Protein AF-A0A1X0QDH9-F1 (afdb_monomer)

Nearest PDB structures (foldseek):
  2uy1-assembly1_A  TM=8.536E-01  e=4.435E-17  Encephalitozoon cuniculi
  2uy1-assembly1_B  TM=8.625E-01  e=1.281E-13  Encephalitozoon cuniculi
  5a31-assembly1_C  TM=3.046E-01  e=1.435E-01  Homo sapiens
  6vbv-assembly1_4  TM=2.461E-01  e=9.499E-02  Bos taurus
  6n7x-assembly1_E  TM=2.579E-01  e=2.455E-01  Saccharomyces cerevisiae S288C

Sequence (446 aa):
MKKISDIYEEGKRLQDLNDKSGLEKFFNKYLKTSADSRVWNLYVNYVKNDKKIHLAQVYQFIVNYLEHSYESFEFVKECIKELNKTSLEEGKIDKIRRIYTKFVKVPHNKLSELFREYEQWEISVNKINAKSMIEEVQPYYINAMTVYQKISQSLKSKNFYKLIDIEVSNPLKLNKKSFDNRLNFILNYLLLNNYNYEEIEILRSIYLNNISNVEVINSCLHQYWFSFHLKKNLFDFSRKNDLTAINYLNWVVQNEGIESYRNKFKEMKNDYTFRVYIYAAELEMRNNSINAYNILNEAFEKYPNESLLNEMFFKMFYKANDDEKIRLLFKKLNKTDKIWKMMINYELRFGDFNEYKNLLSNYNQNNRDLLKSCFYDDENNKIEIEENSLRIISNIKKSFEYLDLKLPVSDILSDFISKLPNLPENENILKDVEVNKIIELIKRIE

Solvent-accessible surface area (backbone atoms only — not comparable to full-atom values): 25742 Å² total; per-residue (Å²): 137,76,44,48,67,56,52,41,51,52,53,47,52,31,56,78,68,65,37,63,70,58,43,53,55,45,45,76,70,42,50,91,77,51,72,51,65,65,52,55,50,53,51,51,60,60,50,69,74,41,86,89,59,62,61,39,60,52,31,52,53,50,45,64,74,38,59,73,38,54,72,35,48,68,52,50,53,52,25,50,52,41,49,63,71,53,86,81,59,84,63,49,68,58,54,48,49,51,50,47,67,52,51,44,48,40,42,33,50,68,47,71,59,54,45,54,52,44,54,57,48,35,44,73,75,39,65,83,55,25,62,62,61,48,62,72,46,45,65,45,30,54,50,17,49,58,50,30,55,60,41,53,54,26,64,74,70,66,39,58,43,57,39,49,46,51,58,73,66,41,82,82,70,58,56,71,70,61,39,52,53,40,52,51,51,51,51,51,40,45,46,38,65,56,61,60,42,62,60,52,54,49,50,45,58,74,78,38,94,81,76,90,78,77,83,82,58,101,43,70,68,48,20,51,55,44,25,77,73,74,44,77,88,45,67,74,64,91,77,59,47,46,60,54,52,44,53,49,48,53,48,33,38,76,75,61,30,66,68,54,27,54,55,50,46,68,73,47,57,82,74,44,57,64,66,47,35,52,54,52,18,59,62,29,48,80,78,38,56,65,59,16,49,53,41,41,50,57,37,38,76,76,45,65,83,42,51,63,58,40,45,49,57,50,49,56,37,54,75,65,69,40,66,70,59,38,59,50,43,64,72,71,46,69,57,28,62,63,50,50,52,50,51,42,54,42,22,66,74,77,55,48,68,68,58,25,53,51,47,57,57,50,47,71,71,48,68,85,77,45,46,73,64,70,92,75,72,89,72,75,76,80,68,84,68,84,39,65,52,51,45,51,52,51,51,53,51,58,69,65,32,53,88,99,45,69,74,84,65,90,46,68,66,58,51,51,57,71,68,52,78,89,60,57,81,92,69,39,85,62,76,86,53,61,64,70,59,52,54,55,52,56,65,68,74,112

InterPro domains:
  IPR003107 HAT (Half-A-TPR) repeat [SM00386] (18-49)
  IPR003107 HAT (Half-A-TPR) repeat [SM00386] (91-124)
  IPR003107 HAT (Half-A-TPR) repeat [SM00386] (321-349)
  IPR008847 Suppressor of forked [PF05843] (18-157)
  IPR008847 Suppressor of forked [PF05843] (239-365)
  IPR011990 Tetratricopeptide-like helical domain superfamily [G3DSA:1.25.40.10] (8-409)
  IPR011990 Tetratricopeptide-like helical domain superfamily [SSF48452] (16-366)
  IPR045243 mRNA 3'-end-processing protein Rna14-like [PTHR19980] (18-171)

Foldseek 3Di:
DDAPVRLLVQLVVCVVVVPPVSNVVSCVPPVLLDLDPSNLVSVLVSCVVDPVDQVLVSLVVVCVSNLQPQACVVSLVVNLVSLVVPPDDDCSLVVNLCSLLSNLLHQHPPSVVSLVVLLVVLCVVPVVCSVVSSVVRVVSNVQSPVLNVQLVVCVVVVVVLSVLLSLLVVSSVDDPVVSLVSSVSVLSNVCSNPDPVQLSVLVCVVSHVDDPDDPQDPFQLSLLSCCLVPHVPSQDCPPVDLLSVLSSLVSCCVPVNDVSSVVSCVVCVVSHALQNLLSVLVVCLVPPNVVSLVSLVVNCVVPQLDQVSLLSSLVSVLVVVVVVSNVVSLVVHQDAPNNLVSVLVCCVVPNPPVVNVVSVVVCVVCVVPHDYHDPDDPPPPPPVPVRPSVVVSVVSQVVSADDVRHGPDPDPVVVVVVPDDPDDPVRPPCPPPDPVVVVVVVVVVD

pLDDT: mean 84.54, std 13.18, range [40.59, 97.31]

Radius of gyration: 31.31 Å; Cα contacts (8 Å, |Δi|>4): 379; chains: 1; bounding box: 75×52×90 Å

Secondary structure (DSSP, 8-state):
---HHHHHHHHHHHHHTT-HHHHHHHHHHHTTT---HHHHHHHHHHHHT-TTS-HHHHHHHHHHHTTT-TT-HHHHHHHHHHHHH-TT-TTHHHHHHHHHHHHTTS--TTHHHHHHHHHHHHHHH-TTTHHHHHHHHHHHHHHHHHHHHHHHHHHHHT-HHHHHHHHHT-TT---HHHHHHHHHHHHHHHHHTTSSHHHHHHHHHHH-S--------S-HHHHHHHHHHT-GGG---TT--HHHHHHHHHHHHHHHHHHHHHHHHHHHTTSS-HHHHHHHHHHHHTT-HHHHHHHHHHHHHH-TT-HHHHHHHHHHHHHTT-HHHHHHHHHHSPPBHHHHHHHHHHHHHHS-HHHHHHHHHHHHHHTTSPBPPP-------------HHHHHHHHHHHHH-BTTBPPPP--HHHHHHHTS----TTT-TTTT--HHHHHHHHTTT-

Mean predicted aligned error: 10.84 Å

Structure (mmCIF, N/CA/C/O backbone):
data_AF-A0A1X0QDH9-F1
#
_entry.id   AF-A0A1X0QDH9-F1
#
loop_
_atom_site.group_PDB
_atom_site.id
_atom_site.type_symbol
_atom_site.label_atom_id
_atom_site.label_alt_id
_atom_site.label_comp_id
_atom_site.label_asym_id
_atom_site.label_entity_id
_atom_site.label_seq_id
_atom_site.pdbx_PDB_ins_code
_atom_site.Cartn_x
_atom_site.Cartn_y
_atom_site.Cartn_z
_atom_site.occupancy
_atom_site.B_iso_or_equiv
_atom_site.auth_seq_id
_atom_site.auth_comp_id
_atom_site.auth_asym_id
_atom_site.auth_atom_id
_atom_site.pdbx_PDB_model_num
ATOM 1 N N . MET A 1 1 ? -14.993 -7.346 -3.832 1.00 49.78 1 MET A N 1
ATOM 2 C CA . MET A 1 1 ? -15.517 -6.824 -2.538 1.00 49.78 1 MET A CA 1
ATOM 3 C C . MET A 1 1 ? -16.655 -5.801 -2.688 1.00 49.78 1 MET A C 1
ATOM 5 O O . MET A 1 1 ? -16.551 -4.906 -3.514 1.00 49.78 1 MET A O 1
ATOM 9 N N . LYS A 1 2 ? -17.731 -5.922 -1.886 1.00 56.34 2 LYS A N 1
ATOM 10 C CA . LYS A 1 2 ? -18.773 -4.878 -1.705 1.00 56.34 2 LYS A CA 1
ATOM 11 C C . LYS A 1 2 ? -18.264 -3.803 -0.725 1.00 56.34 2 LYS A C 1
ATOM 13 O O . LYS A 1 2 ? -17.521 -4.168 0.186 1.00 56.34 2 LYS A O 1
ATOM 18 N N . LYS A 1 3 ? -18.641 -2.522 -0.881 1.00 61.66 3 LYS A N 1
ATOM 19 C CA . LYS A 1 3 ? -18.226 -1.456 0.063 1.00 61.66 3 LYS A CA 1
ATOM 20 C C . LYS A 1 3 ? -18.801 -1.729 1.462 1.00 61.66 3 LYS A C 1
ATOM 22 O O . LYS A 1 3 ? -19.866 -2.335 1.564 1.00 61.66 3 LYS A O 1
ATOM 27 N N . ILE A 1 4 ? -18.179 -1.210 2.527 1.00 60.31 4 ILE A N 1
ATOM 28 C CA . ILE A 1 4 ? -18.771 -1.210 3.882 1.00 60.31 4 ILE A CA 1
ATOM 29 C C . ILE A 1 4 ? -20.200 -0.660 3.886 1.00 60.31 4 ILE A C 1
ATOM 31 O O . ILE A 1 4 ? -21.076 -1.259 4.507 1.00 60.31 4 ILE A O 1
ATOM 35 N N . SER A 1 5 ? -20.445 0.443 3.166 1.00 62.44 5 SER A N 1
ATOM 36 C CA . SER A 1 5 ? -21.791 1.001 2.998 1.00 62.44 5 SER A CA 1
ATOM 37 C C . SER A 1 5 ? -22.747 -0.038 2.428 1.00 62.44 5 SER A C 1
ATOM 39 O O . SER A 1 5 ? -23.804 -0.267 2.993 1.00 62.44 5 SER A O 1
ATOM 41 N N . ASP A 1 6 ? -22.341 -0.740 1.376 1.00 77.25 6 ASP A N 1
ATOM 42 C CA . ASP A 1 6 ? -23.193 -1.702 0.679 1.00 77.25 6 ASP A CA 1
ATOM 43 C C . ASP A 1 6 ? -23.440 -2.964 1.517 1.00 77.25 6 ASP A C 1
ATOM 45 O O . ASP A 1 6 ? -24.498 -3.581 1.414 1.00 77.25 6 ASP A O 1
ATOM 49 N N . ILE A 1 7 ? -22.463 -3.372 2.337 1.00 81.88 7 ILE A N 1
ATOM 50 C CA . ILE A 1 7 ? -22.610 -4.495 3.272 1.00 81.88 7 ILE A CA 1
ATOM 51 C C . ILE A 1 7 ? -23.610 -4.120 4.367 1.00 81.88 7 ILE A C 1
ATOM 53 O O . ILE A 1 7 ? -24.520 -4.898 4.648 1.00 81.88 7 ILE A O 1
ATOM 57 N N . TYR A 1 8 ? -23.462 -2.938 4.969 1.00 85.38 8 TYR A N 1
ATOM 58 C CA . TYR A 1 8 ? -24.390 -2.457 5.988 1.00 85.38 8 TYR A CA 1
ATOM 59 C C . TYR A 1 8 ? -25.808 -2.281 5.433 1.00 85.38 8 TYR A C 1
ATOM 61 O O . TYR A 1 8 ? -26.749 -2.782 6.044 1.00 85.38 8 TYR A O 1
ATOM 69 N N . GLU A 1 9 ? -25.963 -1.639 4.273 1.00 86.56 9 GLU A N 1
ATOM 70 C CA . GLU A 1 9 ? -27.274 -1.421 3.650 1.00 86.56 9 GLU A CA 1
ATOM 71 C C . GLU A 1 9 ? -27.954 -2.741 3.268 1.00 86.56 9 GLU A C 1
ATOM 73 O O . GLU A 1 9 ? -29.154 -2.891 3.480 1.00 86.56 9 GLU A O 1
ATOM 78 N N . GLU A 1 10 ? -27.207 -3.744 2.789 1.00 87.31 10 GLU A N 1
ATOM 79 C CA . GLU A 1 10 ? -27.779 -5.072 2.540 1.00 87.31 10 GLU A CA 1
ATOM 80 C C . GLU A 1 10 ? -28.265 -5.734 3.836 1.00 87.31 10 GLU A C 1
ATOM 82 O O . GLU A 1 10 ? -29.370 -6.275 3.877 1.00 87.31 10 GLU A O 1
ATOM 87 N N . GLY A 1 11 ? -27.475 -5.662 4.911 1.00 87.88 11 GLY A N 1
ATOM 88 C CA . GLY A 1 11 ? -27.881 -6.181 6.218 1.00 87.88 11 GLY A CA 1
ATOM 89 C C . GLY A 1 11 ? -29.107 -5.456 6.780 1.00 87.88 11 GLY A C 1
ATOM 90 O O . GLY A 1 11 ? -30.018 -6.094 7.306 1.00 87.88 11 GLY A O 1
ATOM 91 N N . LYS A 1 12 ? -29.158 -4.130 6.629 1.00 90.19 12 LYS A N 1
ATOM 92 C CA . LYS A 1 12 ? -30.282 -3.293 7.055 1.00 90.19 12 LYS A CA 1
ATOM 93 C C . LYS A 1 12 ? -31.550 -3.619 6.266 1.00 90.19 12 LYS A C 1
ATOM 95 O O . LYS A 1 12 ? -32.585 -3.863 6.872 1.00 90.19 12 LYS A O 1
ATOM 100 N N . ARG A 1 13 ? -31.451 -3.751 4.941 1.00 90.75 13 ARG A N 1
ATOM 101 C CA . ARG A 1 13 ? -32.561 -4.165 4.070 1.00 90.75 13 ARG A CA 1
ATOM 102 C C . ARG A 1 13 ? -33.146 -5.514 4.492 1.00 90.75 13 ARG A C 1
ATOM 104 O O . ARG A 1 13 ? -34.362 -5.660 4.552 1.00 90.75 13 ARG A O 1
ATOM 111 N N . LEU A 1 14 ? -32.297 -6.496 4.803 1.00 89.81 14 LEU A N 1
ATOM 112 C CA . LEU A 1 14 ? -32.742 -7.808 5.293 1.00 89.81 14 LEU A CA 1
ATOM 113 C C . LEU A 1 14 ? -33.438 -7.712 6.660 1.00 89.81 14 LEU A C 1
ATOM 115 O O . LEU A 1 14 ? -34.409 -8.429 6.903 1.00 89.81 14 LEU A O 1
ATOM 119 N N . GLN A 1 15 ? -32.971 -6.814 7.533 1.00 88.56 15 GLN A N 1
ATOM 120 C CA . GLN A 1 15 ? -33.609 -6.542 8.820 1.00 88.56 15 GLN A CA 1
ATOM 121 C C . GLN A 1 15 ? -34.973 -5.863 8.661 1.00 88.56 15 GLN A C 1
ATOM 123 O O . GLN A 1 15 ? -35.929 -6.300 9.300 1.00 88.56 15 GLN A O 1
ATOM 128 N N . ASP A 1 16 ? -35.083 -4.867 7.783 1.00 89.69 16 ASP A N 1
ATOM 129 C CA . ASP A 1 16 ? -36.333 -4.152 7.499 1.00 89.69 16 ASP A CA 1
ATOM 130 C C . ASP A 1 16 ? -37.390 -5.084 6.877 1.00 89.69 16 ASP A C 1
ATOM 132 O O . ASP A 1 16 ? -38.579 -4.977 7.174 1.00 89.69 16 ASP A O 1
ATOM 136 N N . LEU A 1 17 ? -36.955 -6.058 6.067 1.00 89.75 17 LEU A N 1
ATOM 137 C CA . LEU A 1 17 ? -37.804 -7.118 5.504 1.00 89.75 17 LEU A CA 1
ATOM 138 C C . LEU A 1 17 ? -38.125 -8.250 6.497 1.00 89.75 17 LEU A C 1
ATOM 140 O O . LEU A 1 17 ? -38.913 -9.138 6.173 1.00 89.75 17 LEU A O 1
ATOM 144 N N . ASN A 1 18 ? -37.525 -8.236 7.691 1.00 86.25 18 ASN A N 1
ATOM 145 C CA . ASN A 1 18 ? -37.653 -9.271 8.719 1.00 86.25 18 ASN A CA 1
ATOM 146 C C . ASN A 1 18 ? -37.293 -10.695 8.223 1.00 86.25 18 ASN A C 1
ATOM 148 O O . ASN A 1 18 ? -37.814 -11.696 8.727 1.00 86.25 18 ASN A O 1
ATOM 152 N N . ASP A 1 19 ? -36.387 -10.800 7.241 1.00 89.19 19 ASP A N 1
ATOM 153 C CA . ASP A 1 19 ? -35.910 -12.076 6.694 1.00 89.19 19 ASP A CA 1
ATOM 154 C C . ASP A 1 19 ? -34.815 -12.672 7.589 1.00 89.19 19 ASP A C 1
ATOM 156 O O . ASP A 1 19 ? -33.616 -12.422 7.428 1.00 89.19 19 ASP A O 1
ATOM 160 N N . LYS A 1 20 ? -35.234 -13.504 8.546 1.00 86.75 20 LYS A N 1
ATOM 161 C CA . LYS A 1 20 ? -34.321 -14.165 9.491 1.00 86.75 20 LYS A CA 1
ATOM 162 C C . LYS A 1 20 ? -33.316 -15.092 8.801 1.00 86.75 20 LYS A C 1
ATOM 164 O O . LYS A 1 20 ? -32.148 -15.106 9.179 1.00 86.75 20 LYS A O 1
ATOM 169 N N . SER A 1 21 ? -33.742 -15.840 7.780 1.00 89.75 21 SER A N 1
ATOM 170 C CA . SER A 1 21 ? -32.851 -16.780 7.083 1.00 89.75 21 SER A CA 1
ATOM 171 C C . SER A 1 21 ? -31.788 -16.034 6.277 1.00 89.75 21 SER A C 1
ATOM 173 O O . SER A 1 21 ? -30.612 -16.414 6.286 1.00 89.75 21 SER A O 1
ATOM 175 N N . GLY A 1 22 ? -32.183 -14.944 5.614 1.00 89.25 22 GLY A N 1
ATOM 176 C CA . GLY A 1 22 ? -31.268 -14.036 4.932 1.00 89.25 22 GLY A CA 1
ATOM 177 C C . GLY A 1 22 ? -30.252 -13.411 5.888 1.00 89.25 22 GLY A C 1
ATOM 178 O O . GLY A 1 22 ? -29.054 -13.431 5.598 1.00 89.25 22 GLY A O 1
ATOM 179 N N . LEU A 1 23 ? -30.700 -12.934 7.055 1.00 89.94 23 LEU A N 1
ATOM 180 C CA . LEU A 1 23 ? -29.828 -12.356 8.083 1.00 89.94 23 LEU A CA 1
ATOM 181 C C . LEU A 1 23 ? -28.798 -13.355 8.628 1.00 89.94 23 LEU A C 1
ATOM 183 O O . LEU A 1 23 ? -27.625 -13.009 8.752 1.00 89.94 23 LEU A O 1
ATOM 187 N N . GLU A 1 24 ? -29.182 -14.602 8.906 1.00 90.50 24 GLU A N 1
ATOM 188 C CA . GLU A 1 24 ? -28.233 -15.623 9.375 1.00 90.50 24 GLU A CA 1
ATOM 189 C C . GLU A 1 24 ? -27.157 -15.932 8.329 1.00 90.50 24 GLU A C 1
ATOM 191 O O . GLU A 1 24 ? -25.966 -15.997 8.650 1.00 90.50 24 GLU A O 1
ATOM 196 N N . LYS A 1 25 ? -27.549 -16.060 7.054 1.00 91.81 25 LYS A N 1
ATOM 197 C CA . LYS A 1 25 ? -26.599 -16.224 5.941 1.00 91.81 25 LYS A CA 1
ATOM 198 C C . LYS A 1 25 ? -25.685 -15.007 5.802 1.00 91.81 25 LYS A C 1
ATOM 200 O O . LYS A 1 25 ? -24.486 -15.167 5.572 1.00 91.81 25 LYS A O 1
ATOM 205 N N . PHE A 1 26 ? -26.232 -13.805 5.969 1.00 91.81 26 PHE A N 1
ATOM 206 C CA . PHE A 1 26 ? -25.481 -12.555 5.939 1.00 91.81 26 PHE A CA 1
ATOM 207 C C . PHE A 1 26 ? -24.436 -12.495 7.063 1.00 91.81 26 PHE A C 1
ATOM 209 O O . PHE A 1 26 ? -23.255 -12.280 6.781 1.00 91.81 26 PHE A O 1
ATOM 216 N N . PHE A 1 27 ? -24.822 -12.752 8.318 1.00 91.69 27 PHE A N 1
ATOM 217 C CA . PHE A 1 27 ? -23.893 -12.721 9.452 1.00 91.69 27 PHE A CA 1
ATOM 218 C C . PHE A 1 27 ? -22.815 -13.801 9.344 1.00 91.69 27 PHE A C 1
ATOM 220 O O . PHE A 1 27 ? -21.641 -13.504 9.568 1.00 91.69 27 PHE A O 1
ATOM 227 N N . ASN A 1 28 ? -23.171 -15.017 8.919 1.00 89.38 28 ASN A N 1
ATOM 228 C CA . ASN A 1 28 ? -22.195 -16.086 8.689 1.00 89.38 28 ASN A CA 1
ATOM 229 C C . ASN A 1 28 ? -21.130 -15.700 7.657 1.00 89.38 28 ASN A C 1
ATOM 231 O O . ASN A 1 28 ? -19.975 -16.104 7.786 1.00 89.38 28 ASN A O 1
ATOM 235 N N . LYS A 1 29 ? -21.507 -14.904 6.652 1.00 87.00 29 LYS A N 1
ATOM 236 C CA . LYS A 1 29 ? -20.601 -14.471 5.589 1.00 87.00 29 LYS A CA 1
ATOM 237 C C . LYS A 1 29 ? -19.764 -13.248 5.965 1.00 87.00 29 LYS A C 1
ATOM 239 O O . LYS A 1 29 ? -18.582 -13.223 5.642 1.00 87.00 29 LYS A O 1
ATOM 244 N N . TYR A 1 30 ? -20.364 -12.240 6.601 1.00 85.81 30 TYR A N 1
ATOM 245 C CA . TYR A 1 30 ? -19.756 -10.907 6.709 1.00 85.81 30 TYR A CA 1
ATOM 246 C C . TYR A 1 30 ? -19.345 -10.492 8.123 1.00 85.81 30 TYR A C 1
ATOM 248 O O . TYR A 1 30 ? -18.497 -9.614 8.254 1.00 85.81 30 TYR A O 1
ATOM 256 N N . LEU A 1 31 ? -19.897 -11.091 9.183 1.00 86.81 31 LEU A N 1
ATOM 257 C CA . LEU A 1 31 ? -19.721 -10.573 10.546 1.00 86.81 31 LEU A CA 1
ATOM 258 C C . LEU A 1 31 ? -18.256 -10.625 11.003 1.00 86.81 31 LEU A C 1
ATOM 260 O O . LEU A 1 31 ? -17.695 -9.609 11.394 1.00 86.81 31 LEU A O 1
ATOM 264 N N . LYS A 1 32 ? -17.608 -11.790 10.881 1.00 83.75 32 LYS A N 1
ATOM 265 C CA . LYS A 1 32 ? -16.211 -11.995 11.320 1.00 83.75 32 LYS A CA 1
ATOM 266 C C . LYS A 1 32 ? -15.186 -11.240 10.474 1.00 83.75 32 LYS A C 1
ATOM 268 O O . LYS A 1 32 ? -14.075 -11.005 10.934 1.00 83.75 32 LYS A O 1
ATOM 273 N N . THR A 1 33 ? -15.548 -10.895 9.242 1.00 79.50 33 THR A N 1
ATOM 274 C CA . THR A 1 33 ? -14.711 -10.107 8.330 1.00 79.50 33 THR A CA 1
ATOM 275 C C . THR A 1 33 ? -14.975 -8.609 8.449 1.00 79.50 33 THR A C 1
ATOM 277 O O . THR A 1 33 ? -14.192 -7.822 7.932 1.00 79.50 33 THR A O 1
ATOM 280 N N . SER A 1 34 ? -16.075 -8.201 9.090 1.00 81.00 34 SER A N 1
ATOM 281 C CA . SER A 1 34 ? -16.477 -6.802 9.184 1.00 81.00 34 SER A CA 1
ATOM 282 C C . SER A 1 34 ? -15.763 -6.094 10.329 1.00 81.00 34 SER A C 1
ATOM 284 O O . SER A 1 34 ? -15.899 -6.464 11.497 1.00 81.00 34 SER A O 1
ATOM 286 N N . ALA A 1 35 ? -15.079 -5.004 9.994 1.00 80.06 35 ALA A N 1
ATOM 287 C CA . ALA A 1 35 ? -14.588 -4.034 10.967 1.00 80.06 35 ALA A CA 1
ATOM 288 C C . ALA A 1 35 ? -15.591 -2.886 11.233 1.00 80.06 35 ALA A C 1
ATOM 290 O O . ALA A 1 35 ? -15.286 -1.986 12.011 1.00 80.06 35 ALA A O 1
ATOM 291 N N . ASP A 1 36 ? -16.777 -2.897 10.604 1.00 82.94 36 ASP A N 1
ATOM 292 C CA . ASP A 1 36 ? -17.799 -1.848 10.753 1.00 82.94 36 ASP A CA 1
ATOM 293 C C . ASP A 1 36 ? -18.682 -2.080 11.989 1.00 82.94 36 ASP A C 1
ATOM 295 O O . ASP A 1 36 ? -19.439 -3.056 12.059 1.00 82.94 36 ASP A O 1
ATOM 299 N N . SER A 1 37 ? -18.635 -1.132 12.930 1.00 85.50 37 SER A N 1
ATOM 300 C CA . SER A 1 37 ? -19.435 -1.088 14.161 1.00 85.50 37 SER A CA 1
ATOM 301 C C . SER A 1 37 ? -20.945 -1.208 13.899 1.00 85.50 37 SER A C 1
ATOM 303 O O . SER A 1 37 ? -21.674 -1.828 14.679 1.00 85.50 37 SER A O 1
ATOM 305 N N . ARG A 1 38 ? -21.439 -0.699 12.767 1.00 87.81 38 ARG A N 1
ATOM 306 C CA . ARG A 1 38 ? -22.865 -0.730 12.410 1.00 87.81 38 ARG A CA 1
ATOM 307 C C . ARG A 1 38 ? -23.359 -2.140 12.098 1.00 87.81 38 ARG A C 1
ATOM 309 O O . ARG A 1 38 ? -24.459 -2.496 12.512 1.00 87.81 38 ARG A O 1
ATOM 316 N N . VAL A 1 39 ? -22.540 -2.968 11.445 1.00 89.06 39 VAL A N 1
ATOM 317 C CA . VAL A 1 39 ? -22.867 -4.381 11.164 1.00 89.06 39 VAL A CA 1
ATOM 318 C C . VAL A 1 39 ? -22.985 -5.175 12.468 1.00 89.06 39 VAL A C 1
ATOM 320 O O . VAL A 1 39 ? -23.898 -5.984 12.631 1.00 89.06 39 VAL A O 1
ATOM 323 N N . TRP A 1 40 ? -22.111 -4.893 13.434 1.00 91.12 40 TRP A N 1
ATOM 324 C CA . TRP A 1 40 ? -22.175 -5.496 14.764 1.00 91.12 40 TRP A CA 1
ATOM 325 C C . TRP A 1 40 ? -23.422 -5.058 15.544 1.00 91.12 40 TRP A C 1
ATOM 327 O O . TRP A 1 40 ? -24.033 -5.881 16.223 1.00 91.12 40 TRP A O 1
ATOM 337 N N . ASN A 1 41 ? -23.871 -3.809 15.391 1.00 90.06 41 ASN A N 1
ATOM 338 C CA . ASN A 1 41 ? -25.138 -3.348 15.969 1.00 90.06 41 ASN A CA 1
ATOM 339 C C . ASN A 1 41 ? -26.363 -4.046 15.356 1.00 90.06 41 ASN A C 1
ATOM 341 O O . ASN A 1 41 ? -27.282 -4.405 16.094 1.00 90.06 41 ASN A O 1
ATOM 345 N N . LEU A 1 42 ? -26.371 -4.304 14.040 1.00 90.69 42 LEU A N 1
ATOM 346 C CA . LEU A 1 42 ? -27.423 -5.111 13.403 1.00 90.69 42 LEU A CA 1
ATOM 347 C C . LEU A 1 42 ? -27.488 -6.513 14.024 1.00 90.69 42 LEU A C 1
ATOM 349 O O . LEU A 1 42 ? -28.573 -6.991 14.356 1.00 90.69 42 LEU A O 1
ATOM 353 N N . TYR A 1 43 ? -26.328 -7.141 14.241 1.00 91.81 43 TYR A N 1
ATOM 354 C CA . TYR A 1 43 ? -26.234 -8.451 14.887 1.00 91.81 43 TYR A CA 1
ATOM 355 C C . TYR A 1 43 ? -26.756 -8.429 16.327 1.00 91.81 43 TYR A C 1
ATOM 357 O O . TYR A 1 43 ? -27.553 -9.282 16.713 1.00 91.81 43 TYR A O 1
ATOM 365 N N . VAL A 1 44 ? -26.379 -7.418 17.113 1.00 90.75 44 VAL A N 1
ATOM 366 C CA . VAL A 1 44 ? -26.901 -7.235 18.474 1.00 90.75 44 VAL A CA 1
ATOM 367 C C . VAL A 1 44 ? -28.423 -7.097 18.466 1.00 90.75 44 VAL A C 1
ATOM 369 O O . VAL A 1 44 ? -29.091 -7.745 19.266 1.00 90.75 44 VAL A O 1
ATOM 372 N N . ASN A 1 45 ? -28.986 -6.290 17.566 1.00 89.25 45 ASN A N 1
ATOM 373 C CA . ASN A 1 45 ? -30.435 -6.098 17.465 1.00 89.25 45 ASN A CA 1
ATOM 374 C C . ASN A 1 45 ? -31.165 -7.377 17.038 1.00 89.25 45 ASN A C 1
ATOM 376 O O . ASN A 1 45 ? -32.251 -7.652 17.540 1.00 89.25 45 ASN A O 1
ATOM 380 N N . TYR A 1 46 ? -30.561 -8.174 16.154 1.00 88.94 46 TYR A N 1
ATOM 381 C CA . TYR A 1 46 ? -31.081 -9.487 15.778 1.00 88.94 46 TYR A CA 1
ATOM 382 C C . TYR A 1 46 ? -31.141 -10.432 16.987 1.00 88.94 46 TYR A C 1
ATOM 384 O O . TYR A 1 46 ? -32.192 -10.996 17.291 1.00 88.94 46 TYR A O 1
ATOM 392 N N . VAL A 1 47 ? -30.030 -10.543 17.717 1.00 89.81 47 VAL A N 1
ATOM 393 C CA . VAL 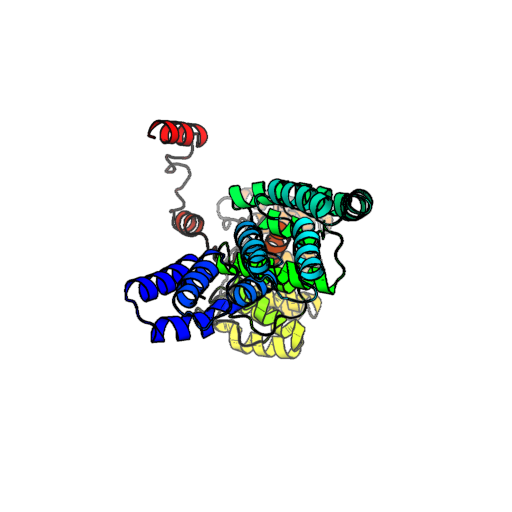A 1 47 ? -29.865 -11.471 18.843 1.00 89.81 47 VAL A CA 1
ATOM 394 C C . VAL A 1 47 ? -30.664 -11.056 20.081 1.00 89.81 47 VAL A C 1
ATOM 396 O O . VAL A 1 47 ? -31.181 -11.918 20.785 1.00 89.81 47 VAL A O 1
ATOM 399 N N . LYS A 1 48 ? -30.830 -9.750 20.333 1.00 86.38 48 LYS A N 1
ATOM 400 C CA . LYS A 1 48 ? -31.621 -9.216 21.461 1.00 86.38 48 LYS A CA 1
ATOM 401 C C . LYS A 1 48 ? -33.067 -9.712 21.488 1.00 86.38 48 LYS A C 1
ATOM 403 O O . LYS A 1 48 ? -33.669 -9.746 22.558 1.00 86.38 48 LYS A O 1
ATOM 408 N N . ASN A 1 49 ? -33.616 -10.095 20.337 1.00 80.25 49 ASN A N 1
ATOM 409 C CA . ASN A 1 49 ? -34.981 -10.602 20.236 1.00 80.25 49 ASN A CA 1
ATOM 410 C C . ASN A 1 49 ? -35.123 -12.057 20.717 1.00 80.25 49 ASN A C 1
ATOM 412 O O . ASN A 1 49 ? -36.242 -12.494 20.989 1.00 80.25 49 ASN A O 1
ATOM 416 N N . ASP A 1 50 ? -34.023 -12.805 20.847 1.00 82.38 50 ASP A N 1
ATOM 417 C CA . ASP A 1 50 ? -34.036 -14.171 21.364 1.00 82.38 50 ASP A CA 1
ATOM 418 C C . ASP A 1 50 ? -33.671 -14.204 22.855 1.00 82.38 50 ASP A C 1
ATOM 420 O O . ASP A 1 50 ? -32.525 -14.005 23.260 1.00 82.38 50 ASP A O 1
ATOM 424 N N . LYS A 1 51 ? -34.666 -14.517 23.691 1.00 75.44 51 LYS A N 1
ATOM 425 C CA . LYS A 1 51 ? -34.517 -14.607 25.152 1.00 75.44 51 LYS A CA 1
ATOM 426 C C . LYS A 1 51 ? -33.585 -15.733 25.610 1.00 75.44 51 LYS A C 1
ATOM 428 O O . LYS A 1 51 ? -33.194 -15.738 26.775 1.00 75.44 51 LYS A O 1
ATOM 433 N N . LYS A 1 52 ? -33.250 -16.694 24.742 1.00 78.19 52 LYS A N 1
ATOM 434 C CA . LYS A 1 52 ? -32.336 -17.799 25.074 1.00 78.19 52 LYS A CA 1
ATOM 435 C C . LYS A 1 52 ? -30.869 -17.372 25.078 1.00 78.19 52 LYS A C 1
ATOM 437 O O . LYS A 1 52 ? -30.035 -18.110 25.594 1.00 78.19 52 LYS A O 1
ATOM 442 N N . ILE A 1 53 ? -30.540 -16.219 24.494 1.00 82.94 53 ILE A N 1
ATOM 443 C CA . ILE A 1 53 ? -29.153 -15.809 24.292 1.00 82.94 53 ILE A CA 1
ATOM 444 C C . ILE A 1 53 ? -28.686 -14.900 25.432 1.00 82.94 53 ILE A C 1
ATOM 446 O O . ILE A 1 53 ? -29.263 -13.849 25.711 1.00 82.94 53 ILE A O 1
ATOM 450 N N . HIS A 1 54 ? -27.577 -15.279 26.068 1.00 84.94 54 HIS A N 1
ATOM 451 C CA . HIS A 1 54 ? -26.932 -14.465 27.094 1.00 84.94 54 HIS A CA 1
ATOM 452 C C . HIS A 1 54 ? -26.201 -13.273 26.463 1.00 84.94 54 HIS A C 1
ATOM 454 O O . HIS A 1 54 ? -25.086 -13.403 25.954 1.00 84.94 54 HIS A O 1
ATOM 460 N N . LEU A 1 55 ? -26.803 -12.083 26.543 1.00 88.38 55 LEU A N 1
ATOM 461 C CA . LEU A 1 55 ? -26.244 -10.854 25.963 1.00 88.38 55 LEU A CA 1
ATOM 462 C C . LEU A 1 55 ? -24.829 -10.530 26.463 1.00 88.38 55 LEU A C 1
ATOM 464 O O . LEU A 1 55 ? -24.005 -10.060 25.682 1.00 88.38 55 LEU A O 1
ATOM 468 N N . ALA A 1 56 ? -24.504 -10.846 27.720 1.00 86.31 56 ALA A N 1
ATOM 469 C CA . ALA A 1 56 ? -23.155 -10.665 28.255 1.00 86.31 56 ALA A CA 1
ATOM 470 C C . ALA A 1 56 ? -22.090 -11.445 27.458 1.00 86.31 56 ALA A C 1
ATOM 472 O O . ALA A 1 56 ? -20.989 -10.939 27.242 1.00 86.31 56 ALA A O 1
ATOM 473 N N . GLN A 1 57 ? -22.404 -12.657 26.986 1.00 88.69 57 GLN A N 1
ATOM 474 C CA . GLN A 1 57 ? -21.490 -13.463 26.167 1.00 88.69 57 GLN A CA 1
ATOM 475 C C . GLN A 1 57 ? -21.366 -12.898 24.748 1.00 88.69 57 GLN A C 1
ATOM 477 O O . GLN A 1 57 ? -20.275 -12.874 24.178 1.00 88.69 57 GLN A O 1
ATOM 482 N N . VAL A 1 58 ? -22.468 -12.382 24.199 1.00 91.31 58 VAL A N 1
ATOM 483 C CA . VAL A 1 58 ? -22.502 -11.735 22.880 1.00 91.31 58 VAL A CA 1
ATOM 484 C C . VAL A 1 58 ? -21.629 -10.485 22.873 1.00 91.31 58 VAL A C 1
ATOM 486 O O . VAL A 1 58 ? -20.770 -10.344 22.009 1.00 91.31 58 VAL A O 1
ATOM 489 N N . TYR A 1 59 ? -21.783 -9.596 23.853 1.00 92.19 59 TYR A N 1
ATOM 490 C CA . TYR A 1 59 ? -20.955 -8.395 23.932 1.00 92.19 59 TYR A CA 1
ATOM 491 C C . TYR A 1 59 ? -19.479 -8.720 24.192 1.00 92.19 59 TYR A C 1
ATOM 493 O O . TYR A 1 59 ? -18.618 -8.102 23.572 1.00 92.19 59 TYR A O 1
ATOM 501 N N . GLN A 1 60 ? -19.160 -9.729 25.013 1.00 90.81 60 GLN A N 1
ATOM 502 C CA . GLN A 1 60 ? -17.778 -10.208 25.164 1.00 90.81 60 GLN A CA 1
ATOM 503 C C . GLN A 1 60 ? -17.192 -10.703 23.836 1.00 90.81 60 GLN A C 1
ATOM 505 O O . GLN A 1 60 ? -16.042 -10.397 23.516 1.00 90.81 60 GLN A O 1
ATOM 510 N N . PHE A 1 61 ? -17.978 -11.437 23.046 1.00 91.69 61 PHE A N 1
ATOM 511 C CA . PHE A 1 61 ? -17.587 -11.857 21.704 1.00 91.69 61 PHE A CA 1
ATOM 512 C C . PHE A 1 61 ? -17.291 -10.644 20.811 1.00 91.69 61 PHE A C 1
ATOM 514 O O . PHE A 1 61 ? -16.198 -10.556 20.261 1.00 91.69 61 PHE A O 1
ATOM 521 N N . ILE A 1 62 ? -18.202 -9.670 20.738 1.00 92.06 62 ILE A N 1
ATOM 522 C CA . ILE A 1 62 ? -18.046 -8.466 19.902 1.00 92.06 62 ILE A CA 1
ATOM 523 C C . ILE A 1 62 ? -16.806 -7.666 20.298 1.00 92.06 62 ILE A C 1
ATOM 525 O O . ILE A 1 62 ? -15.985 -7.323 19.451 1.00 92.06 62 ILE A O 1
ATOM 529 N N . VAL A 1 63 ? -16.647 -7.399 21.592 1.00 91.88 63 VAL A N 1
ATOM 530 C CA . VAL A 1 63 ? -15.535 -6.618 22.139 1.00 91.88 63 VAL A CA 1
ATOM 531 C C . VAL A 1 63 ? -14.190 -7.298 21.853 1.00 91.88 63 VAL A C 1
ATOM 533 O O . VAL A 1 63 ? -13.211 -6.620 21.566 1.00 91.88 63 VAL A O 1
ATOM 536 N N . ASN A 1 64 ? -14.124 -8.631 21.841 1.00 91.56 64 ASN A N 1
ATOM 537 C CA . ASN A 1 64 ? -12.903 -9.335 21.444 1.00 91.56 64 ASN A CA 1
ATOM 538 C C . ASN A 1 64 ? -12.581 -9.190 19.948 1.00 91.56 64 ASN A C 1
ATOM 540 O O . ASN A 1 64 ? -11.409 -9.071 19.605 1.00 91.56 64 ASN A O 1
ATOM 544 N N . TYR A 1 65 ? -13.585 -9.172 19.066 1.00 89.94 65 TYR A N 1
ATOM 545 C CA . TYR A 1 65 ? -13.368 -8.948 17.629 1.00 89.94 65 TYR A CA 1
ATOM 546 C C . TYR A 1 65 ? -13.037 -7.487 17.304 1.00 89.94 65 TYR A C 1
ATOM 548 O O . TYR A 1 65 ? -12.223 -7.224 16.424 1.00 89.94 65 TYR A O 1
ATOM 556 N N . LEU A 1 66 ? -13.633 -6.538 18.027 1.00 89.00 66 LEU A N 1
ATOM 557 C CA . LEU A 1 66 ? -13.426 -5.096 17.857 1.00 89.00 66 LEU A CA 1
ATOM 558 C C . LEU A 1 66 ? -12.321 -4.535 18.763 1.00 89.00 66 LEU A C 1
ATOM 560 O O . LEU A 1 66 ? -12.269 -3.329 18.993 1.00 89.00 66 LEU A O 1
ATOM 564 N N . GLU A 1 67 ? -11.421 -5.389 19.256 1.00 90.44 67 GLU A N 1
ATOM 565 C CA . GLU A 1 67 ? -10.339 -5.006 20.170 1.00 90.44 67 GLU A CA 1
ATOM 566 C C . GLU A 1 67 ? -9.482 -3.851 19.644 1.00 90.44 67 GLU A C 1
ATOM 568 O O . GLU A 1 67 ? -9.034 -3.020 20.423 1.00 90.44 67 GLU A O 1
ATOM 573 N N . HIS A 1 68 ? -9.238 -3.801 18.336 1.00 91.19 68 HIS A N 1
ATOM 574 C CA . HIS A 1 68 ? -8.380 -2.793 17.712 1.00 91.19 68 HIS A CA 1
ATOM 575 C C . HIS A 1 68 ? -9.168 -1.662 17.036 1.00 91.19 68 HIS A C 1
ATOM 577 O O . HIS A 1 68 ? -8.568 -0.832 16.356 1.00 91.19 68 HIS A O 1
ATOM 583 N N . SER A 1 69 ? -10.493 -1.626 17.210 1.00 90.75 69 SER A N 1
ATOM 584 C CA . SER A 1 69 ? -11.363 -0.632 16.585 1.00 90.75 69 SER A CA 1
ATOM 585 C C . SER A 1 69 ? -11.203 0.754 17.200 1.00 90.75 69 SER A C 1
ATOM 587 O O . SER A 1 69 ? -11.069 0.904 18.412 1.00 90.75 69 SER A O 1
ATOM 589 N N . TYR A 1 70 ? -11.306 1.780 16.355 1.00 90.69 70 TYR A N 1
ATOM 590 C CA . TYR A 1 70 ? -11.398 3.172 16.792 1.00 90.69 70 TYR A CA 1
ATOM 591 C C . TYR A 1 70 ? -12.775 3.528 17.378 1.00 90.69 70 TYR A C 1
ATOM 593 O O . TYR A 1 70 ? -12.920 4.589 17.980 1.00 90.69 70 TYR A O 1
ATOM 601 N N . GLU A 1 71 ? -13.776 2.655 17.226 1.00 87.75 71 GLU A N 1
ATOM 602 C CA . GLU A 1 71 ? -15.175 2.887 17.616 1.00 87.75 71 GLU A CA 1
ATOM 603 C C . GLU A 1 71 ? -15.707 1.819 18.590 1.00 87.75 71 GLU A C 1
ATOM 605 O O . GLU A 1 71 ? -16.848 1.366 18.493 1.00 87.75 71 GLU A O 1
ATOM 610 N N . SER A 1 72 ? -14.879 1.363 19.531 1.00 88.31 72 SER A N 1
ATOM 611 C CA . SER A 1 72 ? -15.245 0.286 20.462 1.00 88.31 72 SER A CA 1
ATOM 612 C C . SER A 1 72 ? -16.031 0.745 21.697 1.00 88.31 72 SER A C 1
ATOM 614 O O . SER A 1 72 ? -16.586 -0.102 22.397 1.00 88.31 72 SER A O 1
ATOM 616 N N . PHE A 1 73 ? -16.091 2.051 21.990 1.00 93.44 73 PHE A N 1
ATOM 617 C CA . PHE A 1 73 ? -16.579 2.568 23.278 1.00 93.44 73 PHE A CA 1
ATOM 618 C C . PHE A 1 73 ? -17.980 2.076 23.667 1.00 93.44 73 PHE A C 1
ATOM 620 O O . PHE A 1 73 ? -18.160 1.537 24.758 1.00 93.44 73 PHE A O 1
ATOM 627 N N . GLU A 1 74 ? -18.965 2.213 22.775 1.00 93.38 74 GLU A N 1
ATOM 628 C CA . GLU A 1 74 ? -20.358 1.856 23.090 1.00 93.38 74 GLU A CA 1
ATOM 629 C C . GLU A 1 74 ? -20.513 0.346 23.351 1.00 93.38 74 GLU A C 1
ATOM 631 O O . GLU A 1 74 ? -21.230 -0.065 24.264 1.00 93.38 74 GLU A O 1
ATOM 636 N N . PHE A 1 75 ? -19.778 -0.496 22.614 1.00 93.19 75 PHE A N 1
ATOM 637 C CA . PHE A 1 75 ? -19.777 -1.945 22.839 1.00 93.19 75 PHE A CA 1
ATOM 638 C C . PHE A 1 75 ? -19.131 -2.324 24.170 1.00 93.19 75 PHE A C 1
ATOM 640 O O . PHE A 1 75 ? -19.633 -3.214 24.853 1.00 93.19 75 PHE A O 1
ATOM 647 N N . VAL A 1 76 ? -18.043 -1.651 24.555 1.00 94.62 76 VAL A N 1
ATOM 648 C CA . VAL A 1 76 ? -17.376 -1.866 25.848 1.00 94.62 76 VAL A CA 1
ATOM 649 C C . VAL A 1 76 ? -18.308 -1.486 26.998 1.00 94.62 76 VAL A C 1
ATOM 651 O O . VAL A 1 76 ? -18.476 -2.270 27.934 1.00 94.62 76 VAL A O 1
ATOM 654 N N . LYS A 1 77 ? -18.973 -0.331 26.897 1.00 94.62 77 LYS A N 1
ATOM 655 C CA . LYS A 1 77 ? -19.913 0.166 27.908 1.00 94.62 77 LYS A CA 1
ATOM 656 C C . LYS A 1 77 ? -21.104 -0.773 28.099 1.00 94.62 77 LYS A C 1
ATOM 658 O O . LYS A 1 77 ? -21.404 -1.167 29.227 1.00 94.62 77 LYS A O 1
ATOM 663 N N . GLU A 1 78 ? -21.746 -1.199 27.010 1.00 93.31 78 GLU A N 1
ATOM 664 C CA . GLU A 1 78 ? -22.855 -2.156 27.092 1.00 93.31 78 GLU A CA 1
ATOM 665 C C . GLU A 1 78 ? -22.384 -3.545 27.562 1.00 93.31 78 GLU A C 1
ATOM 667 O O . GLU A 1 78 ? -23.080 -4.182 28.349 1.00 93.31 78 GLU A O 1
ATOM 672 N N . CYS A 1 79 ? -21.172 -3.989 27.201 1.00 93.31 79 CYS A N 1
ATOM 673 C CA . CYS A 1 79 ? -20.590 -5.232 27.722 1.00 93.31 79 CYS A CA 1
ATOM 674 C C . CYS A 1 79 ? -20.476 -5.217 29.253 1.00 93.31 79 CYS A C 1
ATOM 676 O O . CYS A 1 79 ? -20.935 -6.141 29.927 1.00 93.31 79 CYS A O 1
ATOM 678 N N . ILE A 1 80 ? -19.916 -4.143 29.814 1.00 92.94 80 ILE A N 1
ATOM 679 C CA . ILE A 1 80 ? -19.748 -3.981 31.265 1.00 92.94 80 ILE A CA 1
ATOM 680 C C . ILE A 1 80 ? -21.111 -3.893 31.961 1.00 92.94 80 ILE A C 1
ATOM 682 O O . ILE A 1 80 ? -21.313 -4.487 33.021 1.00 92.94 80 ILE A O 1
ATOM 686 N N . LYS A 1 81 ? -22.078 -3.201 31.354 1.00 92.44 81 LYS A N 1
ATOM 687 C CA . LYS A 1 81 ? -23.452 -3.102 31.858 1.00 92.44 81 LYS A CA 1
ATOM 688 C C . LYS A 1 81 ? -24.151 -4.464 31.911 1.00 92.44 81 LYS A C 1
ATOM 690 O O . LYS A 1 81 ? -24.748 -4.784 32.937 1.00 92.44 81 LYS A O 1
ATOM 695 N N . GLU A 1 82 ? -24.059 -5.279 30.860 1.00 90.44 82 GLU A N 1
ATOM 696 C CA . GLU A 1 82 ? -24.637 -6.633 30.845 1.00 90.44 82 GLU A CA 1
ATOM 697 C C . GLU A 1 82 ? -23.933 -7.573 31.836 1.00 90.44 82 GLU A C 1
ATOM 699 O O . GLU A 1 82 ? -24.593 -8.315 32.566 1.00 90.44 82 GLU A O 1
ATOM 704 N N . LEU A 1 83 ? -22.604 -7.490 31.958 1.00 88.94 83 LEU A N 1
ATOM 705 C CA . LEU A 1 83 ? -21.858 -8.210 32.998 1.00 88.94 83 LEU A CA 1
ATOM 706 C C . LEU A 1 83 ? -22.299 -7.794 34.406 1.00 88.94 83 LEU A C 1
ATOM 708 O O . LEU A 1 83 ? -22.373 -8.624 35.311 1.00 88.94 83 LEU A O 1
ATOM 712 N N . ASN A 1 84 ? -22.644 -6.520 34.601 1.00 87.25 84 ASN A N 1
ATOM 713 C CA . ASN A 1 84 ? -23.106 -6.026 35.890 1.00 87.25 84 ASN A CA 1
ATOM 714 C C . ASN A 1 84 ? -24.486 -6.549 36.299 1.00 87.25 84 ASN A C 1
ATOM 716 O O . ASN A 1 84 ? -24.688 -6.776 37.494 1.00 87.25 84 ASN A O 1
ATOM 720 N N . LYS A 1 85 ? -25.382 -6.815 35.343 1.00 85.81 85 LYS A N 1
ATOM 721 C CA . LYS A 1 85 ? -26.703 -7.420 35.600 1.00 85.81 85 LYS A CA 1
ATOM 722 C C . LYS A 1 85 ? -26.616 -8.868 36.078 1.00 85.81 85 LYS A C 1
ATOM 724 O O . LYS A 1 85 ? -27.496 -9.329 36.799 1.00 85.81 85 LYS A O 1
ATOM 729 N N . THR A 1 86 ? -25.565 -9.578 35.685 1.00 74.81 86 THR A N 1
ATOM 730 C CA . THR A 1 86 ? -25.377 -10.986 36.036 1.00 74.81 86 THR A CA 1
ATOM 731 C C . THR A 1 86 ? -24.790 -11.047 37.450 1.00 74.81 86 THR A C 1
ATOM 733 O O . THR A 1 86 ? -23.603 -10.808 37.666 1.00 74.81 86 THR A O 1
ATOM 736 N N . SER A 1 87 ? -25.645 -11.246 38.454 1.00 58.31 87 SER A N 1
ATOM 737 C CA . SER A 1 87 ? -25.309 -11.113 39.882 1.00 58.31 87 SER A CA 1
ATOM 738 C C . SER A 1 87 ? -24.506 -12.284 40.468 1.00 58.31 87 SER A C 1
ATOM 740 O O . SER A 1 87 ? -23.998 -12.151 41.576 1.00 58.31 87 SER A O 1
ATOM 742 N N . LEU A 1 88 ? -24.361 -13.399 39.741 1.00 60.94 88 LEU A N 1
ATOM 743 C CA . LEU A 1 88 ? -23.883 -14.685 40.277 1.00 60.94 88 LEU A CA 1
ATOM 744 C C . LEU A 1 88 ? -22.665 -15.282 39.544 1.00 60.94 88 LEU A C 1
ATOM 746 O O . LEU A 1 88 ? -22.315 -16.431 39.790 1.00 60.94 88 LEU A O 1
ATOM 750 N N . GLU A 1 89 ? -22.011 -14.550 38.636 1.00 62.78 89 GLU A N 1
ATOM 751 C CA . GLU A 1 89 ? -20.826 -15.086 37.950 1.00 62.78 89 GLU A CA 1
ATOM 752 C C . GLU A 1 89 ? -19.554 -14.963 38.805 1.00 62.78 89 GLU A C 1
ATOM 754 O O . GLU A 1 89 ? -19.092 -13.856 39.105 1.00 62.78 89 GLU A O 1
ATOM 759 N N . GLU A 1 90 ? -18.938 -16.103 39.132 1.00 69.88 90 GLU A N 1
ATOM 760 C CA . GLU A 1 90 ? -17.575 -16.158 39.669 1.00 69.88 90 GLU A CA 1
ATOM 761 C C . GLU A 1 90 ? -16.594 -15.410 38.744 1.00 69.88 90 GLU A C 1
ATOM 763 O O . GLU A 1 90 ? -16.679 -15.469 37.511 1.00 69.88 90 GLU A O 1
ATOM 768 N N . GLY A 1 91 ? -15.664 -14.653 39.336 1.00 81.94 91 GLY A N 1
ATOM 769 C CA . GLY A 1 91 ? -14.662 -13.887 38.585 1.00 81.94 91 GLY A CA 1
ATOM 770 C C . GLY A 1 91 ? -15.206 -12.668 37.826 1.00 81.94 91 GLY A C 1
ATOM 771 O O . GLY A 1 91 ? -14.487 -12.096 37.007 1.00 81.94 91 GLY A O 1
ATOM 772 N N . LYS A 1 92 ? -16.449 -12.226 38.079 1.00 87.00 92 LYS A N 1
ATOM 773 C CA . LYS A 1 92 ? -17.038 -11.017 37.462 1.00 87.00 92 LYS A CA 1
ATOM 774 C C . LYS A 1 92 ? -16.130 -9.790 37.567 1.00 87.00 92 LYS A C 1
ATOM 776 O O . LYS A 1 92 ? -15.933 -9.089 36.576 1.00 87.00 92 LYS A O 1
ATOM 781 N N . ILE A 1 93 ? -15.584 -9.536 38.757 1.00 89.69 93 ILE A N 1
ATOM 782 C CA . ILE A 1 93 ? -14.706 -8.388 39.010 1.00 89.69 93 ILE A CA 1
ATOM 783 C C . ILE A 1 93 ? -13.477 -8.454 38.094 1.00 89.69 93 ILE A C 1
ATOM 785 O O . ILE A 1 93 ? -13.149 -7.468 37.439 1.00 89.69 93 ILE A O 1
ATOM 789 N N . ASP A 1 94 ? -12.846 -9.621 37.976 1.00 90.81 94 ASP A N 1
ATOM 790 C CA . ASP A 1 94 ? -11.655 -9.795 37.140 1.00 90.81 94 ASP A CA 1
ATOM 791 C C . ASP A 1 94 ? -11.971 -9.687 35.647 1.00 90.81 94 ASP A C 1
ATOM 793 O O . ASP A 1 94 ? -11.192 -9.097 34.896 1.00 90.81 94 ASP A O 1
ATOM 797 N N . LYS A 1 95 ? -13.140 -10.175 35.204 1.00 91.06 95 LYS A N 1
ATOM 798 C CA . LYS A 1 95 ? -13.616 -9.980 33.823 1.00 91.06 95 LYS A CA 1
ATOM 799 C C . LYS A 1 95 ? -13.790 -8.494 33.501 1.00 91.06 95 LYS A C 1
ATOM 801 O O . LYS A 1 95 ? -13.284 -8.038 32.476 1.00 91.06 95 LYS A O 1
ATOM 806 N N . ILE A 1 96 ? -14.464 -7.736 34.372 1.00 93.50 96 ILE A N 1
ATOM 807 C CA . ILE A 1 96 ? -14.692 -6.296 34.173 1.00 93.50 96 ILE A CA 1
ATOM 808 C C . ILE A 1 96 ? -13.362 -5.531 34.214 1.00 93.50 96 ILE A C 1
ATOM 810 O O . ILE A 1 96 ? -13.090 -4.749 33.301 1.00 93.50 96 ILE A O 1
ATOM 814 N N . ARG A 1 97 ? -12.484 -5.821 35.186 1.00 94.69 97 ARG A N 1
ATOM 815 C CA . ARG A 1 97 ? -11.133 -5.238 35.259 1.00 94.69 97 ARG A CA 1
ATOM 816 C C . ARG A 1 97 ? -10.349 -5.491 33.983 1.00 94.69 97 ARG A C 1
ATOM 818 O O . ARG A 1 97 ? -9.748 -4.575 33.428 1.00 94.69 97 ARG A O 1
ATOM 825 N N . ARG A 1 98 ? -10.364 -6.729 33.487 1.00 94.38 98 ARG A N 1
ATOM 826 C CA . ARG A 1 98 ? -9.670 -7.107 32.254 1.00 94.38 98 ARG A CA 1
ATOM 827 C C . ARG A 1 98 ? -10.203 -6.342 31.048 1.00 94.38 98 ARG A C 1
ATOM 829 O O . ARG A 1 98 ? -9.409 -5.962 30.196 1.00 94.38 98 ARG A O 1
ATOM 836 N N . ILE A 1 99 ? -11.511 -6.103 30.964 1.00 94.75 99 ILE A N 1
ATOM 837 C CA . ILE A 1 99 ? -12.097 -5.306 29.879 1.00 94.75 99 ILE A CA 1
ATOM 838 C C . ILE A 1 99 ? -11.627 -3.854 29.985 1.00 94.75 99 ILE A C 1
ATOM 840 O O . ILE A 1 99 ? -11.060 -3.346 29.019 1.00 94.75 99 ILE A O 1
ATOM 844 N N . TYR A 1 100 ? -11.773 -3.206 31.144 1.00 96.06 100 TYR A N 1
ATOM 845 C CA . TYR A 1 100 ? -11.310 -1.826 31.315 1.00 96.06 100 TYR A CA 1
ATOM 846 C C . TYR A 1 100 ? -9.820 -1.685 31.004 1.00 96.06 100 TYR A C 1
ATOM 848 O O . TYR A 1 100 ? -9.454 -0.940 30.099 1.00 96.06 100 TYR A O 1
ATOM 856 N N . THR A 1 101 ? -8.966 -2.451 31.688 1.00 95.00 101 THR A N 1
ATOM 857 C CA . THR A 1 101 ? -7.502 -2.371 31.540 1.00 95.00 101 THR A CA 1
ATOM 858 C C . THR A 1 101 ? -7.020 -2.710 30.132 1.00 95.00 101 THR A C 1
ATOM 860 O O . THR A 1 101 ? -5.954 -2.244 29.735 1.00 95.00 101 THR A O 1
ATOM 863 N N . LYS A 1 102 ? -7.783 -3.490 29.358 1.00 94.62 102 LYS A N 1
ATOM 864 C CA . LYS A 1 102 ? -7.508 -3.758 27.944 1.00 94.62 102 LYS A CA 1
ATOM 865 C C . LYS A 1 102 ? -7.849 -2.551 27.069 1.00 94.62 102 LYS A C 1
ATOM 867 O O . LYS A 1 102 ? -6.998 -2.116 26.301 1.00 94.62 102 LYS A O 1
ATOM 872 N N . PHE A 1 103 ? -9.053 -1.993 27.193 1.00 95.94 103 PHE A N 1
ATOM 873 C CA . PHE A 1 103 ? -9.540 -0.950 26.281 1.00 95.94 103 PHE A CA 1
ATOM 874 C C . PHE A 1 103 ? -8.991 0.441 26.568 1.00 95.94 103 PHE A C 1
ATOM 876 O O . PHE A 1 103 ? -8.723 1.177 25.626 1.00 95.94 103 PHE A O 1
ATOM 883 N N . VAL A 1 104 ? -8.687 0.774 27.824 1.00 95.75 104 VAL A N 1
ATOM 884 C CA . VAL A 1 104 ? -8.036 2.059 28.142 1.00 95.75 104 VAL A CA 1
ATOM 885 C C . VAL A 1 104 ? -6.629 2.184 27.537 1.00 95.75 104 VAL A C 1
ATOM 887 O O . VAL A 1 104 ? -6.100 3.286 27.442 1.00 95.75 104 VAL A O 1
ATOM 890 N N . LYS A 1 105 ? -6.023 1.067 27.107 1.00 95.06 105 LYS A N 1
ATOM 891 C CA . LYS A 1 105 ? -4.719 1.013 26.422 1.00 95.06 105 LYS A CA 1
ATOM 892 C C . LYS A 1 105 ? -4.843 1.063 24.893 1.00 95.06 105 LYS A C 1
ATOM 894 O O . LYS A 1 105 ? -3.824 1.079 24.204 1.00 95.06 105 LYS A O 1
ATOM 899 N N . VAL A 1 106 ? -6.063 1.066 24.352 1.00 94.25 106 VAL A N 1
ATOM 900 C CA . VAL A 1 106 ? -6.334 1.074 22.911 1.00 94.25 106 VAL A CA 1
ATOM 901 C C . VAL A 1 106 ? -6.830 2.463 22.486 1.00 94.25 106 VAL A C 1
ATOM 903 O O . VAL A 1 106 ? -7.767 2.985 23.082 1.00 94.25 106 VAL A O 1
ATOM 906 N N . PRO A 1 107 ? -6.256 3.072 21.433 1.00 95.62 107 PRO A N 1
ATOM 907 C CA . PRO A 1 107 ? -6.772 4.315 20.860 1.00 95.62 107 PRO A CA 1
ATOM 908 C C . PRO A 1 107 ? -8.193 4.129 20.303 1.00 95.62 107 PRO A C 1
ATOM 910 O O . PRO A 1 107 ? -8.355 3.463 19.282 1.00 95.62 107 PRO A O 1
ATOM 913 N N . HIS A 1 108 ? -9.207 4.732 20.930 1.00 93.94 108 HIS A N 1
ATOM 914 C CA . HIS A 1 108 ? -10.594 4.713 20.449 1.00 93.94 108 HIS A CA 1
ATOM 915 C C . HIS A 1 108 ? -11.387 5.966 20.867 1.00 93.94 108 HIS A C 1
ATOM 917 O O . HIS A 1 108 ? -10.933 6.795 21.660 1.00 93.94 108 HIS A O 1
ATOM 923 N N . ASN A 1 109 ? -12.598 6.120 20.331 1.00 94.25 109 ASN A N 1
ATOM 924 C CA . ASN A 1 109 ? -13.495 7.232 20.632 1.00 94.25 109 ASN A CA 1
ATOM 925 C C . ASN A 1 109 ? -13.873 7.294 22.119 1.00 94.25 109 ASN A C 1
ATOM 927 O O . ASN A 1 109 ? -14.010 6.270 22.775 1.00 94.25 109 ASN A O 1
ATOM 931 N N . LYS A 1 110 ? -14.055 8.505 22.665 1.00 95.12 110 LYS A N 1
ATOM 932 C CA . LYS A 1 110 ? -14.445 8.726 24.075 1.00 95.12 110 LYS A CA 1
ATOM 933 C C . LYS A 1 110 ? -13.541 8.010 25.108 1.00 95.12 110 LYS A C 1
ATOM 935 O O . LYS A 1 110 ? -13.983 7.697 26.209 1.00 95.12 110 LYS A O 1
ATOM 940 N N . LEU A 1 111 ? -12.259 7.796 24.795 1.00 95.44 111 LEU A N 1
ATOM 941 C CA . LEU A 1 111 ? -11.303 7.119 25.685 1.00 95.44 111 LEU A CA 1
ATOM 942 C C . LEU A 1 111 ? -11.197 7.768 27.079 1.00 95.44 111 LEU A C 1
ATOM 944 O O . LEU A 1 111 ? -11.121 7.064 28.081 1.00 95.44 111 LEU A O 1
ATOM 948 N N . SER A 1 112 ? -11.265 9.101 27.169 1.00 95.56 112 SER A N 1
ATOM 949 C CA . SER A 1 112 ? -11.274 9.815 28.457 1.00 95.56 112 SER A CA 1
ATOM 950 C C . SER A 1 112 ? -12.513 9.525 29.307 1.00 95.56 112 SER A C 1
ATOM 952 O O . SER A 1 112 ? -12.415 9.487 30.531 1.00 95.56 112 SER A O 1
ATOM 954 N N . GLU A 1 113 ? -13.674 9.306 28.679 1.00 96.94 113 GLU A N 1
ATOM 955 C CA . GLU A 1 113 ? -14.888 8.900 29.396 1.00 96.94 113 GLU A CA 1
ATOM 956 C C . GLU A 1 113 ? -14.708 7.493 29.973 1.00 96.94 113 GLU A C 1
ATOM 958 O O . GLU A 1 113 ? -14.994 7.285 31.150 1.00 96.94 113 GLU A O 1
ATOM 963 N N . LEU A 1 114 ? -14.150 6.565 29.185 1.00 96.88 114 LEU A N 1
ATOM 964 C CA . LEU A 1 114 ? -13.879 5.199 29.635 1.00 96.88 114 LEU A CA 1
ATOM 965 C C . LEU A 1 114 ? -12.880 5.160 30.798 1.00 96.88 114 LEU A C 1
ATOM 967 O O . LEU A 1 114 ? -13.091 4.420 31.756 1.00 96.88 114 LEU A O 1
ATOM 971 N N . PHE A 1 115 ? -11.806 5.953 30.733 1.00 97.25 115 PHE A N 1
ATOM 972 C CA . PHE A 1 115 ? -10.814 6.009 31.808 1.00 97.25 115 PHE A CA 1
ATOM 973 C C . PHE A 1 115 ? -11.425 6.542 33.109 1.00 97.25 115 PHE A C 1
ATOM 975 O O . PHE A 1 115 ? -11.252 5.929 34.157 1.00 97.25 115 PHE A O 1
ATOM 982 N N . ARG A 1 116 ? -12.244 7.599 33.033 1.00 97.31 116 ARG A N 1
ATOM 983 C CA . ARG A 1 116 ? -12.982 8.120 34.195 1.00 97.31 116 ARG A CA 1
ATOM 984 C C . ARG A 1 116 ? -13.938 7.080 34.790 1.00 97.31 116 ARG A C 1
ATOM 986 O O . ARG A 1 116 ? -14.039 6.968 36.009 1.00 97.31 116 ARG A O 1
ATOM 993 N N . GLU A 1 117 ? -14.653 6.331 33.947 1.00 96.88 117 GLU A N 1
ATOM 994 C CA . GLU A 1 117 ? -15.525 5.238 34.406 1.00 96.88 117 GLU A CA 1
ATOM 995 C C . GLU A 1 117 ? -14.717 4.113 35.081 1.00 96.88 117 GLU A C 1
ATOM 997 O O . GLU A 1 117 ? -15.148 3.597 36.111 1.00 96.88 117 GLU A O 1
ATOM 1002 N N . TYR A 1 118 ? -13.530 3.776 34.564 1.00 97.06 118 TYR A N 1
ATOM 1003 C CA . TYR A 1 118 ? -12.616 2.810 35.186 1.00 97.06 118 TYR A CA 1
ATOM 1004 C C . TYR A 1 118 ? -12.130 3.269 36.566 1.00 97.06 118 TYR A C 1
ATOM 1006 O O . TYR A 1 118 ? -12.173 2.484 37.511 1.00 97.06 118 TYR A O 1
ATOM 1014 N N . GLU A 1 119 ? -11.713 4.531 36.708 1.00 96.62 119 GLU A N 1
ATOM 1015 C CA . GLU A 1 119 ? -11.255 5.083 37.991 1.00 96.62 119 GLU A CA 1
ATOM 1016 C C . GLU A 1 119 ? -12.352 4.994 39.059 1.00 96.62 119 GLU A C 1
ATOM 1018 O O . GLU A 1 119 ? -12.123 4.504 40.166 1.00 96.62 119 GLU A O 1
ATOM 1023 N N . GLN A 1 120 ? -13.571 5.417 38.710 1.00 96.44 120 GLN A N 1
ATOM 1024 C CA . GLN A 1 120 ? -14.729 5.336 39.603 1.00 96.44 120 GLN A CA 1
ATOM 1025 C C . GLN A 1 120 ? -15.063 3.886 39.966 1.00 96.44 120 GLN A C 1
ATOM 1027 O O . GLN A 1 120 ? -15.350 3.586 41.129 1.00 96.44 120 GLN A O 1
ATOM 1032 N N . TRP A 1 121 ? -15.001 2.987 38.982 1.00 95.88 121 TRP A N 1
ATOM 1033 C CA . TRP A 1 121 ? -15.259 1.571 39.187 1.00 95.88 121 TRP A CA 1
ATOM 1034 C C . TRP A 1 121 ? -14.221 0.933 40.120 1.00 95.88 121 TRP A C 1
ATOM 1036 O O . TRP A 1 121 ? -14.623 0.286 41.087 1.00 95.88 121 TRP A O 1
ATOM 1046 N N . GLU A 1 122 ? -12.918 1.173 39.945 1.00 95.38 122 GLU A N 1
ATOM 1047 C CA . GLU A 1 122 ? -11.911 0.561 40.825 1.00 95.38 122 GLU A CA 1
ATOM 1048 C C . GLU A 1 122 ? -11.958 1.070 42.258 1.00 95.38 122 GLU A C 1
ATOM 1050 O O . GLU A 1 122 ? -11.817 0.284 43.198 1.00 95.38 122 GLU A O 1
ATOM 1055 N N . ILE A 1 123 ? -12.240 2.360 42.450 1.00 95.00 123 ILE A N 1
ATOM 1056 C CA . ILE A 1 123 ? -12.475 2.918 43.787 1.00 95.00 123 ILE A CA 1
ATOM 1057 C C . ILE A 1 123 ? -13.680 2.232 44.448 1.00 95.00 123 ILE A C 1
ATOM 1059 O O . ILE A 1 123 ? -13.656 1.984 45.656 1.00 95.00 123 ILE A O 1
ATOM 1063 N N . SER A 1 124 ? -14.724 1.906 43.676 1.00 93.44 124 SER A N 1
ATOM 1064 C CA . SER A 1 124 ? -15.909 1.212 44.194 1.00 93.44 124 SER A CA 1
ATOM 1065 C C . SER A 1 124 ? -15.643 -0.252 44.566 1.00 93.44 124 SER A C 1
ATOM 1067 O O . SER A 1 124 ? -16.250 -0.750 45.512 1.00 93.44 124 SER A O 1
ATOM 1069 N N . VAL A 1 125 ? -14.721 -0.924 43.865 1.00 90.44 125 VAL A N 1
ATOM 1070 C CA . VAL A 1 125 ? -14.369 -2.331 44.105 1.00 90.44 125 VAL A CA 1
ATOM 1071 C C . VAL A 1 125 ? -13.411 -2.475 45.285 1.00 90.44 125 VAL A C 1
ATOM 1073 O O . VAL A 1 125 ? -13.657 -3.282 46.179 1.00 90.44 125 VAL A O 1
ATOM 1076 N N . ASN A 1 126 ? -12.310 -1.718 45.298 1.00 90.06 126 ASN A N 1
ATOM 1077 C CA . ASN A 1 126 ? -11.326 -1.766 46.377 1.00 90.06 126 ASN A CA 1
ATOM 1078 C C . ASN A 1 126 ? -10.590 -0.428 46.524 1.00 90.06 126 ASN A C 1
ATOM 1080 O O . ASN A 1 126 ? -9.565 -0.191 45.888 1.00 90.06 126 ASN A O 1
ATOM 1084 N N . LYS A 1 127 ? -11.059 0.410 47.455 1.00 91.94 127 LYS A N 1
ATOM 1085 C CA . LYS A 1 127 ? -10.473 1.731 47.746 1.00 91.94 127 LYS A CA 1
ATOM 1086 C C . LYS A 1 127 ? -8.978 1.704 48.081 1.00 91.94 127 LYS A C 1
ATOM 1088 O O . LYS A 1 127 ? -8.297 2.681 47.793 1.00 91.94 127 LYS A O 1
ATOM 1093 N N . ILE A 1 128 ? -8.477 0.630 48.695 1.00 91.00 128 ILE A N 1
ATOM 1094 C CA . ILE A 1 128 ? -7.078 0.545 49.132 1.00 91.00 128 ILE A CA 1
ATOM 1095 C C . ILE A 1 128 ? -6.162 0.312 47.927 1.00 91.00 128 ILE A C 1
ATOM 1097 O O . ILE A 1 128 ? -5.171 1.018 47.755 1.00 91.00 128 ILE A O 1
ATOM 1101 N N . ASN A 1 129 ? -6.526 -0.635 47.059 1.00 91.62 129 ASN A N 1
ATOM 1102 C CA . ASN A 1 129 ? -5.696 -1.013 45.912 1.00 91.62 129 ASN A CA 1
ATOM 1103 C C . ASN A 1 129 ? -5.960 -0.156 44.665 1.00 91.62 129 ASN A C 1
ATOM 1105 O O . ASN A 1 129 ? -5.122 -0.138 43.764 1.00 91.62 129 ASN A O 1
ATOM 1109 N N . ALA A 1 130 ? -7.083 0.572 44.610 1.00 92.62 130 ALA A N 1
ATOM 1110 C CA . ALA A 1 130 ? -7.504 1.349 43.443 1.00 92.62 130 ALA A CA 1
ATOM 1111 C C . ALA A 1 130 ? -6.408 2.284 42.923 1.00 92.62 130 ALA A C 1
ATOM 1113 O O . ALA A 1 130 ? -6.130 2.290 41.728 1.00 92.62 130 ALA A O 1
ATOM 1114 N N . LYS A 1 131 ? -5.735 3.025 43.814 1.00 94.38 131 LYS A N 1
ATOM 1115 C CA . LYS A 1 131 ? -4.672 3.961 43.421 1.00 94.38 131 LYS A CA 1
ATOM 1116 C C . LYS A 1 131 ? -3.545 3.257 42.658 1.00 94.38 131 LYS A C 1
ATOM 1118 O O . LYS A 1 131 ? -3.199 3.683 41.564 1.00 94.38 131 LYS A O 1
ATOM 1123 N N . SER A 1 132 ? -3.037 2.148 43.197 1.00 95.25 132 SER A N 1
ATOM 1124 C CA . SER A 1 132 ? -1.964 1.375 42.562 1.00 95.25 132 SER A CA 1
ATOM 1125 C C . SER A 1 132 ? -2.400 0.775 41.219 1.00 95.25 132 SER A C 1
ATOM 1127 O O . SER A 1 132 ? -1.631 0.826 40.262 1.00 95.25 132 SER A O 1
ATOM 1129 N N . MET A 1 133 ? -3.632 0.258 41.123 1.00 93.81 133 MET A N 1
ATOM 1130 C CA . MET A 1 133 ? -4.178 -0.311 39.879 1.00 93.81 133 MET A CA 1
ATOM 1131 C C . MET A 1 133 ? -4.385 0.750 38.784 1.00 93.81 133 MET A C 1
ATOM 1133 O O . MET A 1 133 ? -4.229 0.467 37.595 1.00 93.81 133 MET A O 1
ATOM 1137 N N . ILE A 1 134 ? -4.759 1.975 39.162 1.00 95.75 134 ILE A N 1
ATOM 1138 C CA . ILE A 1 134 ? -4.936 3.096 38.228 1.00 95.75 134 ILE A CA 1
ATOM 1139 C C . ILE A 1 134 ? -3.570 3.599 37.742 1.00 95.75 134 ILE A C 1
ATOM 1141 O O . ILE A 1 134 ? -3.372 3.745 36.533 1.00 95.75 134 ILE A O 1
ATOM 1145 N N . GLU A 1 135 ? -2.614 3.796 38.656 1.00 96.19 135 GLU A N 1
ATOM 1146 C CA . GLU A 1 135 ? -1.254 4.263 38.345 1.00 96.19 135 GLU A CA 1
ATOM 1147 C C . GLU A 1 135 ? -0.510 3.314 37.391 1.00 96.19 135 GLU A C 1
ATOM 1149 O O . GLU A 1 135 ? 0.204 3.776 36.501 1.00 96.19 135 GLU A O 1
ATOM 1154 N N . GLU A 1 136 ? -0.726 1.997 37.495 1.00 95.88 136 GLU A N 1
ATOM 1155 C CA . GLU A 1 136 ? -0.133 1.010 36.579 1.00 95.88 136 GLU A CA 1
ATOM 1156 C C . GLU A 1 136 ? -0.600 1.200 35.121 1.00 95.88 136 GLU A C 1
ATOM 1158 O O . GLU A 1 136 ? 0.148 0.980 34.162 1.00 95.88 136 GLU A O 1
ATOM 1163 N N . VAL A 1 137 ? -1.851 1.619 34.929 1.00 95.38 137 VAL A N 1
ATOM 1164 C CA . VAL A 1 137 ? -2.498 1.691 33.611 1.00 95.38 137 VAL A CA 1
ATOM 1165 C C . VAL A 1 137 ? -2.400 3.088 32.990 1.00 95.38 137 VAL A C 1
ATOM 1167 O O . VAL A 1 137 ? -2.408 3.225 31.763 1.00 95.38 137 VAL A O 1
ATOM 1170 N N . GLN A 1 138 ? -2.254 4.122 33.817 1.00 95.44 138 GLN A N 1
ATOM 1171 C CA . GLN A 1 138 ? -2.265 5.527 33.418 1.00 95.44 138 GLN A CA 1
ATOM 1172 C C . GLN A 1 138 ? -1.263 5.892 32.298 1.00 95.44 138 GLN A C 1
ATOM 1174 O O . GLN A 1 138 ? -1.684 6.565 31.353 1.00 95.44 138 GLN A O 1
ATOM 1179 N N . PRO A 1 139 ? 0.011 5.438 32.292 1.00 96.69 139 PRO A N 1
ATOM 1180 C CA . PRO A 1 139 ? 0.949 5.772 31.212 1.00 96.69 139 PRO A CA 1
ATOM 1181 C C . PRO A 1 139 ? 0.502 5.244 29.843 1.00 96.69 139 PRO A C 1
ATOM 1183 O O . PRO A 1 139 ? 0.669 5.912 28.820 1.00 96.69 139 PRO A O 1
ATOM 1186 N N . TYR A 1 140 ? -0.104 4.054 29.821 1.00 96.12 140 TYR A N 1
ATOM 1187 C CA . TYR A 1 140 ? -0.628 3.447 28.600 1.00 96.12 140 TYR A CA 1
ATOM 1188 C C . TYR A 1 140 ? -1.863 4.189 28.089 1.00 96.12 140 TYR A C 1
ATOM 1190 O O . TYR A 1 140 ? -1.976 4.404 26.884 1.00 96.12 140 TYR A O 1
ATOM 1198 N N . TYR A 1 141 ? -2.745 4.620 28.995 1.00 96.75 141 TYR A N 1
ATOM 1199 C CA . TYR A 1 141 ? -3.889 5.470 28.659 1.00 96.75 141 TYR A CA 1
ATOM 1200 C C . TYR A 1 141 ? -3.446 6.801 28.043 1.00 96.75 141 TYR A C 1
ATOM 1202 O O . TYR A 1 141 ? -3.945 7.176 26.982 1.00 96.75 141 TYR A O 1
ATOM 1210 N N . ILE A 1 142 ? -2.474 7.488 28.653 1.00 96.56 142 ILE A N 1
ATOM 1211 C CA . ILE A 1 142 ? -1.958 8.763 28.134 1.00 96.56 142 ILE A CA 1
ATOM 1212 C C . ILE A 1 142 ? -1.410 8.570 26.716 1.00 96.56 142 ILE A C 1
ATOM 1214 O O . ILE A 1 142 ? -1.775 9.322 25.812 1.00 96.56 142 ILE A O 1
ATOM 1218 N N . ASN A 1 143 ? -0.604 7.524 26.493 1.00 96.56 143 ASN A N 1
ATOM 1219 C CA . ASN A 1 143 ? -0.084 7.215 25.162 1.00 96.56 143 ASN A CA 1
ATOM 1220 C C . ASN A 1 143 ? -1.214 6.912 24.161 1.00 96.56 143 ASN A C 1
ATOM 1222 O O . ASN A 1 143 ? -1.254 7.491 23.075 1.00 96.56 143 ASN A O 1
ATOM 1226 N N . ALA A 1 144 ? -2.172 6.056 24.532 1.00 96.31 144 ALA A N 1
ATOM 1227 C CA . ALA A 1 144 ? -3.313 5.716 23.685 1.00 96.31 144 ALA A CA 1
ATOM 1228 C C . ALA A 1 144 ? -4.151 6.951 23.314 1.00 96.31 144 ALA A C 1
ATOM 1230 O O . ALA A 1 144 ? -4.576 7.085 22.165 1.00 96.31 144 ALA A O 1
ATOM 1231 N N . MET A 1 145 ? -4.319 7.892 24.246 1.00 95.94 145 MET A N 1
ATOM 1232 C CA . MET A 1 145 ? -5.019 9.155 24.021 1.00 95.94 145 MET A CA 1
ATOM 1233 C C . MET A 1 145 ? -4.263 10.062 23.043 1.00 95.94 145 MET A C 1
ATOM 1235 O O . MET A 1 145 ? -4.864 10.578 22.099 1.00 95.94 145 MET A O 1
ATOM 1239 N N . THR A 1 146 ? -2.946 10.220 23.208 1.00 95.25 146 THR A N 1
ATOM 1240 C CA . THR A 1 146 ? -2.108 10.996 22.276 1.00 95.25 146 THR A CA 1
ATOM 1241 C C . THR A 1 146 ? -2.136 10.405 20.866 1.00 95.25 146 THR A C 1
ATOM 1243 O O . THR A 1 146 ? -2.228 11.138 19.879 1.00 95.25 146 THR A O 1
ATOM 1246 N N . VAL A 1 147 ? -2.092 9.077 20.751 1.00 95.44 147 VAL A N 1
ATOM 1247 C CA . VAL A 1 147 ? -2.207 8.381 19.464 1.00 95.44 147 VAL A CA 1
ATOM 1248 C C . VAL A 1 147 ? -3.592 8.601 18.855 1.00 95.44 147 VAL A C 1
ATOM 1250 O O . VAL A 1 147 ? -3.689 8.988 17.689 1.00 95.44 147 VAL A O 1
ATOM 1253 N N . TYR A 1 148 ? -4.662 8.445 19.641 1.00 95.31 148 TYR A N 1
ATOM 1254 C CA . TYR A 1 148 ? -6.028 8.649 19.159 1.00 95.31 148 TYR A CA 1
ATOM 1255 C C . TYR A 1 148 ? -6.271 10.083 18.674 1.00 95.31 148 TYR A C 1
ATOM 1257 O O . TYR A 1 148 ? -6.944 10.275 17.666 1.00 95.31 148 TYR A O 1
ATOM 1265 N N . GLN A 1 149 ? -5.685 11.097 19.318 1.00 92.56 149 GLN A N 1
ATOM 1266 C CA . GLN A 1 149 ? -5.778 12.487 18.855 1.00 92.56 149 GLN A CA 1
ATOM 1267 C C . GLN A 1 149 ? -5.249 12.643 17.420 1.00 92.56 149 GLN A C 1
ATOM 1269 O O . GLN A 1 149 ? -5.963 13.172 16.564 1.00 92.56 149 GLN A O 1
ATOM 1274 N N . LYS A 1 150 ? -4.059 12.100 17.124 1.00 91.88 150 LYS A N 1
ATOM 1275 C CA . LYS A 1 150 ? -3.460 12.128 15.775 1.00 91.88 150 LYS A CA 1
ATOM 1276 C C . LYS A 1 150 ? -4.292 11.346 14.751 1.00 91.88 150 LYS A C 1
ATOM 1278 O O . LYS A 1 150 ? -4.498 11.804 13.624 1.00 91.88 150 LYS A O 1
ATOM 1283 N N . ILE A 1 151 ? -4.802 10.181 15.152 1.00 91.62 151 ILE A N 1
ATOM 1284 C CA . ILE A 1 151 ? -5.647 9.333 14.301 1.00 91.62 151 ILE A CA 1
ATOM 1285 C C . ILE A 1 151 ? -6.978 10.022 14.002 1.00 91.62 151 ILE A C 1
ATOM 1287 O O . ILE A 1 151 ? -7.394 10.067 12.851 1.00 91.62 151 ILE A O 1
ATOM 1291 N N . SER A 1 152 ? -7.624 10.619 15.004 1.00 90.38 152 SER A N 1
ATOM 1292 C CA . SER A 1 152 ? -8.928 11.272 14.855 1.00 90.38 152 SER A CA 1
ATOM 1293 C C . SER A 1 152 ? -8.893 12.429 13.856 1.00 90.38 152 SER A C 1
ATOM 1295 O O . SER A 1 152 ? -9.846 12.619 13.102 1.00 90.38 152 SER A O 1
ATOM 1297 N N . GLN A 1 153 ? -7.781 13.168 13.794 1.00 88.75 153 GLN A N 1
ATOM 1298 C CA . GLN A 1 153 ? -7.571 14.201 12.782 1.00 88.75 153 GLN A CA 1
ATOM 1299 C C . GLN A 1 153 ? -7.483 13.592 11.377 1.00 88.75 153 GLN A C 1
ATOM 1301 O O . GLN A 1 153 ? -8.127 14.091 10.458 1.00 88.75 153 GLN A O 1
ATOM 1306 N N . SER A 1 154 ? -6.742 12.490 11.233 1.00 86.75 154 SER A N 1
ATOM 1307 C CA . SER A 1 154 ? -6.544 11.791 9.954 1.00 86.75 154 SER A CA 1
ATOM 1308 C C . SER A 1 154 ? -7.824 11.100 9.459 1.00 86.75 154 SER A C 1
ATOM 1310 O O . SER A 1 154 ? -8.124 11.126 8.268 1.00 86.75 154 SER A O 1
ATOM 1312 N N . LEU A 1 155 ? -8.629 10.548 10.375 1.00 86.12 155 LEU A N 1
ATOM 1313 C CA . LEU A 1 155 ? -9.956 9.999 10.079 1.00 86.12 155 LEU A CA 1
ATOM 1314 C C . LEU A 1 155 ? -10.913 11.087 9.568 1.00 86.12 155 LEU A C 1
ATOM 1316 O O . LEU A 1 155 ? -11.621 10.864 8.589 1.00 86.12 155 LEU A O 1
ATOM 1320 N N . LYS A 1 156 ? -10.910 12.277 10.189 1.00 85.62 156 LYS A N 1
ATOM 1321 C CA . LYS A 1 156 ? -11.743 13.418 9.761 1.00 85.62 156 LYS A CA 1
ATOM 1322 C C . LYS A 1 156 ? -11.340 13.954 8.389 1.00 85.62 156 LYS A C 1
ATOM 1324 O O . LYS A 1 156 ? -12.215 14.248 7.581 1.00 85.62 156 LYS A O 1
ATOM 1329 N N . SER A 1 157 ? -10.039 14.071 8.120 1.00 83.75 157 SER A N 1
ATOM 1330 C CA . SER A 1 157 ? -9.530 14.541 6.825 1.00 83.75 157 SER A CA 1
ATOM 1331 C C . SER A 1 157 ? -9.538 13.470 5.730 1.00 83.75 157 SER A C 1
ATOM 1333 O O . SER A 1 157 ? -9.205 13.781 4.591 1.00 83.75 157 SER A O 1
ATOM 1335 N N . LYS A 1 158 ? -9.898 12.218 6.057 1.00 82.38 158 LYS A N 1
ATOM 1336 C CA . LYS A 1 158 ? -9.831 11.050 5.160 1.00 82.38 158 LYS A CA 1
ATOM 1337 C C . LYS A 1 158 ? -8.429 10.803 4.575 1.00 82.38 158 LYS A C 1
ATOM 1339 O O . LYS A 1 158 ? -8.296 10.161 3.535 1.00 82.38 158 LYS A O 1
ATOM 1344 N N . ASN A 1 159 ? -7.377 11.267 5.253 1.00 86.75 159 ASN A N 1
ATOM 1345 C CA . ASN A 1 159 ? -5.995 11.003 4.857 1.00 86.75 159 ASN A CA 1
ATOM 1346 C C . ASN A 1 159 ? -5.546 9.649 5.432 1.00 86.75 159 ASN A C 1
ATOM 1348 O O . ASN A 1 159 ? -5.036 9.555 6.552 1.00 86.75 159 ASN A O 1
ATOM 1352 N N . PHE A 1 160 ? -5.774 8.584 4.663 1.00 87.44 160 PHE A N 1
ATOM 1353 C CA . PHE A 1 160 ? -5.438 7.222 5.076 1.00 87.44 160 PHE A CA 1
ATOM 1354 C C . PHE A 1 160 ? -3.928 6.948 5.056 1.00 87.44 160 PHE A C 1
ATOM 1356 O O . PHE A 1 160 ? -3.464 6.154 5.867 1.00 87.44 160 PHE A O 1
ATOM 1363 N N . TYR A 1 161 ? -3.152 7.619 4.200 1.00 90.12 161 TY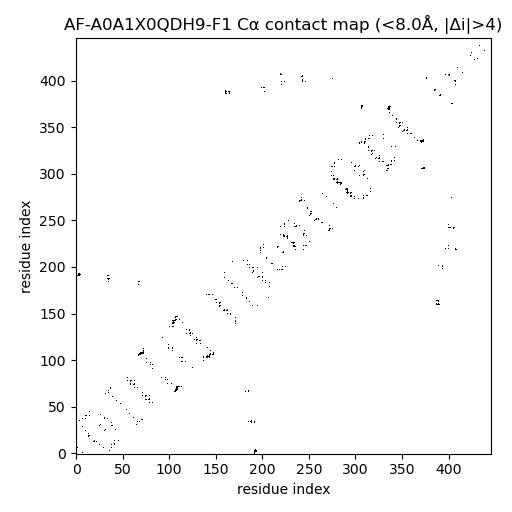R A N 1
ATOM 1364 C CA . TYR A 1 161 ? -1.694 7.469 4.160 1.00 90.12 161 TYR A CA 1
ATOM 1365 C C . TYR A 1 161 ? -1.054 7.873 5.482 1.00 90.12 161 TYR A C 1
ATOM 1367 O O . TYR A 1 161 ? -0.303 7.099 6.074 1.00 90.12 161 TYR A O 1
ATOM 1375 N N . LYS A 1 162 ? -1.449 9.037 6.003 1.00 90.62 162 LYS A N 1
ATOM 1376 C CA . LYS A 1 162 ? -1.012 9.511 7.316 1.00 90.62 162 LYS A CA 1
ATOM 1377 C C . LYS A 1 162 ? -1.443 8.566 8.437 1.00 90.62 162 LYS A C 1
ATOM 1379 O O . LYS A 1 162 ? -0.684 8.341 9.375 1.00 90.62 162 LYS A O 1
ATOM 1384 N N . LEU A 1 163 ? -2.646 7.996 8.343 1.00 91.50 163 LEU A N 1
ATOM 1385 C CA . LEU A 1 163 ? -3.138 7.019 9.315 1.00 91.50 163 LEU A CA 1
ATOM 1386 C C . LEU A 1 163 ? -2.288 5.739 9.306 1.00 91.50 163 LEU A C 1
ATOM 1388 O O . LEU A 1 163 ? -1.875 5.286 10.374 1.00 91.50 163 LEU A O 1
ATOM 1392 N N . ILE A 1 164 ? -1.988 5.190 8.125 1.00 92.31 164 ILE A N 1
ATOM 1393 C CA . ILE A 1 164 ? -1.129 4.008 7.972 1.00 92.31 164 ILE A CA 1
ATOM 1394 C C . ILE A 1 164 ? 0.273 4.301 8.515 1.00 92.31 164 ILE A C 1
ATOM 1396 O O . ILE A 1 164 ? 0.785 3.507 9.298 1.00 92.31 164 ILE A O 1
ATOM 1400 N N . ASP A 1 165 ? 0.859 5.455 8.187 1.00 93.25 165 ASP A N 1
ATOM 1401 C CA . ASP A 1 165 ? 2.184 5.849 8.683 1.00 93.25 165 ASP A CA 1
ATOM 1402 C C . ASP A 1 165 ? 2.229 5.941 10.215 1.00 93.25 165 ASP A C 1
ATOM 1404 O O . ASP A 1 165 ? 3.187 5.479 10.844 1.00 93.25 165 ASP A O 1
ATOM 1408 N N . ILE A 1 166 ? 1.173 6.484 10.835 1.00 93.12 166 ILE A N 1
ATOM 1409 C CA . ILE A 1 166 ? 1.041 6.507 12.296 1.00 93.12 166 ILE A CA 1
ATOM 1410 C C . ILE A 1 166 ? 1.008 5.080 12.846 1.00 93.12 166 ILE A C 1
ATOM 1412 O O . ILE A 1 166 ? 1.754 4.790 13.777 1.00 93.12 166 ILE A O 1
ATOM 1416 N N . GLU A 1 167 ? 0.183 4.183 12.305 1.00 94.25 167 GLU A N 1
ATOM 1417 C CA . GLU A 1 167 ? 0.058 2.817 12.833 1.00 94.25 167 GLU A CA 1
ATOM 1418 C C . GLU A 1 167 ? 1.325 1.983 12.614 1.00 94.25 167 GLU A C 1
ATOM 1420 O O . GLU A 1 167 ? 1.778 1.314 13.542 1.00 94.25 167 GLU A O 1
ATOM 1425 N N . VAL A 1 168 ? 1.953 2.077 11.439 1.00 94.19 168 VAL A N 1
ATOM 1426 C CA . VAL A 1 168 ? 3.201 1.369 11.101 1.00 94.19 168 VAL A CA 1
ATOM 1427 C C . VAL A 1 168 ? 4.359 1.796 12.004 1.00 94.19 168 VAL A C 1
ATOM 1429 O O . VAL A 1 168 ? 5.214 0.972 12.326 1.00 94.19 168 VAL A O 1
ATOM 1432 N N . SER A 1 169 ? 4.362 3.042 12.494 1.00 94.19 169 SER A N 1
ATOM 1433 C CA . SER A 1 169 ? 5.366 3.512 13.463 1.00 94.19 169 SER A CA 1
ATOM 1434 C C . SER A 1 169 ? 5.304 2.806 14.830 1.00 94.19 169 SER A C 1
ATOM 1436 O O . SER A 1 169 ? 6.183 3.012 15.666 1.00 94.19 169 SER A O 1
ATOM 1438 N N . ASN A 1 170 ? 4.287 1.962 15.061 1.00 94.56 170 ASN A N 1
ATOM 1439 C CA . ASN A 1 170 ? 4.033 1.241 16.309 1.00 94.56 170 ASN A CA 1
ATOM 1440 C C . ASN A 1 170 ? 4.086 2.156 17.552 1.00 94.56 170 ASN A C 1
ATOM 1442 O O . ASN A 1 170 ? 4.852 1.905 18.490 1.00 94.56 170 ASN A O 1
ATOM 1446 N N . PRO A 1 171 ? 3.263 3.218 17.611 1.00 94.25 171 PRO A N 1
ATOM 1447 C CA . PRO A 1 171 ? 3.356 4.221 18.671 1.00 94.25 171 PRO A CA 1
ATOM 1448 C C . PRO A 1 171 ? 2.956 3.658 20.045 1.00 94.25 171 PRO A C 1
ATOM 1450 O O . PRO A 1 171 ? 3.357 4.174 21.087 1.00 94.25 171 PRO A O 1
ATOM 1453 N N . LEU A 1 172 ? 2.202 2.556 20.056 1.00 93.88 172 LEU A N 1
ATOM 1454 C CA . LEU A 1 172 ? 1.825 1.814 21.257 1.00 93.88 172 LEU A CA 1
ATOM 1455 C C . LEU A 1 172 ? 2.931 0.872 21.766 1.00 93.88 172 LEU A C 1
ATOM 1457 O O . LEU A 1 172 ? 2.760 0.273 22.825 1.00 93.88 172 LEU A O 1
ATOM 1461 N N . LYS A 1 173 ? 4.055 0.742 21.041 1.00 93.56 173 LYS A N 1
ATOM 1462 C CA . LYS A 1 173 ? 5.187 -0.143 21.373 1.00 93.56 173 LYS A CA 1
ATOM 1463 C C . LYS A 1 173 ? 4.753 -1.595 21.614 1.00 93.56 173 LYS A C 1
ATOM 1465 O O . LYS A 1 173 ? 5.205 -2.254 22.549 1.00 93.56 173 LYS A O 1
ATOM 1470 N N . LEU A 1 174 ? 3.848 -2.094 20.774 1.00 93.62 174 LEU A N 1
ATOM 1471 C CA . LEU A 1 174 ? 3.334 -3.459 20.863 1.00 93.62 174 LEU A CA 1
ATOM 1472 C C . LEU A 1 174 ? 4.411 -4.476 20.467 1.00 93.62 174 LEU A C 1
ATOM 1474 O O . LEU A 1 174 ? 5.259 -4.199 19.618 1.00 93.62 174 LEU A O 1
ATOM 1478 N N . ASN A 1 175 ? 4.331 -5.683 21.035 1.00 94.88 175 ASN A N 1
ATOM 1479 C CA . ASN A 1 175 ? 5.104 -6.827 20.549 1.00 94.88 175 ASN A CA 1
ATOM 1480 C C . ASN A 1 175 ? 4.697 -7.182 19.104 1.00 94.88 175 ASN A C 1
ATOM 1482 O O . ASN A 1 175 ? 3.602 -6.831 18.666 1.00 94.88 175 ASN A O 1
ATOM 1486 N N . LYS A 1 176 ? 5.541 -7.930 18.383 1.00 92.00 176 LYS A N 1
ATOM 1487 C CA . LYS A 1 176 ? 5.332 -8.235 16.957 1.00 92.00 176 LYS A CA 1
ATOM 1488 C C . LYS A 1 176 ? 3.960 -8.853 16.654 1.00 92.00 176 LYS A C 1
ATOM 1490 O O . LYS A 1 176 ? 3.273 -8.379 15.760 1.00 92.00 176 LYS A O 1
ATOM 1495 N N . LYS A 1 177 ? 3.518 -9.845 17.434 1.00 92.44 177 LYS A N 1
ATOM 1496 C CA . LYS A 1 177 ? 2.223 -10.519 17.223 1.00 92.44 177 LYS A CA 1
ATOM 1497 C C . LYS A 1 177 ? 1.037 -9.569 17.423 1.00 92.44 177 LYS A C 1
ATOM 1499 O O . LYS A 1 177 ? 0.121 -9.543 16.609 1.00 92.44 177 LYS A O 1
ATOM 1504 N N . SER A 1 178 ? 1.045 -8.792 18.504 1.00 92.00 178 SER A N 1
ATOM 1505 C CA . SER A 1 178 ? -0.007 -7.813 18.802 1.00 92.00 178 SER A CA 1
ATOM 1506 C C . SER A 1 178 ? -0.009 -6.655 17.803 1.00 92.00 178 SER A C 1
ATOM 1508 O O . SER A 1 178 ? -1.077 -6.187 17.420 1.00 92.00 178 SER A O 1
ATOM 1510 N N . PHE A 1 179 ? 1.172 -6.222 17.362 1.00 93.88 179 PHE A N 1
ATOM 1511 C CA . PHE A 1 179 ? 1.336 -5.224 16.311 1.00 93.88 179 PHE A CA 1
ATOM 1512 C C . PHE A 1 179 ? 0.746 -5.708 14.982 1.00 93.88 179 PHE A C 1
ATOM 1514 O O . PHE A 1 179 ? -0.088 -5.012 14.412 1.00 93.88 179 PHE A O 1
ATOM 1521 N N . ASP A 1 180 ? 1.100 -6.916 14.535 1.00 92.25 180 ASP A N 1
ATOM 1522 C CA . ASP A 1 180 ? 0.604 -7.480 13.275 1.00 92.25 180 ASP A CA 1
ATOM 1523 C C . ASP A 1 180 ? -0.923 -7.664 13.306 1.00 92.25 180 ASP A C 1
ATOM 1525 O O . ASP A 1 180 ? -1.606 -7.340 12.336 1.00 92.25 180 ASP A O 1
ATOM 1529 N N . ASN A 1 181 ? -1.482 -8.107 14.440 1.00 90.88 181 ASN A N 1
ATOM 1530 C CA . ASN A 1 181 ? -2.933 -8.212 14.624 1.00 90.88 181 ASN A CA 1
ATOM 1531 C C . ASN A 1 181 ? -3.629 -6.847 14.532 1.00 90.88 181 ASN A C 1
ATOM 1533 O O . ASN A 1 181 ? -4.646 -6.724 13.842 1.00 90.88 181 ASN A O 1
ATOM 1537 N N . ARG A 1 182 ? -3.076 -5.823 15.197 1.00 93.00 182 ARG A N 1
ATOM 1538 C CA . ARG A 1 182 ? -3.596 -4.453 15.136 1.00 93.00 182 ARG A CA 1
ATOM 1539 C C . ARG A 1 182 ? -3.533 -3.918 13.714 1.00 93.00 182 ARG A C 1
ATOM 1541 O O . ARG A 1 182 ? -4.551 -3.471 13.194 1.00 93.00 182 ARG A O 1
ATOM 1548 N N . LEU A 1 183 ? -2.371 -3.996 13.076 1.00 92.75 183 LEU A N 1
ATOM 1549 C CA . LEU A 1 183 ? -2.167 -3.464 11.736 1.00 92.75 183 LEU A CA 1
ATOM 1550 C C . LEU A 1 183 ? 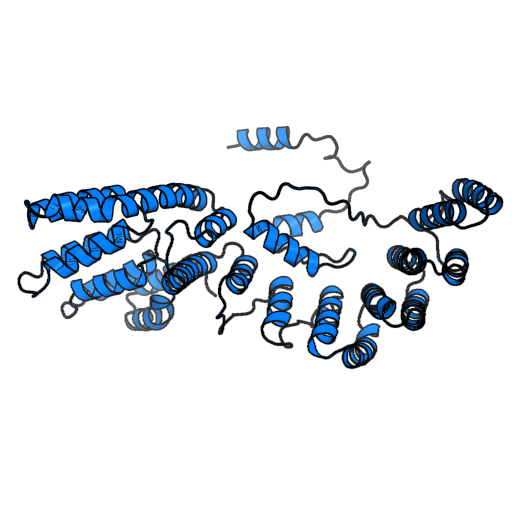-3.061 -4.175 10.713 1.00 92.75 183 LEU A C 1
ATOM 1552 O O . LEU A 1 183 ? -3.701 -3.510 9.905 1.00 92.75 183 LEU A O 1
ATOM 1556 N N . ASN A 1 184 ? -3.193 -5.502 10.795 1.00 90.56 184 ASN A N 1
ATOM 1557 C CA . ASN A 1 184 ? -4.115 -6.256 9.946 1.00 90.56 184 ASN A CA 1
ATOM 1558 C C . ASN A 1 184 ? -5.572 -5.826 10.159 1.00 90.56 184 ASN A C 1
ATOM 1560 O O . ASN A 1 184 ? -6.298 -5.643 9.186 1.00 90.56 184 ASN A O 1
ATOM 1564 N N . PHE A 1 185 ? -6.008 -5.625 11.407 1.00 89.50 185 PHE A N 1
ATOM 1565 C CA . PHE A 1 185 ? -7.357 -5.128 11.684 1.00 89.50 185 PHE A CA 1
ATOM 1566 C C . PHE A 1 185 ? -7.589 -3.744 11.056 1.00 89.50 185 PHE A C 1
ATOM 1568 O O . PHE A 1 185 ? -8.589 -3.551 10.364 1.00 89.50 185 PHE A O 1
ATOM 1575 N N . ILE A 1 186 ? -6.654 -2.805 11.239 1.00 90.62 186 ILE A N 1
ATOM 1576 C CA . ILE A 1 186 ? -6.769 -1.445 10.694 1.00 90.62 186 ILE A CA 1
ATOM 1577 C C . ILE A 1 186 ? -6.736 -1.443 9.163 1.00 90.62 186 ILE A C 1
ATOM 1579 O O . ILE A 1 186 ? -7.570 -0.794 8.539 1.00 90.62 186 ILE A O 1
ATOM 1583 N N . LEU A 1 187 ? -5.827 -2.187 8.533 1.00 89.25 187 LEU A N 1
ATOM 1584 C CA . LEU A 1 187 ? -5.757 -2.262 7.072 1.00 89.25 187 LEU A CA 1
ATOM 1585 C C . LEU A 1 187 ? -7.024 -2.894 6.485 1.00 89.25 187 LEU A C 1
ATOM 1587 O O . LEU A 1 187 ? -7.567 -2.359 5.525 1.00 89.25 187 LEU A O 1
ATOM 1591 N N . ASN A 1 188 ? -7.566 -3.949 7.105 1.00 86.12 188 ASN A N 1
ATOM 1592 C CA . ASN A 1 188 ? -8.861 -4.512 6.707 1.00 86.12 188 ASN A CA 1
ATOM 1593 C C . ASN A 1 188 ? -9.991 -3.488 6.852 1.00 86.12 188 ASN A C 1
ATOM 1595 O O . ASN A 1 188 ? -10.818 -3.359 5.952 1.00 86.12 188 ASN A O 1
ATOM 1599 N N . TYR A 1 189 ? -10.007 -2.717 7.943 1.00 85.69 189 TYR A N 1
ATOM 1600 C CA . TYR A 1 189 ? -10.952 -1.616 8.116 1.00 85.69 189 TYR A CA 1
ATOM 1601 C C . TYR A 1 189 ? -10.842 -0.575 6.988 1.00 85.69 189 TYR A C 1
ATOM 1603 O O . TYR A 1 189 ? -11.863 -0.133 6.460 1.00 85.69 189 TYR A O 1
ATOM 1611 N N . LEU A 1 190 ? -9.630 -0.200 6.573 1.00 86.44 190 LEU A N 1
ATOM 1612 C CA . LEU A 1 190 ? -9.431 0.765 5.489 1.00 86.44 190 LEU A CA 1
ATOM 1613 C C . LEU A 1 190 ? -9.836 0.209 4.115 1.00 86.44 190 LEU A C 1
ATOM 1615 O O . LEU A 1 190 ? -10.531 0.900 3.371 1.00 86.44 190 LEU A O 1
ATOM 1619 N N . LEU A 1 191 ? -9.461 -1.036 3.803 1.00 83.25 191 LEU A N 1
ATOM 1620 C CA . LEU A 1 191 ? -9.814 -1.717 2.548 1.00 83.25 191 LEU A CA 1
ATOM 1621 C C . LEU A 1 191 ? -11.324 -1.776 2.352 1.00 83.25 191 LEU A C 1
ATOM 1623 O O . LEU A 1 191 ? -11.848 -1.454 1.290 1.00 83.25 191 LEU A O 1
ATOM 1627 N N . LEU A 1 192 ? -12.032 -2.146 3.414 1.00 77.94 192 LEU A N 1
ATOM 1628 C CA . LEU A 1 192 ? -13.480 -2.251 3.425 1.00 77.94 192 LEU A CA 1
ATOM 1629 C C . LEU A 1 192 ? -14.167 -0.875 3.248 1.00 77.94 192 LEU A C 1
ATOM 1631 O O . LEU A 1 192 ? -15.279 -0.798 2.715 1.00 77.94 192 LEU A O 1
ATOM 1635 N N . ASN A 1 193 ? -13.494 0.220 3.622 1.00 73.88 193 ASN A N 1
ATOM 1636 C CA . ASN A 1 193 ? -13.953 1.593 3.395 1.00 73.88 193 ASN A CA 1
ATOM 1637 C C . ASN A 1 193 ? -13.645 2.124 1.973 1.00 73.88 193 ASN A C 1
ATOM 1639 O O . ASN A 1 193 ? -14.038 3.244 1.653 1.00 73.88 193 ASN A O 1
ATOM 1643 N N . ASN A 1 194 ? -13.031 1.313 1.097 1.00 66.50 194 ASN A N 1
ATOM 1644 C CA . ASN A 1 194 ? -12.820 1.550 -0.342 1.00 66.50 194 ASN A CA 1
ATOM 1645 C C . ASN A 1 194 ? -12.100 2.854 -0.732 1.00 66.50 194 ASN A C 1
ATOM 1647 O O . ASN A 1 194 ? -12.201 3.298 -1.877 1.00 66.50 194 ASN A O 1
ATOM 1651 N N . TYR A 1 195 ? -11.330 3.449 0.176 1.00 61.62 195 TYR A N 1
ATOM 1652 C CA . TYR A 1 195 ? -10.343 4.458 -0.205 1.00 61.62 195 TYR A CA 1
ATOM 1653 C C . TYR A 1 195 ? -9.190 3.733 -0.902 1.00 61.62 195 TYR A C 1
ATOM 1655 O O . TYR A 1 195 ? -8.594 2.853 -0.293 1.00 61.62 195 TYR A O 1
ATOM 1663 N N . ASN A 1 196 ? -8.935 4.035 -2.180 1.00 75.56 196 ASN A N 1
ATOM 1664 C CA . ASN A 1 196 ? -7.807 3.521 -2.968 1.00 75.56 196 ASN A CA 1
ATOM 1665 C C . ASN A 1 196 ? -7.421 2.059 -2.661 1.00 75.56 196 ASN A C 1
ATOM 1667 O O . ASN A 1 196 ? -6.275 1.773 -2.317 1.00 75.56 196 ASN A O 1
ATOM 1671 N N . TYR A 1 197 ? -8.391 1.138 -2.774 1.00 81.19 197 TYR A N 1
ATOM 1672 C CA . TYR A 1 197 ? -8.248 -0.284 -2.415 1.00 81.19 197 TYR A CA 1
ATOM 1673 C C . TYR A 1 197 ? -6.928 -0.897 -2.906 1.00 81.19 197 TYR A C 1
ATOM 1675 O O . TYR A 1 197 ? -6.243 -1.592 -2.161 1.00 81.19 197 TYR A O 1
ATOM 1683 N N . GLU A 1 198 ? -6.560 -0.593 -4.152 1.00 84.50 198 GLU A N 1
ATOM 1684 C CA . GLU A 1 198 ? -5.312 -1.031 -4.768 1.00 84.50 198 GLU A CA 1
ATOM 1685 C C . GLU A 1 198 ? -4.071 -0.680 -3.944 1.00 84.50 198 GLU A C 1
ATOM 1687 O O . GLU A 1 198 ? -3.249 -1.545 -3.659 1.00 84.50 198 GLU A O 1
ATOM 1692 N N . GLU A 1 199 ? -3.945 0.585 -3.558 1.00 88.25 199 GLU A N 1
ATOM 1693 C CA . GLU A 1 199 ? -2.771 1.120 -2.874 1.00 88.25 199 GLU A CA 1
ATOM 1694 C C . GLU A 1 199 ? -2.680 0.559 -1.454 1.00 88.25 199 GLU A C 1
ATOM 1696 O O . GLU A 1 19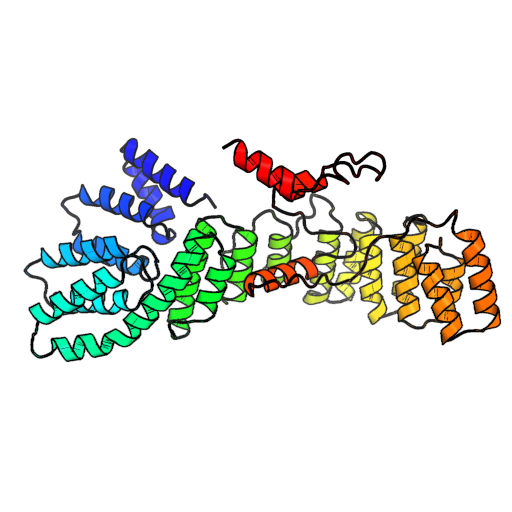9 ? -1.601 0.199 -0.989 1.00 88.25 199 GLU A O 1
ATOM 1701 N N . ILE A 1 200 ? -3.823 0.414 -0.779 1.00 88.38 200 ILE A N 1
ATOM 1702 C CA . ILE A 1 200 ? -3.879 -0.136 0.577 1.00 88.38 200 ILE A CA 1
ATOM 1703 C C . ILE A 1 200 ? -3.527 -1.627 0.585 1.00 88.38 200 ILE A C 1
ATOM 1705 O O . ILE A 1 200 ? -2.790 -2.061 1.468 1.00 88.38 200 ILE A O 1
ATOM 1709 N N . GLU A 1 201 ? -3.990 -2.408 -0.395 1.00 87.38 201 GLU A N 1
ATOM 1710 C CA . GLU A 1 201 ? -3.667 -3.840 -0.472 1.00 87.38 201 GLU A CA 1
ATOM 1711 C C . GLU A 1 201 ? -2.180 -4.059 -0.810 1.00 87.38 201 GLU A C 1
ATOM 1713 O O . GLU A 1 201 ? -1.539 -4.958 -0.259 1.00 87.38 201 GLU A O 1
ATOM 1718 N N . ILE A 1 202 ? -1.585 -3.176 -1.624 1.00 89.88 202 ILE A N 1
ATOM 1719 C CA . ILE A 1 202 ? -0.132 -3.148 -1.858 1.00 89.88 202 ILE A CA 1
ATOM 1720 C C . ILE A 1 202 ? 0.617 -2.826 -0.560 1.00 89.88 202 ILE A C 1
ATOM 1722 O O . ILE A 1 202 ? 1.500 -3.587 -0.167 1.00 89.88 202 ILE A O 1
ATOM 1726 N N . LEU A 1 203 ? 0.253 -1.761 0.160 1.00 90.81 203 LEU A N 1
ATOM 1727 C CA . LEU A 1 203 ? 0.890 -1.426 1.443 1.00 90.81 203 LEU A CA 1
ATOM 1728 C C . LEU A 1 203 ? 0.746 -2.564 2.460 1.00 90.81 203 LEU A C 1
ATOM 1730 O O . LEU A 1 203 ? 1.698 -2.896 3.166 1.00 90.81 203 LEU A O 1
ATOM 1734 N N . ARG A 1 204 ? -0.416 -3.221 2.493 1.00 89.00 204 ARG A N 1
ATOM 1735 C CA . ARG A 1 204 ? -0.656 -4.398 3.329 1.00 89.00 204 ARG A CA 1
ATOM 1736 C C . ARG A 1 204 ? 0.315 -5.531 3.014 1.00 89.00 204 ARG A C 1
ATOM 1738 O O . ARG A 1 204 ? 0.808 -6.145 3.953 1.00 89.00 204 ARG A O 1
ATOM 1745 N N . SER A 1 205 ? 0.640 -5.760 1.742 1.00 88.62 205 SER A N 1
ATOM 1746 C CA . SER A 1 205 ? 1.629 -6.775 1.337 1.00 88.62 205 SER A CA 1
ATOM 1747 C C . SER A 1 205 ? 3.057 -6.469 1.739 1.00 88.62 205 SER A C 1
ATOM 1749 O O . SER A 1 205 ? 3.838 -7.382 1.975 1.00 88.62 205 SER A O 1
ATOM 1751 N N . ILE A 1 206 ? 3.384 -5.188 1.865 1.00 90.25 206 ILE A N 1
ATOM 1752 C CA . ILE A 1 206 ? 4.714 -4.745 2.273 1.00 90.25 206 ILE A CA 1
ATOM 1753 C C . ILE A 1 206 ? 4.866 -4.876 3.787 1.00 90.25 206 ILE A C 1
ATOM 1755 O O . ILE A 1 206 ? 5.905 -5.314 4.276 1.00 90.25 206 ILE A O 1
ATOM 1759 N N . TYR A 1 207 ? 3.837 -4.487 4.542 1.00 89.94 207 TYR A N 1
ATOM 1760 C CA . TYR A 1 207 ? 3.919 -4.443 5.999 1.00 89.94 207 TYR A CA 1
ATOM 1761 C C . TYR A 1 207 ? 3.538 -5.759 6.691 1.00 89.94 207 TYR A C 1
ATOM 1763 O O . TYR A 1 207 ? 3.950 -5.975 7.834 1.00 89.94 207 TYR A O 1
ATOM 1771 N N . LEU A 1 208 ? 2.776 -6.643 6.035 1.00 86.12 208 LEU A N 1
ATOM 1772 C CA . LEU A 1 208 ? 2.352 -7.935 6.580 1.00 86.12 208 LEU A CA 1
ATOM 1773 C C . LEU A 1 208 ? 2.841 -9.099 5.708 1.00 86.12 208 LEU A C 1
ATOM 1775 O O . LEU A 1 208 ? 2.481 -9.214 4.543 1.00 86.12 208 LEU A O 1
ATOM 1779 N N . ASN A 1 209 ? 3.583 -10.029 6.317 1.00 71.12 209 ASN A N 1
ATOM 1780 C CA . ASN A 1 209 ? 4.226 -11.148 5.612 1.00 71.12 209 ASN A CA 1
ATOM 1781 C C . ASN A 1 209 ? 3.256 -12.225 5.082 1.00 71.12 209 ASN A C 1
ATOM 1783 O O . ASN A 1 209 ? 3.628 -13.010 4.216 1.00 71.12 209 ASN A O 1
ATOM 1787 N N . ASN A 1 210 ? 2.031 -12.308 5.611 1.00 65.06 210 ASN A N 1
ATOM 1788 C CA . ASN A 1 210 ? 1.083 -13.373 5.279 1.00 65.06 210 ASN A CA 1
ATOM 1789 C C . ASN A 1 210 ? -0.122 -12.810 4.528 1.00 65.06 210 ASN A C 1
ATOM 1791 O O . ASN A 1 210 ? -1.142 -12.500 5.150 1.00 65.06 210 ASN A O 1
ATOM 1795 N N . ILE A 1 211 ? -0.045 -12.746 3.197 1.00 62.44 211 ILE A N 1
ATOM 1796 C CA . ILE A 1 211 ? -1.252 -12.581 2.384 1.00 62.44 211 ILE A CA 1
ATOM 1797 C C . ILE A 1 211 ? -1.499 -13.820 1.543 1.00 62.44 211 ILE A C 1
ATOM 1799 O O . ILE A 1 211 ? -0.947 -14.004 0.465 1.00 62.44 211 ILE A O 1
ATOM 1803 N N . SER A 1 212 ? -2.341 -14.701 2.070 1.00 54.16 212 SER A N 1
ATOM 1804 C CA . SER A 1 212 ? -2.687 -15.958 1.406 1.00 54.16 212 SER A CA 1
ATOM 1805 C C . SER A 1 212 ? -3.881 -15.814 0.455 1.00 54.16 212 SER A C 1
ATOM 1807 O O . SER A 1 212 ? -4.023 -16.624 -0.451 1.00 54.16 212 SER A O 1
ATOM 1809 N N . ASN A 1 213 ? -4.717 -14.782 0.632 1.00 61.81 213 ASN A N 1
ATOM 1810 C CA . ASN A 1 213 ? -5.994 -14.613 -0.071 1.00 61.81 213 ASN A CA 1
ATOM 1811 C C . ASN A 1 213 ? -6.176 -13.164 -0.560 1.00 61.81 213 ASN A C 1
ATOM 1813 O O . ASN A 1 213 ? -6.977 -12.420 0.005 1.00 61.81 213 ASN A O 1
ATOM 1817 N N . VAL A 1 214 ? -5.417 -12.756 -1.582 1.00 67.56 214 VAL A N 1
ATOM 1818 C CA . VAL A 1 214 ? -5.638 -11.469 -2.266 1.00 67.56 214 VAL A CA 1
ATOM 1819 C C . VAL A 1 214 ? -6.680 -11.663 -3.365 1.00 67.56 214 VAL A C 1
ATOM 1821 O O . VAL A 1 214 ? -6.467 -12.454 -4.286 1.00 67.56 214 VAL A O 1
ATOM 1824 N N . GLU A 1 215 ? -7.796 -10.936 -3.295 1.00 70.00 215 GLU A N 1
ATOM 1825 C CA . GLU A 1 215 ? -8.689 -10.764 -4.446 1.00 70.00 215 GLU A CA 1
ATOM 1826 C C . GLU A 1 215 ? -8.047 -9.750 -5.401 1.00 70.00 215 GLU A C 1
ATOM 1828 O O . GLU A 1 215 ? -8.162 -8.541 -5.208 1.00 70.00 215 GLU A O 1
ATOM 1833 N N . VAL A 1 216 ? -7.353 -10.240 -6.430 1.00 70.12 216 VAL A N 1
ATOM 1834 C CA . VAL A 1 216 ? -6.724 -9.373 -7.434 1.00 70.12 216 VAL A CA 1
ATOM 1835 C C . VAL A 1 216 ? -7.809 -8.659 -8.234 1.00 70.12 216 VAL A C 1
ATOM 1837 O O . VAL A 1 216 ? -8.586 -9.287 -8.956 1.00 70.12 216 VAL A O 1
ATOM 1840 N N . ILE A 1 217 ? -7.866 -7.336 -8.102 1.00 74.62 217 ILE A N 1
ATOM 1841 C CA . ILE A 1 217 ? -8.771 -6.493 -8.888 1.00 74.62 217 ILE A CA 1
ATOM 1842 C C . ILE A 1 217 ? -8.230 -6.278 -10.305 1.00 74.62 217 ILE A C 1
ATOM 1844 O O . ILE A 1 217 ? -7.029 -6.382 -10.556 1.00 74.62 217 ILE A O 1
ATOM 1848 N N . ASN A 1 218 ? -9.122 -5.935 -11.237 1.00 73.94 218 ASN A N 1
ATOM 1849 C CA . ASN A 1 218 ? -8.751 -5.620 -12.616 1.00 73.94 218 ASN A CA 1
ATOM 1850 C C . ASN A 1 218 ? -8.152 -4.206 -12.729 1.00 73.94 218 ASN A C 1
ATOM 1852 O O . ASN A 1 218 ? -8.796 -3.283 -13.229 1.00 73.94 218 ASN A O 1
ATOM 1856 N N . SER A 1 219 ? -6.942 -4.037 -12.204 1.00 83.25 219 SER A N 1
ATOM 1857 C CA . SER A 1 219 ? -6.133 -2.827 -12.325 1.00 83.25 219 SER A CA 1
ATOM 1858 C C . SER A 1 219 ? -4.697 -3.203 -12.665 1.00 83.25 219 SER A C 1
ATOM 1860 O O . SER A 1 219 ? -4.168 -4.166 -12.110 1.00 83.25 219 SER A O 1
ATOM 1862 N N . CYS A 1 220 ? -4.058 -2.436 -13.553 1.00 85.12 220 CYS A N 1
ATOM 1863 C CA . CYS A 1 220 ? -2.707 -2.736 -14.020 1.00 85.12 220 CYS A CA 1
ATOM 1864 C C . CYS A 1 220 ? -1.696 -2.763 -12.868 1.00 85.12 220 CYS A C 1
ATOM 1866 O O . CYS A 1 220 ? -0.923 -3.707 -12.771 1.00 85.12 220 CYS A O 1
ATOM 1868 N N . LEU A 1 221 ? -1.720 -1.777 -11.965 1.00 87.88 221 LEU A N 1
ATOM 1869 C CA . LEU A 1 221 ? -0.764 -1.711 -10.856 1.00 87.88 221 LEU A CA 1
ATOM 1870 C C . LEU A 1 221 ? -0.930 -2.908 -9.900 1.00 87.88 221 LEU A C 1
ATOM 1872 O O . LEU A 1 221 ? 0.057 -3.556 -9.551 1.00 87.88 221 LEU A O 1
ATOM 1876 N N . HIS A 1 222 ? -2.166 -3.251 -9.540 1.00 86.06 222 HIS A N 1
ATOM 1877 C CA . HIS A 1 222 ? -2.495 -4.401 -8.701 1.00 86.06 222 HIS A CA 1
ATOM 1878 C C . HIS A 1 222 ? -2.068 -5.719 -9.363 1.00 86.06 222 HIS A C 1
ATOM 1880 O O . HIS A 1 222 ? -1.417 -6.553 -8.735 1.00 86.06 222 HIS A O 1
ATOM 1886 N N . GLN A 1 223 ? -2.395 -5.902 -10.645 1.00 87.25 223 GLN A N 1
ATOM 1887 C CA . GLN A 1 223 ? -2.006 -7.083 -11.414 1.00 87.25 223 GLN A CA 1
ATOM 1888 C C . GLN A 1 223 ? -0.490 -7.217 -11.494 1.00 87.25 223 GLN A C 1
ATOM 1890 O O . GLN A 1 223 ? 0.026 -8.303 -11.241 1.00 87.25 223 GLN A O 1
ATOM 1895 N N . TYR A 1 224 ? 0.232 -6.135 -11.799 1.00 90.06 224 TYR A N 1
ATOM 1896 C CA . TYR A 1 224 ? 1.690 -6.166 -11.885 1.00 90.06 224 TYR A CA 1
ATOM 1897 C C . TYR A 1 224 ? 2.283 -6.525 -10.526 1.00 90.06 224 TYR A C 1
ATOM 1899 O O . TYR A 1 224 ? 2.964 -7.542 -10.417 1.00 90.06 224 TYR A O 1
ATOM 1907 N N . TRP A 1 225 ? 1.948 -5.777 -9.472 1.00 90.62 225 TRP A N 1
ATOM 1908 C CA . TRP A 1 225 ? 2.482 -6.003 -8.129 1.00 90.62 225 TRP A CA 1
ATOM 1909 C C . TRP A 1 225 ? 2.293 -7.447 -7.649 1.00 90.62 225 TRP A C 1
ATOM 1911 O O . TRP A 1 225 ? 3.256 -8.119 -7.271 1.00 90.62 225 TRP A O 1
ATOM 1921 N N . PHE A 1 226 ? 1.068 -7.969 -7.728 1.00 87.50 226 PHE A N 1
ATOM 1922 C CA . PHE A 1 226 ? 0.790 -9.326 -7.264 1.00 87.50 226 PHE A CA 1
ATOM 1923 C C . PHE A 1 226 ? 1.246 -10.416 -8.241 1.00 87.50 226 PHE A C 1
ATOM 1925 O O . PHE A 1 226 ? 1.443 -11.551 -7.803 1.00 87.50 226 PHE A O 1
ATOM 1932 N N . SER A 1 227 ? 1.507 -10.104 -9.516 1.00 86.81 227 SER A N 1
ATOM 1933 C CA . SER A 1 227 ? 2.196 -11.041 -10.418 1.00 86.81 227 SER A CA 1
ATOM 1934 C C . SER A 1 227 ? 3.626 -11.311 -9.956 1.00 86.81 227 SER A C 1
ATOM 1936 O O . SER A 1 227 ? 4.068 -12.461 -9.958 1.00 86.81 227 SER A O 1
ATOM 1938 N N . PHE A 1 228 ? 4.336 -10.264 -9.520 1.00 85.38 228 PHE A N 1
ATOM 1939 C CA . PHE A 1 228 ? 5.678 -10.392 -8.948 1.00 85.38 228 PHE A CA 1
ATOM 1940 C C . PHE A 1 228 ? 5.666 -11.076 -7.575 1.00 85.38 228 PHE A C 1
ATOM 1942 O O . PHE A 1 228 ? 6.578 -11.841 -7.283 1.00 85.38 228 PHE A O 1
ATOM 1949 N N . HIS A 1 229 ? 4.639 -10.846 -6.752 1.00 77.25 229 HIS A N 1
ATOM 1950 C CA . HIS A 1 229 ? 4.588 -11.379 -5.386 1.00 77.25 229 HIS A CA 1
ATOM 1951 C C . HIS A 1 229 ? 3.998 -12.800 -5.266 1.00 77.25 229 HIS A C 1
ATOM 1953 O O . HIS A 1 229 ? 4.417 -13.564 -4.400 1.00 77.25 229 HIS A O 1
ATOM 1959 N N . LEU A 1 230 ? 2.984 -13.159 -6.066 1.00 75.75 230 LEU A N 1
ATOM 1960 C CA . LEU A 1 230 ? 2.203 -14.394 -5.882 1.00 75.75 230 LEU A CA 1
ATOM 1961 C C . LEU A 1 230 ? 2.371 -15.395 -7.031 1.00 75.75 230 LEU A C 1
ATOM 1963 O O . LEU A 1 230 ? 2.854 -16.504 -6.806 1.00 75.75 230 LEU A O 1
ATOM 1967 N N . LYS A 1 231 ? 1.892 -15.066 -8.240 1.00 69.19 231 LYS A N 1
ATOM 1968 C CA . LYS A 1 231 ? 1.853 -15.991 -9.392 1.00 69.19 231 LYS A CA 1
ATOM 1969 C C . LYS A 1 231 ? 1.889 -15.241 -10.726 1.00 69.19 231 LYS A C 1
ATOM 1971 O O . LYS A 1 231 ? 1.177 -14.258 -10.892 1.00 69.19 231 LYS A O 1
ATOM 1976 N N . LYS A 1 232 ? 2.576 -15.819 -11.722 1.00 68.62 232 LYS A N 1
ATOM 1977 C CA . LYS A 1 232 ? 2.680 -15.335 -13.119 1.00 68.62 232 LYS A CA 1
ATOM 1978 C C . LYS A 1 232 ? 1.337 -15.009 -13.795 1.00 68.62 232 LYS A C 1
ATOM 1980 O O . LYS A 1 232 ? 1.268 -14.115 -14.628 1.00 68.62 232 LYS A O 1
ATOM 1985 N N . ASN A 1 233 ? 0.273 -15.741 -13.462 1.00 73.12 233 ASN A N 1
ATOM 1986 C CA . ASN A 1 233 ? -0.980 -15.770 -14.234 1.00 73.12 233 ASN A CA 1
ATOM 1987 C C . ASN A 1 233 ? -1.893 -14.542 -14.042 1.00 73.12 233 ASN A C 1
ATOM 1989 O O . ASN A 1 233 ? -3.066 -14.607 -14.401 1.00 73.12 233 ASN A O 1
ATOM 1993 N N . LEU A 1 234 ? -1.400 -13.460 -13.437 1.00 81.69 234 LEU A N 1
ATOM 1994 C CA . LEU A 1 234 ? -2.201 -12.273 -13.130 1.00 81.69 234 LEU A CA 1
ATOM 1995 C C . LEU A 1 234 ? -2.021 -11.133 -14.147 1.00 81.69 234 LEU A C 1
ATOM 1997 O O . LEU A 1 234 ? -2.809 -10.190 -14.125 1.00 81.69 234 LEU A O 1
ATOM 2001 N N . PHE A 1 235 ? -1.039 -11.216 -15.052 1.00 84.88 235 PHE A N 1
ATOM 2002 C CA . PHE A 1 235 ? -0.909 -10.263 -16.158 1.00 84.88 235 PHE A CA 1
ATOM 2003 C C . PHE A 1 235 ? -2.081 -10.398 -17.146 1.00 84.88 235 PHE A C 1
ATOM 2005 O O . PHE A 1 235 ? -2.324 -11.481 -17.682 1.00 84.88 235 PHE A O 1
ATOM 2012 N N . ASP A 1 236 ? -2.779 -9.291 -17.420 1.00 83.94 236 ASP A N 1
ATOM 2013 C CA . ASP A 1 236 ? -3.873 -9.234 -18.396 1.00 83.94 236 ASP A CA 1
ATOM 2014 C C . ASP A 1 236 ? -3.385 -8.755 -19.772 1.00 83.94 236 ASP A C 1
ATOM 2016 O O . ASP A 1 236 ? -3.097 -7.577 -19.984 1.00 83.94 236 ASP A O 1
ATOM 2020 N N . PHE A 1 237 ? -3.339 -9.674 -20.736 1.00 86.31 237 PHE A N 1
ATOM 2021 C CA . PHE A 1 237 ? -2.938 -9.387 -22.117 1.00 86.31 237 PHE A CA 1
ATOM 2022 C C . PHE A 1 237 ? -4.114 -9.084 -23.057 1.00 86.31 237 PHE A C 1
ATOM 2024 O O . PHE A 1 237 ? -3.892 -8.855 -24.247 1.00 86.31 237 PHE A O 1
ATOM 2031 N N . SER A 1 238 ? -5.358 -9.049 -22.563 1.00 82.62 238 SER A N 1
ATOM 2032 C CA . SER A 1 238 ? -6.554 -8.835 -23.396 1.00 82.62 238 SER A CA 1
ATOM 2033 C C . SER A 1 238 ? -6.518 -7.517 -24.177 1.00 82.62 238 SER A C 1
ATOM 2035 O O . SER A 1 238 ? -6.997 -7.451 -25.307 1.00 82.62 238 SER A O 1
ATOM 2037 N N . ARG A 1 239 ? -5.906 -6.476 -23.599 1.00 77.38 239 ARG A N 1
ATOM 2038 C CA . ARG A 1 239 ? -5.825 -5.126 -24.177 1.00 77.38 239 ARG A CA 1
ATOM 2039 C C . ARG A 1 239 ? -4.577 -4.871 -25.029 1.00 77.38 239 ARG A C 1
ATOM 2041 O O . ARG A 1 239 ? -4.426 -3.751 -25.500 1.00 77.38 239 ARG A O 1
ATOM 2048 N N . LYS A 1 240 ? -3.680 -5.858 -25.196 1.00 82.56 240 LYS A N 1
ATOM 2049 C CA . LYS A 1 240 ? -2.368 -5.706 -25.868 1.00 82.56 240 LYS A CA 1
ATOM 2050 C C . LYS A 1 240 ? -1.637 -4.405 -25.476 1.00 82.56 240 LYS A C 1
ATOM 2052 O O . LYS A 1 240 ? -1.226 -3.618 -26.320 1.00 82.56 240 LYS A O 1
ATOM 2057 N N . ASN A 1 241 ? -1.499 -4.164 -24.172 1.00 88.00 241 ASN A N 1
ATOM 2058 C CA . ASN A 1 241 ? -0.828 -2.978 -23.639 1.00 88.00 241 ASN A CA 1
ATOM 2059 C C . ASN A 1 241 ? 0.695 -3.197 -23.553 1.00 88.00 241 ASN A C 1
ATOM 2061 O O . ASN A 1 241 ? 1.148 -4.118 -22.867 1.00 88.00 241 ASN A O 1
ATOM 2065 N N . ASP A 1 242 ? 1.481 -2.319 -24.184 1.00 91.19 242 ASP A N 1
ATOM 2066 C CA . ASP A 1 242 ? 2.950 -2.333 -24.130 1.00 91.19 242 ASP A CA 1
ATOM 2067 C C . ASP A 1 242 ? 3.489 -2.346 -22.693 1.00 91.19 242 ASP A C 1
ATOM 2069 O O . ASP A 1 242 ? 4.449 -3.056 -22.397 1.00 91.19 242 ASP A O 1
ATOM 2073 N N . LEU A 1 243 ? 2.858 -1.607 -21.775 1.00 93.00 243 LEU A N 1
ATOM 2074 C CA . LEU A 1 243 ? 3.307 -1.532 -20.385 1.00 93.00 243 LEU A CA 1
ATOM 2075 C C . LEU A 1 243 ? 3.158 -2.882 -19.672 1.00 93.00 243 LEU A C 1
ATOM 2077 O O . LEU A 1 243 ? 4.008 -3.261 -18.866 1.00 93.00 243 LEU A O 1
ATOM 2081 N N . THR A 1 244 ? 2.099 -3.632 -19.988 1.00 92.25 244 THR A N 1
ATOM 2082 C CA . THR A 1 244 ? 1.898 -4.998 -19.484 1.00 92.25 244 THR A CA 1
ATOM 2083 C C . THR A 1 244 ? 2.963 -5.927 -20.051 1.00 92.25 244 THR A C 1
ATOM 2085 O O . THR A 1 244 ? 3.567 -6.689 -19.299 1.00 92.25 244 THR A O 1
ATOM 2088 N N . ALA A 1 245 ? 3.239 -5.837 -21.355 1.00 93.69 245 ALA A N 1
ATOM 2089 C CA . ALA A 1 245 ? 4.282 -6.624 -22.004 1.00 93.69 245 ALA A CA 1
ATOM 2090 C C . ALA A 1 245 ? 5.669 -6.383 -21.397 1.00 93.69 245 ALA A C 1
ATOM 2092 O O . ALA A 1 245 ? 6.374 -7.343 -21.091 1.00 93.69 245 ALA A O 1
ATOM 2093 N N . ILE A 1 246 ? 6.041 -5.121 -21.175 1.00 95.56 246 ILE A N 1
ATOM 2094 C CA . ILE A 1 246 ? 7.322 -4.731 -20.573 1.00 95.56 246 ILE A CA 1
ATOM 2095 C C . ILE A 1 246 ? 7.455 -5.297 -19.159 1.00 95.56 246 ILE A C 1
ATOM 2097 O O . ILE A 1 246 ? 8.442 -5.963 -18.846 1.00 95.56 246 ILE A O 1
ATOM 2101 N N . ASN A 1 247 ? 6.444 -5.094 -18.312 1.00 94.44 247 ASN A N 1
ATOM 2102 C CA . ASN A 1 247 ? 6.477 -5.591 -16.937 1.00 94.44 247 ASN A CA 1
ATOM 2103 C C . ASN A 1 247 ? 6.452 -7.122 -16.864 1.00 94.44 247 ASN A C 1
ATOM 2105 O O . ASN A 1 247 ? 7.100 -7.708 -15.997 1.00 94.44 247 ASN A O 1
ATOM 2109 N N . TYR A 1 248 ? 5.775 -7.779 -17.803 1.00 93.94 248 TYR A N 1
ATOM 2110 C CA . TYR A 1 248 ? 5.825 -9.228 -17.937 1.00 93.94 248 TYR A CA 1
ATOM 2111 C C . TYR A 1 248 ? 7.214 -9.724 -18.361 1.00 93.94 248 TYR A C 1
ATOM 2113 O O . TYR A 1 248 ? 7.736 -10.661 -17.762 1.00 93.94 248 TYR A O 1
ATOM 2121 N N . LEU A 1 249 ? 7.851 -9.088 -19.347 1.00 94.06 249 LEU A N 1
ATOM 2122 C CA . LEU A 1 249 ? 9.218 -9.427 -19.747 1.00 94.06 249 LEU A CA 1
ATOM 2123 C C . LEU A 1 249 ? 10.208 -9.225 -18.591 1.00 94.06 249 LEU A C 1
ATOM 2125 O O . LEU A 1 249 ? 11.050 -10.092 -18.366 1.00 94.06 249 LEU A O 1
ATOM 2129 N N . ASN A 1 250 ? 10.061 -8.148 -17.812 1.00 93.69 250 ASN A N 1
ATOM 2130 C CA . ASN A 1 250 ? 10.833 -7.924 -16.587 1.00 93.69 250 ASN A CA 1
ATOM 2131 C C . ASN A 1 250 ? 10.656 -9.080 -15.590 1.00 93.69 250 ASN A C 1
ATOM 2133 O O . ASN A 1 250 ? 11.629 -9.615 -15.059 1.00 93.69 250 ASN A O 1
ATOM 2137 N N . TRP A 1 251 ? 9.408 -9.502 -15.373 1.00 93.81 251 TRP A N 1
ATOM 2138 C CA . TRP A 1 251 ? 9.088 -10.634 -14.510 1.00 93.81 251 TRP A CA 1
ATOM 2139 C C . TRP A 1 251 ? 9.761 -11.926 -14.994 1.00 93.81 251 TRP A C 1
ATOM 2141 O O . TRP A 1 251 ? 10.351 -12.641 -14.183 1.00 93.81 251 TRP A O 1
ATOM 2151 N N . VAL A 1 252 ? 9.737 -12.202 -16.305 1.00 93.25 252 VAL A N 1
ATOM 2152 C CA . VAL A 1 252 ? 10.384 -13.385 -16.901 1.00 93.25 252 VAL A CA 1
ATOM 2153 C C . VAL A 1 252 ? 11.892 -13.350 -16.666 1.00 93.25 252 VAL A C 1
ATOM 2155 O O . VAL A 1 252 ? 12.456 -14.354 -16.245 1.00 93.25 252 VAL A O 1
ATOM 2158 N N . VAL A 1 253 ? 12.551 -12.203 -16.856 1.00 92.31 253 VAL A N 1
ATOM 2159 C CA . VAL A 1 253 ? 13.992 -12.076 -16.578 1.00 92.31 253 VAL A CA 1
ATOM 2160 C C . VAL A 1 253 ? 14.305 -12.378 -15.111 1.00 92.31 253 VAL A C 1
ATOM 2162 O O . VAL A 1 253 ? 15.254 -13.110 -14.838 1.00 92.31 253 VAL A O 1
ATOM 2165 N N . GLN A 1 254 ? 13.514 -11.844 -14.175 1.00 90.62 254 GLN A N 1
ATOM 2166 C CA . GLN A 1 254 ? 13.760 -12.002 -12.737 1.00 90.62 254 GLN A CA 1
ATOM 2167 C C . GLN A 1 254 ? 13.502 -13.425 -12.219 1.00 90.62 254 GLN A C 1
ATOM 2169 O O . GLN A 1 254 ? 14.183 -13.854 -11.291 1.00 90.62 254 GLN A O 1
ATOM 2174 N N . ASN A 1 255 ? 12.539 -14.149 -12.798 1.00 90.06 255 ASN A N 1
ATOM 2175 C CA . ASN A 1 255 ? 12.093 -15.451 -12.283 1.00 90.06 255 ASN A CA 1
ATOM 2176 C C . ASN A 1 255 ? 12.556 -16.646 -13.132 1.00 90.06 255 ASN A C 1
ATOM 2178 O O . ASN A 1 255 ? 12.799 -17.721 -12.593 1.00 90.06 255 ASN A O 1
ATOM 2182 N N . GLU A 1 256 ? 12.660 -16.480 -14.452 1.00 91.81 256 GLU A N 1
ATOM 2183 C CA . GLU A 1 256 ? 12.938 -17.558 -15.420 1.00 91.81 256 GLU A CA 1
ATOM 2184 C C . GLU A 1 256 ? 14.274 -17.367 -16.161 1.00 91.81 256 GLU A C 1
ATOM 2186 O O . GLU A 1 256 ? 14.702 -18.256 -16.901 1.00 91.81 256 GLU A O 1
ATOM 2191 N N . GLY A 1 257 ? 14.941 -16.223 -15.974 1.00 91.62 257 GLY A N 1
ATOM 2192 C CA . GLY A 1 257 ? 16.255 -15.924 -16.536 1.00 91.62 257 GLY A CA 1
ATOM 2193 C C . GLY A 1 257 ? 16.241 -15.369 -17.966 1.00 91.62 257 GLY A C 1
ATOM 2194 O O . GLY A 1 257 ? 15.207 -15.225 -18.624 1.00 91.62 257 GLY A O 1
ATOM 2195 N N . ILE A 1 258 ? 17.439 -15.035 -18.458 1.00 91.94 258 ILE A N 1
ATOM 2196 C CA . ILE A 1 258 ? 17.622 -14.290 -19.715 1.00 91.94 258 ILE A CA 1
ATOM 2197 C C . ILE A 1 258 ? 17.249 -15.098 -20.970 1.00 91.94 258 ILE A C 1
ATOM 2199 O O . ILE A 1 258 ? 16.754 -14.534 -21.943 1.00 91.94 258 ILE A O 1
ATOM 2203 N N . GLU A 1 259 ? 17.452 -16.417 -20.968 1.00 92.69 259 GLU A N 1
ATOM 2204 C CA . GLU A 1 259 ? 17.138 -17.273 -22.123 1.00 92.69 259 GLU A CA 1
ATOM 2205 C C . GLU A 1 259 ? 15.627 -17.383 -22.350 1.00 92.69 259 GLU A C 1
ATOM 2207 O O . GLU A 1 259 ? 15.143 -17.155 -23.462 1.00 92.69 259 GLU A O 1
ATOM 2212 N N . SER A 1 260 ? 14.877 -17.637 -21.275 1.00 93.62 260 SER A N 1
ATOM 2213 C CA . SER A 1 260 ? 13.411 -17.655 -21.269 1.00 93.62 260 SER A CA 1
ATOM 2214 C C . SER A 1 260 ? 12.844 -16.321 -21.748 1.00 93.62 260 SER A C 1
ATOM 2216 O O . SER A 1 260 ? 11.957 -16.281 -22.603 1.00 93.62 260 SER A O 1
ATOM 2218 N N . TYR A 1 261 ? 13.422 -15.218 -21.268 1.00 94.69 261 TYR A N 1
ATOM 2219 C CA . TYR A 1 261 ? 13.079 -13.871 -21.710 1.00 94.69 261 TYR A CA 1
ATOM 2220 C C . TYR A 1 261 ? 13.290 -13.674 -23.218 1.00 94.69 261 TYR A C 1
ATOM 2222 O O . TYR A 1 261 ? 12.381 -13.196 -23.893 1.00 94.69 261 TYR A O 1
ATOM 2230 N N . ARG A 1 262 ? 14.439 -14.081 -23.777 1.00 94.94 262 ARG A N 1
ATOM 2231 C CA . ARG A 1 262 ? 14.724 -13.936 -25.218 1.00 94.94 262 ARG A CA 1
ATOM 2232 C C . ARG A 1 262 ? 13.715 -14.688 -26.077 1.00 94.94 262 ARG A C 1
ATOM 2234 O O . ARG A 1 262 ? 13.275 -14.160 -27.098 1.00 94.94 262 ARG A O 1
ATOM 2241 N N . ASN A 1 263 ? 13.342 -15.901 -25.672 1.00 95.38 263 ASN A N 1
ATOM 2242 C CA . ASN A 1 263 ? 12.320 -16.684 -26.367 1.00 95.38 263 ASN A CA 1
ATOM 2243 C C . ASN A 1 263 ? 10.962 -15.984 -26.295 1.00 95.38 263 ASN A C 1
ATOM 2245 O O . ASN A 1 263 ? 10.318 -15.774 -27.322 1.00 95.38 263 ASN A O 1
ATOM 2249 N N . LYS A 1 264 ? 10.577 -15.519 -25.103 1.00 94.25 264 LYS A N 1
ATOM 2250 C CA . LYS A 1 264 ? 9.295 -14.847 -24.904 1.00 94.25 264 LYS A CA 1
ATOM 2251 C C . LYS A 1 264 ? 9.197 -13.518 -25.649 1.00 94.25 264 LYS A C 1
ATOM 2253 O O . LYS A 1 264 ? 8.171 -13.251 -26.268 1.00 94.25 264 LYS A O 1
ATOM 2258 N N . PHE A 1 265 ? 10.267 -12.726 -25.660 1.00 95.81 265 PHE A N 1
ATOM 2259 C CA . PHE A 1 265 ? 10.359 -11.508 -26.458 1.00 95.81 265 PHE A CA 1
ATOM 2260 C C . PHE A 1 265 ? 10.170 -11.810 -27.949 1.00 95.81 265 PHE A C 1
ATOM 2262 O O . PHE A 1 265 ? 9.358 -11.158 -28.597 1.00 95.81 265 PHE A O 1
ATOM 2269 N N . LYS A 1 266 ? 10.849 -12.831 -28.493 1.00 94.94 266 LYS A N 1
ATOM 2270 C CA . LYS A 1 266 ? 10.696 -13.223 -29.907 1.00 94.94 266 LYS A CA 1
ATOM 2271 C C . LYS A 1 266 ? 9.260 -13.603 -30.267 1.00 94.94 266 LYS A C 1
ATOM 2273 O O . LYS A 1 266 ? 8.822 -13.247 -31.357 1.00 94.94 266 LYS A O 1
ATOM 2278 N N . GLU A 1 267 ? 8.552 -14.295 -29.376 1.00 94.00 267 GLU A N 1
ATOM 2279 C CA . GLU A 1 267 ? 7.145 -14.665 -29.578 1.00 94.00 267 GLU A CA 1
ATOM 2280 C C . GLU A 1 267 ? 6.228 -13.440 -29.619 1.00 94.00 267 GLU A C 1
ATOM 2282 O O . GLU A 1 267 ? 5.344 -13.364 -30.465 1.00 94.00 267 GLU A O 1
ATOM 2287 N N . MET A 1 268 ? 6.436 -12.482 -28.712 1.00 93.19 268 MET A N 1
ATOM 2288 C CA . MET A 1 268 ? 5.471 -11.408 -28.476 1.00 93.19 268 MET A CA 1
ATOM 2289 C C . MET A 1 268 ? 5.796 -10.092 -29.190 1.00 93.19 268 MET A C 1
ATOM 2291 O O . MET A 1 268 ? 4.906 -9.273 -29.374 1.00 93.19 268 MET A O 1
ATOM 2295 N N . LYS A 1 269 ? 7.043 -9.852 -29.615 1.00 91.81 269 LYS A N 1
ATOM 2296 C CA . LYS A 1 269 ? 7.506 -8.539 -30.115 1.00 91.81 269 LYS A CA 1
ATOM 2297 C C . LYS A 1 269 ? 6.696 -7.957 -31.279 1.00 91.81 269 LYS A C 1
ATOM 2299 O O . LYS A 1 269 ? 6.718 -6.749 -31.486 1.00 91.81 269 LYS A O 1
ATOM 2304 N N . ASN A 1 270 ? 6.026 -8.792 -32.073 1.00 91.88 270 ASN A N 1
ATOM 2305 C CA . ASN A 1 270 ? 5.238 -8.338 -33.221 1.00 91.88 270 ASN A CA 1
ATOM 2306 C C . ASN A 1 270 ? 3.815 -7.901 -32.833 1.00 91.88 270 ASN A C 1
ATOM 2308 O O . ASN A 1 270 ? 3.148 -7.265 -33.641 1.00 91.88 270 ASN A O 1
ATOM 2312 N N . ASP A 1 271 ? 3.360 -8.216 -31.617 1.00 92.00 271 ASP A N 1
ATOM 2313 C CA . ASP A 1 271 ? 2.046 -7.817 -31.101 1.00 92.00 271 ASP A CA 1
ATOM 2314 C C . ASP A 1 271 ? 2.036 -6.423 -30.449 1.00 92.00 271 ASP A C 1
ATOM 2316 O O . ASP A 1 271 ? 0.961 -5.926 -30.115 1.00 92.00 271 ASP A O 1
ATOM 2320 N N . TYR A 1 272 ? 3.209 -5.807 -30.259 1.00 93.69 272 TYR A N 1
ATOM 2321 C CA . TYR A 1 272 ? 3.406 -4.583 -29.474 1.00 93.69 272 TYR A CA 1
ATOM 2322 C C . TYR A 1 272 ? 4.224 -3.528 -30.234 1.00 93.69 272 TYR A C 1
ATOM 2324 O O . TYR A 1 272 ? 4.827 -3.812 -31.276 1.00 93.69 272 TYR A O 1
ATOM 2332 N N . THR A 1 273 ? 4.257 -2.295 -29.716 1.00 93.69 273 THR A N 1
ATOM 2333 C CA . THR A 1 273 ? 4.929 -1.174 -30.399 1.00 93.69 273 THR A CA 1
ATOM 2334 C C . THR A 1 273 ? 6.439 -1.123 -30.134 1.00 93.69 273 THR A C 1
ATOM 2336 O O . THR A 1 273 ? 7.009 -1.941 -29.403 1.00 93.69 273 THR A O 1
ATOM 2339 N N . PHE A 1 274 ? 7.115 -0.130 -30.723 1.00 94.12 274 PHE A N 1
ATOM 2340 C CA . PHE A 1 274 ? 8.555 0.100 -30.583 1.00 94.12 274 PHE A CA 1
ATOM 2341 C C . PHE A 1 274 ? 9.043 0.180 -29.123 1.00 94.12 274 PHE A C 1
ATOM 2343 O O . PHE A 1 274 ? 10.197 -0.145 -28.853 1.00 94.12 274 PHE A O 1
ATOM 2350 N N . ARG A 1 275 ? 8.189 0.555 -28.160 1.00 95.31 275 ARG A N 1
ATOM 2351 C CA . ARG A 1 275 ? 8.557 0.690 -26.737 1.00 95.31 275 ARG A CA 1
ATOM 2352 C C . ARG A 1 275 ? 9.026 -0.625 -26.117 1.00 95.31 275 ARG A C 1
ATOM 2354 O O . ARG A 1 275 ? 9.982 -0.628 -25.343 1.00 95.31 275 ARG A O 1
ATOM 2361 N N . VAL A 1 276 ? 8.422 -1.748 -26.517 1.00 96.12 276 VAL A N 1
ATOM 2362 C CA . VAL A 1 276 ? 8.849 -3.089 -26.082 1.00 96.12 276 VAL A CA 1
ATOM 2363 C C . VAL A 1 276 ? 10.241 -3.425 -26.626 1.00 96.12 276 VAL A C 1
ATOM 2365 O O . VAL A 1 276 ? 11.033 -4.053 -25.928 1.00 96.12 276 VAL A O 1
ATOM 2368 N N . TYR A 1 277 ? 10.576 -2.967 -27.837 1.00 97.00 277 TYR A N 1
ATOM 2369 C CA . TYR A 1 277 ? 11.911 -3.146 -28.416 1.00 97.00 277 TYR A CA 1
ATOM 2370 C C . TYR A 1 277 ? 12.960 -2.300 -27.692 1.00 97.00 277 TYR A C 1
ATOM 2372 O O . TYR A 1 277 ? 14.057 -2.801 -27.449 1.00 97.00 277 TYR A O 1
ATOM 2380 N N . ILE A 1 278 ? 12.632 -1.056 -27.312 1.00 96.12 278 ILE A N 1
ATOM 2381 C CA . ILE A 1 278 ? 13.542 -0.212 -26.521 1.00 96.12 278 ILE A CA 1
ATOM 2382 C C . ILE A 1 278 ? 13.851 -0.897 -25.188 1.00 96.12 278 ILE A C 1
ATOM 2384 O O . ILE A 1 278 ? 15.022 -1.116 -24.878 1.00 96.12 278 ILE A O 1
ATOM 2388 N N . TYR A 1 279 ? 12.818 -1.331 -24.459 1.00 95.56 279 TYR A N 1
ATOM 2389 C CA . TYR A 1 279 ? 12.994 -2.059 -23.201 1.00 95.56 279 TYR A CA 1
ATOM 2390 C C . TYR A 1 279 ? 13.854 -3.312 -23.385 1.00 95.56 279 TYR A C 1
ATOM 2392 O O . TYR A 1 279 ? 14.786 -3.573 -22.619 1.00 95.56 279 TYR A O 1
ATOM 2400 N N . ALA A 1 280 ? 13.577 -4.071 -24.445 1.00 95.75 280 ALA A N 1
ATOM 2401 C CA . ALA A 1 280 ? 14.297 -5.298 -24.712 1.00 95.75 280 ALA A CA 1
ATOM 2402 C C . ALA A 1 280 ? 15.784 -5.068 -25.009 1.00 95.75 280 ALA A C 1
ATOM 2404 O O . ALA A 1 280 ? 16.648 -5.829 -24.560 1.00 95.75 280 ALA A O 1
ATOM 2405 N N . ALA A 1 281 ? 16.089 -3.997 -25.739 1.00 95.88 281 ALA A N 1
ATOM 2406 C CA . ALA A 1 281 ? 17.449 -3.597 -26.033 1.00 95.88 281 ALA A CA 1
ATOM 2407 C C . ALA A 1 281 ? 18.178 -3.062 -24.792 1.00 95.88 281 ALA A C 1
ATOM 2409 O O . ALA A 1 281 ? 19.369 -3.321 -24.649 1.00 95.88 281 ALA A O 1
ATOM 2410 N N . GLU A 1 282 ? 17.506 -2.351 -23.881 1.00 94.25 282 GLU A N 1
ATOM 2411 C CA . GLU A 1 282 ? 18.114 -1.888 -22.622 1.00 94.25 282 GLU A CA 1
ATOM 2412 C C . GLU A 1 282 ? 18.557 -3.059 -21.737 1.00 94.25 282 GLU A C 1
ATOM 2414 O O . GLU A 1 282 ? 19.643 -3.020 -21.150 1.00 94.25 282 GLU A O 1
ATOM 2419 N N . LEU A 1 283 ? 17.752 -4.124 -21.680 1.00 92.00 283 LEU A N 1
ATOM 2420 C CA . LEU A 1 283 ? 18.120 -5.365 -20.997 1.00 92.00 283 LEU A CA 1
ATOM 2421 C C . LEU A 1 283 ? 19.309 -6.062 -21.670 1.00 92.00 283 LEU A C 1
ATOM 2423 O O . LEU A 1 283 ? 20.235 -6.502 -20.986 1.00 92.00 283 LEU A O 1
ATOM 2427 N N . GLU A 1 284 ? 19.311 -6.156 -23.002 1.00 93.38 284 GLU A N 1
ATOM 2428 C CA . GLU A 1 284 ? 20.423 -6.759 -23.744 1.00 93.38 284 GLU A CA 1
ATOM 2429 C C . GLU A 1 284 ? 21.688 -5.906 -23.698 1.00 93.38 284 GLU A C 1
ATOM 2431 O O . GLU A 1 284 ? 22.769 -6.474 -23.709 1.00 93.38 284 GLU A O 1
ATOM 2436 N N . MET A 1 285 ? 21.607 -4.581 -23.558 1.00 91.38 285 MET A N 1
ATOM 2437 C CA . MET A 1 285 ? 22.790 -3.711 -23.513 1.00 91.38 285 MET A CA 1
ATOM 2438 C C . MET A 1 285 ? 23.739 -4.083 -22.366 1.00 91.38 285 MET A C 1
ATOM 2440 O O . MET A 1 285 ? 24.953 -3.967 -22.502 1.00 91.38 285 MET A O 1
ATOM 2444 N N . ARG A 1 286 ? 23.193 -4.583 -21.250 1.00 83.81 286 ARG A N 1
ATOM 2445 C CA . ARG A 1 286 ? 23.980 -5.070 -20.104 1.00 83.81 286 ARG A CA 1
ATOM 2446 C C . ARG A 1 286 ? 24.694 -6.397 -20.377 1.00 83.81 286 ARG A C 1
ATOM 2448 O O . ARG A 1 286 ? 25.647 -6.716 -19.678 1.00 83.81 286 ARG A O 1
ATOM 2455 N N . ASN A 1 287 ? 24.215 -7.167 -21.353 1.00 85.56 287 ASN A N 1
ATOM 2456 C CA . ASN A 1 287 ? 24.689 -8.515 -21.655 1.00 85.56 287 ASN A CA 1
ATOM 2457 C C . ASN A 1 287 ? 25.519 -8.553 -22.948 1.00 85.56 287 ASN A C 1
ATOM 2459 O O . ASN A 1 287 ? 26.633 -9.062 -22.964 1.00 85.56 287 ASN A O 1
ATOM 2463 N N . ASN A 1 288 ? 24.963 -8.042 -24.047 1.00 88.88 288 ASN A N 1
ATOM 2464 C CA . ASN A 1 288 ? 25.564 -8.007 -25.370 1.00 88.88 288 ASN A CA 1
ATOM 2465 C C . ASN A 1 288 ? 25.070 -6.776 -26.159 1.00 88.88 288 ASN A C 1
ATOM 2467 O O . ASN A 1 288 ? 23.933 -6.728 -26.640 1.00 88.88 288 ASN A O 1
ATOM 2471 N N . SER A 1 289 ? 25.963 -5.802 -26.358 1.00 91.94 289 SER A N 1
ATOM 2472 C CA . SER A 1 289 ? 25.673 -4.553 -27.078 1.00 91.94 289 SER A CA 1
ATOM 2473 C C . SER A 1 289 ? 25.291 -4.760 -28.551 1.00 91.94 289 SER A C 1
ATOM 2475 O O . SER A 1 289 ? 24.530 -3.966 -29.105 1.00 91.94 289 SER A O 1
ATOM 2477 N N . ILE A 1 290 ? 25.754 -5.843 -29.186 1.00 92.31 290 ILE A N 1
ATOM 2478 C CA . ILE A 1 290 ? 25.413 -6.188 -30.575 1.00 92.31 290 ILE A CA 1
ATOM 2479 C C . ILE A 1 290 ? 23.955 -6.644 -30.659 1.00 92.31 290 ILE A C 1
ATOM 2481 O O . ILE A 1 290 ? 23.226 -6.225 -31.556 1.00 92.31 290 ILE A O 1
ATOM 2485 N N . ASN A 1 291 ? 23.491 -7.448 -29.699 1.00 92.69 291 ASN A N 1
ATOM 2486 C CA . ASN A 1 291 ? 22.086 -7.857 -29.647 1.00 92.69 291 ASN A CA 1
ATOM 2487 C C . ASN A 1 291 ? 21.166 -6.650 -29.448 1.00 92.69 291 ASN A C 1
ATOM 2489 O O . ASN A 1 291 ? 20.162 -6.530 -30.147 1.00 92.69 291 ASN A O 1
ATOM 2493 N N . ALA A 1 292 ? 21.535 -5.739 -28.543 1.00 94.56 292 ALA A N 1
ATOM 2494 C CA . ALA A 1 292 ? 20.796 -4.499 -28.332 1.00 94.56 292 ALA A CA 1
ATOM 2495 C C . ALA A 1 292 ? 20.717 -3.658 -29.619 1.00 94.56 292 ALA A C 1
ATOM 2497 O O . ALA A 1 292 ? 19.643 -3.170 -29.967 1.00 94.56 292 ALA A O 1
ATOM 2498 N N . TYR A 1 293 ? 21.825 -3.555 -30.365 1.00 95.62 293 TYR A N 1
ATOM 2499 C CA . TYR A 1 293 ? 21.851 -2.874 -31.662 1.00 95.62 293 TYR A CA 1
ATOM 2500 C C . TYR A 1 293 ? 20.896 -3.529 -32.664 1.00 95.62 293 TYR A C 1
ATOM 2502 O O . TYR A 1 293 ? 20.096 -2.838 -33.287 1.00 95.62 293 TYR A O 1
ATOM 2510 N N . ASN A 1 294 ? 20.941 -4.857 -32.791 1.00 95.81 294 ASN A N 1
ATOM 2511 C CA . ASN A 1 294 ? 20.105 -5.597 -33.737 1.00 95.81 294 ASN A CA 1
ATOM 2512 C C . ASN A 1 294 ? 18.607 -5.441 -33.430 1.00 95.81 294 ASN A C 1
ATOM 2514 O O . ASN A 1 294 ? 17.816 -5.247 -34.351 1.00 95.81 294 ASN A O 1
ATOM 2518 N N . I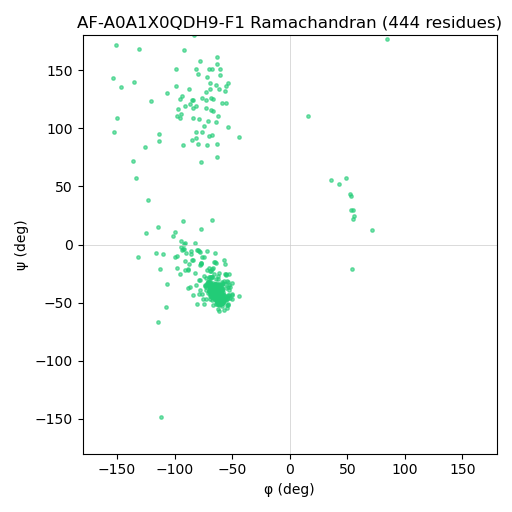LE A 1 295 ? 18.223 -5.474 -32.149 1.00 96.31 295 ILE A N 1
ATOM 2519 C CA . ILE A 1 295 ? 16.831 -5.274 -31.713 1.00 96.31 295 ILE A CA 1
ATOM 2520 C C . ILE A 1 295 ? 16.341 -3.868 -32.078 1.00 96.31 295 ILE A C 1
ATOM 2522 O O . ILE A 1 295 ? 15.251 -3.719 -32.630 1.00 96.31 295 ILE A O 1
ATOM 2526 N N . LEU A 1 296 ? 17.142 -2.837 -31.794 1.00 96.44 296 LEU A N 1
ATOM 2527 C CA . LEU A 1 296 ? 16.784 -1.451 -32.110 1.00 96.44 296 LEU A CA 1
ATOM 2528 C C . LEU A 1 296 ? 16.796 -1.180 -33.609 1.00 96.44 296 LEU A C 1
ATOM 2530 O O . LEU A 1 296 ? 15.975 -0.405 -34.091 1.00 96.44 296 LEU A O 1
ATOM 2534 N N . ASN A 1 297 ? 17.683 -1.835 -34.356 1.00 95.12 297 ASN A N 1
ATOM 2535 C CA . ASN A 1 297 ? 17.697 -1.738 -35.804 1.00 95.12 297 ASN A CA 1
ATOM 2536 C C . ASN A 1 297 ? 16.421 -2.328 -36.419 1.00 95.12 297 ASN A C 1
ATOM 2538 O O . ASN A 1 297 ? 15.805 -1.682 -37.260 1.00 95.12 297 ASN A O 1
ATOM 2542 N N . GLU A 1 298 ? 15.984 -3.501 -35.948 1.00 95.81 298 GLU A N 1
ATOM 2543 C CA . GLU A 1 298 ? 14.703 -4.092 -36.359 1.00 95.81 298 GLU A CA 1
ATOM 2544 C C . GLU A 1 298 ? 13.524 -3.161 -36.019 1.00 95.81 298 GLU A C 1
ATOM 2546 O O . GLU A 1 298 ? 12.607 -2.991 -36.822 1.00 95.81 298 GLU A O 1
ATOM 2551 N N . ALA A 1 299 ? 13.546 -2.527 -34.842 1.00 95.19 299 ALA A N 1
ATOM 2552 C CA . ALA A 1 299 ? 12.523 -1.559 -34.458 1.00 95.19 299 ALA A CA 1
ATOM 2553 C C . ALA A 1 299 ? 12.536 -0.319 -35.363 1.00 95.19 299 ALA A C 1
ATOM 2555 O O . ALA A 1 299 ? 11.478 0.137 -35.786 1.00 95.19 299 ALA A O 1
ATOM 2556 N N . PHE A 1 300 ? 13.718 0.208 -35.686 1.00 94.69 300 PHE A N 1
ATOM 2557 C CA . PHE A 1 300 ? 13.883 1.378 -36.548 1.00 94.69 300 PHE A CA 1
ATOM 2558 C C . PHE A 1 300 ? 13.395 1.113 -37.974 1.00 94.69 300 PHE A C 1
ATOM 2560 O O . PHE A 1 300 ? 12.757 1.975 -38.569 1.00 94.69 300 PHE A O 1
ATOM 2567 N N . GLU A 1 301 ? 13.632 -0.085 -38.508 1.00 94.25 301 GLU A N 1
ATOM 2568 C CA . GLU A 1 301 ? 13.111 -0.489 -39.819 1.00 94.25 301 GLU A CA 1
ATOM 2569 C C . GLU A 1 301 ? 11.574 -0.502 -39.853 1.00 94.25 301 GLU A C 1
ATOM 2571 O O . GLU A 1 301 ? 10.981 -0.151 -40.872 1.00 94.25 301 GLU A O 1
ATOM 2576 N N . LYS A 1 302 ? 10.922 -0.850 -38.734 1.00 93.50 302 LYS A N 1
ATOM 2577 C CA . LYS A 1 302 ? 9.455 -0.834 -38.602 1.00 93.50 302 LYS A CA 1
ATOM 2578 C C . LYS A 1 302 ? 8.892 0.562 -38.297 1.00 93.50 302 LYS A C 1
ATOM 2580 O O . LYS A 1 302 ? 7.799 0.884 -38.754 1.00 93.50 302 LYS A O 1
ATOM 2585 N N . TYR A 1 303 ? 9.618 1.380 -37.533 1.00 92.44 303 TYR A N 1
ATOM 2586 C CA . TYR A 1 303 ? 9.139 2.650 -36.972 1.00 92.44 303 TYR A CA 1
ATOM 2587 C C . TYR A 1 303 ? 10.146 3.812 -37.161 1.00 92.44 303 TYR A C 1
ATOM 2589 O O . TYR A 1 303 ? 10.551 4.446 -36.185 1.00 92.44 303 TYR A O 1
ATOM 2597 N N . PRO A 1 304 ? 10.563 4.146 -38.398 1.00 86.19 304 PRO A N 1
ATOM 2598 C CA . PRO A 1 304 ? 11.684 5.069 -38.645 1.00 86.19 304 PRO A CA 1
ATOM 2599 C C . PRO A 1 304 ? 11.412 6.533 -38.247 1.00 86.19 304 PRO A C 1
ATOM 2601 O O . PRO A 1 304 ? 12.338 7.314 -38.004 1.00 86.19 304 PRO A O 1
ATOM 2604 N N . ASN A 1 305 ? 10.137 6.921 -38.184 1.00 86.00 305 ASN A N 1
ATOM 2605 C CA . ASN A 1 305 ? 9.709 8.298 -37.925 1.00 86.00 305 ASN A CA 1
ATOM 2606 C C . ASN A 1 305 ? 9.418 8.580 -36.443 1.00 86.00 305 ASN A C 1
ATOM 2608 O O . ASN A 1 305 ? 9.095 9.712 -36.094 1.00 86.00 305 ASN A O 1
ATOM 2612 N N . GLU A 1 306 ? 9.541 7.580 -35.569 1.00 90.44 306 GLU A N 1
ATOM 2613 C CA . GLU A 1 306 ? 9.268 7.745 -34.142 1.00 90.44 306 GLU A CA 1
ATOM 2614 C C . GLU A 1 306 ? 10.443 8.434 -33.435 1.00 90.44 306 GLU A C 1
ATOM 2616 O O . GLU A 1 306 ? 11.506 7.843 -33.217 1.00 90.44 306 GLU A O 1
ATOM 2621 N N . SER A 1 307 ? 10.245 9.697 -33.045 1.00 89.88 307 SER A N 1
ATOM 2622 C CA . SER A 1 307 ? 11.255 10.521 -32.364 1.00 89.88 307 SER A CA 1
ATOM 2623 C C . SER A 1 307 ? 11.827 9.843 -31.119 1.00 89.88 307 SER A C 1
ATOM 2625 O O . SER A 1 307 ? 13.043 9.824 -30.934 1.00 89.88 307 SER A O 1
ATOM 2627 N N . LEU A 1 308 ? 10.965 9.248 -30.284 1.00 90.25 308 LEU A N 1
ATOM 2628 C CA . LEU A 1 308 ? 11.372 8.606 -29.031 1.00 90.25 308 LEU A CA 1
ATOM 2629 C C . LEU A 1 308 ? 12.283 7.398 -29.277 1.00 90.25 308 LEU A C 1
ATOM 2631 O O . LEU A 1 308 ? 13.277 7.224 -28.573 1.00 90.25 308 LEU A O 1
ATOM 2635 N N . LEU A 1 309 ? 11.976 6.587 -30.295 1.00 93.44 309 LEU A N 1
ATOM 2636 C CA . LEU A 1 309 ? 12.813 5.454 -30.679 1.00 93.44 309 LEU A CA 1
ATOM 2637 C C . LEU A 1 309 ? 14.196 5.926 -31.125 1.00 93.44 309 LEU A C 1
ATOM 2639 O O . LEU A 1 309 ? 15.200 5.401 -30.648 1.00 93.44 309 LEU A O 1
ATOM 2643 N N . ASN A 1 310 ? 14.251 6.937 -31.992 1.00 92.25 310 ASN A N 1
ATOM 2644 C CA . ASN A 1 310 ? 15.511 7.484 -32.492 1.00 92.25 310 ASN A CA 1
ATOM 2645 C C . ASN A 1 310 ? 16.357 8.074 -31.356 1.00 92.25 310 ASN A C 1
ATOM 2647 O O . ASN A 1 310 ? 17.560 7.816 -31.276 1.00 92.25 310 ASN A O 1
ATOM 2651 N N . GLU A 1 311 ? 15.728 8.814 -30.440 1.00 92.62 311 GLU A N 1
ATOM 2652 C CA . GLU A 1 311 ? 16.395 9.373 -29.264 1.00 92.62 311 GLU A CA 1
ATOM 2653 C C . GLU A 1 311 ? 16.948 8.281 -28.347 1.00 92.62 311 GLU A C 1
ATOM 2655 O O . GLU A 1 311 ? 18.100 8.377 -27.922 1.00 92.62 311 GLU A O 1
ATOM 2660 N N . MET A 1 312 ? 16.171 7.235 -28.049 1.00 93.31 312 MET A N 1
ATOM 2661 C CA . MET A 1 312 ? 16.624 6.142 -27.180 1.00 93.31 312 MET A CA 1
ATOM 2662 C C . MET A 1 312 ? 17.692 5.281 -27.837 1.00 93.31 312 MET A C 1
ATOM 2664 O O . MET A 1 312 ? 18.693 4.974 -27.187 1.00 93.31 312 MET A O 1
ATOM 2668 N N . PHE A 1 313 ? 17.558 4.985 -29.130 1.00 94.94 313 PHE A N 1
ATOM 2669 C CA . PHE A 1 313 ? 18.578 4.264 -29.880 1.00 94.94 313 PHE A CA 1
ATOM 2670 C C . PHE A 1 313 ? 19.913 5.015 -29.827 1.00 94.94 313 PHE A C 1
ATOM 2672 O O . PHE A 1 313 ? 20.929 4.451 -29.420 1.00 94.94 313 PHE A O 1
ATOM 2679 N N . PHE A 1 314 ? 19.912 6.316 -30.125 1.00 94.44 314 PHE A N 1
ATOM 2680 C CA . PHE A 1 314 ? 21.124 7.124 -30.032 1.00 94.44 314 PHE A CA 1
ATOM 2681 C C . PHE A 1 314 ? 21.661 7.206 -28.592 1.00 94.44 314 PHE A C 1
ATOM 2683 O O . PHE A 1 314 ? 22.851 6.987 -28.352 1.00 94.44 314 PHE A O 1
ATOM 2690 N N . LYS A 1 315 ? 20.788 7.468 -27.609 1.00 93.38 315 LYS A N 1
ATOM 2691 C CA . LYS A 1 315 ? 21.160 7.657 -26.196 1.00 93.38 315 LYS A CA 1
ATOM 2692 C C . LYS A 1 315 ? 21.810 6.427 -25.577 1.00 93.38 315 LYS A C 1
ATOM 2694 O O . LYS A 1 315 ? 22.717 6.583 -24.761 1.00 93.38 315 LYS A O 1
ATOM 2699 N N . MET A 1 316 ? 21.373 5.227 -25.946 1.00 93.12 316 MET A N 1
ATOM 2700 C CA . MET A 1 316 ? 21.922 3.981 -25.414 1.00 93.12 316 MET A CA 1
ATOM 2701 C C . MET A 1 316 ? 23.395 3.791 -25.792 1.00 93.12 316 MET A C 1
ATOM 2703 O O . MET A 1 316 ? 24.214 3.529 -24.914 1.00 93.12 316 MET A O 1
ATOM 2707 N N . PHE A 1 317 ? 23.750 3.997 -27.063 1.00 93.19 317 PHE A N 1
ATOM 2708 C CA . PHE A 1 317 ? 25.139 3.867 -27.525 1.00 93.19 317 PHE A CA 1
ATOM 2709 C C . PHE A 1 317 ? 25.999 5.079 -27.169 1.00 93.19 317 PHE A C 1
ATOM 2711 O O . PHE A 1 317 ? 27.176 4.911 -26.865 1.00 93.19 317 PHE A O 1
ATOM 2718 N N . TYR A 1 318 ? 25.400 6.273 -27.090 1.00 91.56 318 TYR A N 1
ATOM 2719 C CA . TYR A 1 318 ? 26.058 7.450 -26.521 1.00 91.56 318 TYR A CA 1
ATOM 2720 C C . TYR A 1 318 ? 26.510 7.203 -25.075 1.00 91.56 318 TYR A C 1
ATOM 2722 O O . TYR A 1 318 ? 27.655 7.473 -24.736 1.00 91.56 318 TYR A O 1
ATOM 2730 N N . LYS A 1 319 ? 25.644 6.634 -24.224 1.00 90.44 319 LYS A N 1
ATOM 2731 C CA . LYS A 1 319 ? 25.999 6.289 -22.834 1.00 90.44 319 LYS A CA 1
ATOM 2732 C C . LYS A 1 319 ? 27.015 5.150 -22.730 1.00 90.44 319 LYS A C 1
ATOM 2734 O O . LYS A 1 319 ? 27.735 5.085 -21.739 1.00 90.44 319 LYS A O 1
ATOM 2739 N N . ALA A 1 320 ? 27.047 4.251 -23.713 1.00 89.75 320 ALA A N 1
ATOM 2740 C CA . ALA A 1 320 ? 28.009 3.155 -23.772 1.00 89.75 320 ALA A CA 1
ATOM 2741 C C . ALA A 1 320 ? 29.399 3.589 -24.281 1.00 89.75 320 ALA A C 1
ATOM 2743 O O . ALA A 1 320 ? 30.310 2.769 -24.255 1.00 89.75 320 ALA A O 1
ATOM 2744 N N . ASN A 1 321 ? 29.563 4.850 -24.716 1.00 87.50 321 ASN A N 1
ATOM 2745 C CA . ASN A 1 321 ? 30.781 5.377 -25.347 1.00 87.50 321 ASN A CA 1
ATOM 2746 C C . ASN A 1 321 ? 31.258 4.516 -26.536 1.00 87.50 321 ASN A C 1
ATOM 2748 O O . ASN A 1 321 ? 32.439 4.207 -26.663 1.00 87.50 321 ASN A O 1
ATOM 2752 N N . ASP A 1 322 ? 30.325 4.084 -27.390 1.00 88.31 322 ASP A N 1
ATOM 2753 C CA . ASP A 1 322 ? 30.634 3.292 -28.586 1.00 88.31 322 ASP A CA 1
ATOM 2754 C C . ASP A 1 322 ? 30.823 4.216 -29.799 1.00 88.31 322 ASP A C 1
ATOM 2756 O O . ASP A 1 322 ? 29.877 4.503 -30.537 1.00 88.31 322 ASP A O 1
ATOM 2760 N N . ASP A 1 323 ? 32.042 4.731 -29.962 1.00 89.00 323 ASP A N 1
ATOM 2761 C CA . ASP A 1 323 ? 32.382 5.798 -30.913 1.00 89.00 323 ASP A CA 1
ATOM 2762 C C . ASP A 1 323 ? 31.938 5.501 -32.356 1.00 89.00 323 ASP A C 1
ATOM 2764 O O . ASP A 1 323 ? 31.367 6.360 -33.041 1.00 89.00 323 ASP A O 1
ATOM 2768 N N . GLU A 1 324 ? 32.152 4.264 -32.815 1.00 89.31 324 GLU A N 1
ATOM 2769 C CA . GLU A 1 324 ? 31.766 3.823 -34.157 1.00 89.31 324 GLU A CA 1
ATOM 2770 C C . GLU A 1 324 ? 30.246 3.851 -34.332 1.00 89.31 324 GLU A C 1
ATOM 2772 O O . GLU A 1 324 ? 29.731 4.414 -35.308 1.00 89.31 324 GLU A O 1
ATOM 2777 N N . LYS A 1 325 ? 29.503 3.287 -33.369 1.00 90.81 325 LYS A N 1
ATOM 2778 C CA . LYS A 1 325 ? 28.039 3.234 -33.440 1.00 90.81 325 LYS A CA 1
ATOM 2779 C C . LYS A 1 325 ? 27.411 4.610 -33.254 1.00 90.81 325 LYS A C 1
ATOM 2781 O O . LYS A 1 325 ? 26.437 4.894 -33.942 1.00 90.81 325 LYS A O 1
ATOM 2786 N N .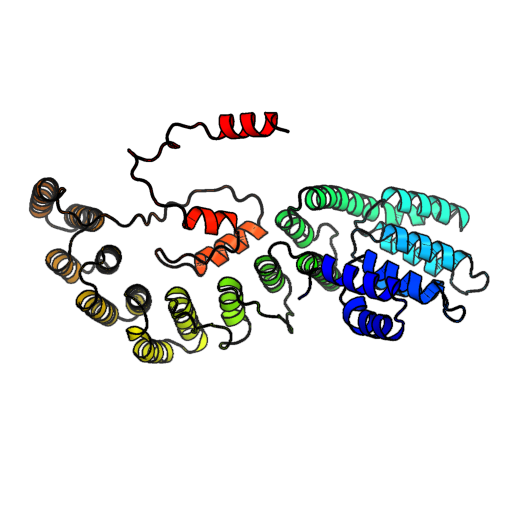 ILE A 1 326 ? 27.962 5.483 -32.409 1.00 91.50 326 ILE A N 1
ATOM 2787 C CA . ILE A 1 326 ? 27.473 6.861 -32.227 1.00 91.50 326 ILE A CA 1
ATOM 2788 C C . ILE A 1 326 ? 27.519 7.613 -33.562 1.00 91.50 326 ILE A C 1
ATOM 2790 O O . ILE A 1 326 ? 26.493 8.120 -34.022 1.00 91.50 326 ILE A O 1
ATOM 2794 N N . ARG A 1 327 ? 28.676 7.628 -34.235 1.00 92.06 327 ARG A N 1
ATOM 2795 C CA . ARG A 1 327 ? 28.842 8.322 -35.525 1.00 92.06 327 ARG A CA 1
ATOM 2796 C C . ARG A 1 327 ? 27.980 7.695 -36.626 1.00 92.06 327 ARG A C 1
ATOM 2798 O O . ARG A 1 327 ? 27.396 8.419 -37.436 1.00 92.06 327 ARG A O 1
ATOM 2805 N N . LEU A 1 328 ? 27.866 6.365 -36.653 1.00 93.12 328 LEU A N 1
ATOM 2806 C CA . LEU A 1 328 ? 27.007 5.645 -37.599 1.00 93.12 328 LEU A CA 1
ATOM 2807 C C . LEU A 1 328 ? 25.524 5.986 -37.396 1.00 93.12 328 LEU A C 1
ATOM 2809 O O . LEU A 1 328 ? 24.824 6.314 -38.356 1.00 93.12 328 LEU A O 1
ATOM 2813 N N . LEU A 1 329 ? 25.046 5.933 -36.152 1.00 92.50 329 LEU A N 1
ATOM 2814 C CA . LEU A 1 329 ? 23.658 6.228 -35.800 1.00 92.50 329 LEU A CA 1
ATOM 2815 C C . LEU A 1 329 ? 23.321 7.690 -36.054 1.00 92.50 329 LEU A C 1
ATOM 2817 O O . LEU A 1 329 ? 22.246 7.971 -36.575 1.00 92.50 329 LEU A O 1
ATOM 2821 N N . PHE A 1 330 ? 24.246 8.611 -35.780 1.00 92.62 330 PHE A N 1
ATOM 2822 C CA . PHE A 1 330 ? 24.041 10.017 -36.104 1.00 92.62 330 PHE A CA 1
ATOM 2823 C C . PHE A 1 330 ? 23.783 10.215 -37.600 1.00 92.62 330 PHE A C 1
ATOM 2825 O O . PHE A 1 330 ? 22.891 10.966 -37.981 1.00 92.62 330 PHE A O 1
ATOM 2832 N N . LYS A 1 331 ? 24.505 9.505 -38.474 1.00 91.81 331 LYS A N 1
ATOM 2833 C CA . LYS A 1 331 ? 24.261 9.563 -39.924 1.00 91.81 331 LYS A CA 1
ATOM 2834 C C . LYS A 1 331 ? 22.921 8.928 -40.304 1.00 91.81 331 LYS A C 1
ATOM 2836 O O . LYS A 1 331 ? 22.198 9.512 -41.106 1.00 91.81 331 LYS A O 1
ATOM 2841 N N . LYS A 1 332 ? 22.590 7.776 -39.712 1.00 91.94 332 LYS A N 1
ATOM 2842 C CA . LYS A 1 332 ? 21.434 6.944 -40.079 1.00 91.94 332 LYS A CA 1
ATOM 2843 C C . LYS A 1 332 ? 20.080 7.468 -39.585 1.00 91.94 332 LYS A C 1
ATOM 2845 O O . LYS A 1 332 ? 19.103 7.378 -40.318 1.00 91.94 332 LYS A O 1
ATOM 2850 N N . LEU A 1 333 ? 20.001 7.944 -38.344 1.00 90.00 333 LEU A N 1
ATOM 2851 C CA . LEU A 1 333 ? 18.731 8.255 -37.684 1.00 90.00 333 LEU A CA 1
ATOM 2852 C C . LEU A 1 333 ? 18.180 9.625 -38.099 1.00 90.00 333 LEU A C 1
ATOM 2854 O O . LEU A 1 333 ? 18.935 10.574 -38.365 1.00 90.00 333 LEU A O 1
ATOM 2858 N N . ASN A 1 334 ? 16.850 9.741 -38.063 1.00 87.12 334 ASN A N 1
ATOM 2859 C CA . ASN A 1 334 ? 16.171 11.032 -38.106 1.00 87.12 334 ASN A CA 1
ATOM 2860 C C . ASN A 1 334 ? 16.456 11.779 -36.797 1.00 87.12 334 ASN A C 1
ATOM 2862 O O . ASN A 1 334 ? 16.267 11.243 -35.703 1.00 87.12 334 ASN A O 1
ATOM 2866 N N . LYS A 1 335 ? 16.967 13.007 -36.910 1.00 87.31 335 LYS A N 1
ATOM 2867 C CA . LYS A 1 335 ? 17.563 13.734 -35.784 1.00 87.31 335 LYS A CA 1
ATOM 2868 C C . LYS A 1 335 ? 16.524 14.625 -35.117 1.00 87.31 335 LYS A C 1
ATOM 2870 O O . LYS A 1 335 ? 15.905 15.460 -35.771 1.00 87.31 335 LYS A O 1
ATOM 2875 N N . THR A 1 336 ? 16.390 14.482 -33.806 1.00 86.75 336 THR A N 1
ATOM 2876 C CA . THR A 1 336 ? 15.694 15.451 -32.958 1.00 86.75 336 THR A CA 1
ATOM 2877 C C . THR A 1 336 ? 16.689 16.475 -32.416 1.00 86.75 336 THR A C 1
ATOM 2879 O O . THR A 1 336 ? 17.907 16.276 -32.472 1.00 86.75 336 THR A O 1
ATOM 2882 N N . ASP A 1 337 ? 16.173 17.561 -31.843 1.00 85.25 337 ASP A N 1
ATOM 2883 C CA . ASP A 1 337 ? 16.963 18.549 -31.094 1.00 85.25 337 ASP A CA 1
ATOM 2884 C C . ASP A 1 337 ? 17.876 17.887 -30.037 1.00 85.25 337 ASP A C 1
ATOM 2886 O O . ASP A 1 337 ? 19.067 18.199 -29.954 1.00 85.25 337 ASP A O 1
ATOM 2890 N N . LYS A 1 338 ? 17.360 16.887 -29.305 1.00 86.88 338 LYS A N 1
ATOM 2891 C CA . LYS A 1 338 ? 18.124 16.130 -28.302 1.00 86.88 338 LYS A CA 1
ATOM 2892 C C . LYS A 1 338 ? 19.304 15.379 -28.922 1.00 86.88 338 LYS A C 1
ATOM 2894 O O . LYS A 1 338 ? 20.413 15.477 -28.399 1.00 86.88 338 LYS A O 1
ATOM 2899 N N . ILE A 1 339 ? 19.107 14.682 -30.044 1.00 90.00 339 ILE A N 1
ATOM 2900 C CA . ILE A 1 339 ? 20.186 13.942 -30.728 1.00 90.00 339 ILE A CA 1
ATOM 2901 C C . ILE A 1 339 ? 21.290 14.897 -31.195 1.00 90.00 339 ILE A C 1
ATOM 2903 O O . ILE A 1 339 ? 22.471 14.620 -30.980 1.00 90.00 339 ILE A O 1
ATOM 2907 N N . TRP A 1 340 ? 20.922 16.042 -31.780 1.00 90.25 340 TRP A N 1
ATOM 2908 C CA . TRP A 1 340 ? 21.891 17.066 -32.178 1.00 90.25 340 TRP A CA 1
ATOM 2909 C C . TRP A 1 340 ? 22.713 17.567 -30.994 1.00 90.25 340 TRP A C 1
ATOM 2911 O O . TRP A 1 340 ? 23.942 17.554 -31.056 1.00 90.25 340 TRP A O 1
ATOM 2921 N N . LYS A 1 341 ? 22.056 17.947 -29.893 1.00 89.75 341 LYS A N 1
ATOM 2922 C CA . LYS A 1 341 ? 22.740 18.407 -28.676 1.00 89.75 341 LYS A CA 1
ATOM 2923 C C . LYS A 1 341 ? 23.664 17.336 -28.099 1.00 89.75 341 LYS A C 1
ATOM 2925 O O . LYS A 1 341 ? 24.773 17.656 -27.676 1.00 89.75 341 LYS A O 1
ATOM 2930 N N . MET A 1 342 ? 23.244 16.071 -28.100 1.00 90.31 342 MET A N 1
ATOM 2931 C CA . MET A 1 342 ? 24.078 14.959 -27.637 1.00 90.31 342 MET A CA 1
ATOM 2932 C C . MET A 1 342 ? 25.321 14.771 -28.512 1.00 90.31 342 MET A C 1
ATOM 2934 O O . MET A 1 342 ? 26.412 14.631 -27.964 1.00 90.31 342 MET A O 1
ATOM 2938 N N . MET A 1 343 ? 25.186 14.830 -29.840 1.00 92.44 343 MET A N 1
ATOM 2939 C CA . MET A 1 343 ? 26.315 14.696 -30.769 1.00 92.44 343 MET A CA 1
ATOM 2940 C C . MET A 1 343 ? 27.282 15.887 -30.696 1.00 92.44 343 MET A C 1
ATOM 2942 O O . MET A 1 343 ? 28.495 15.703 -30.676 1.00 92.44 343 MET A O 1
ATOM 2946 N N . ILE A 1 344 ? 26.765 17.113 -30.589 1.00 90.56 344 ILE A N 1
ATOM 2947 C CA . ILE A 1 344 ? 27.589 18.318 -30.406 1.00 90.56 344 ILE A CA 1
ATOM 2948 C C . ILE A 1 344 ? 28.402 18.208 -29.107 1.00 90.56 344 ILE A C 1
ATOM 2950 O O . ILE A 1 344 ? 29.614 18.418 -29.104 1.00 90.56 344 ILE A O 1
ATOM 2954 N N . ASN A 1 345 ? 27.751 17.821 -28.005 1.00 90.25 345 ASN A N 1
ATOM 2955 C CA . ASN A 1 345 ? 28.425 17.607 -26.725 1.00 90.25 345 ASN A CA 1
ATOM 2956 C C . ASN A 1 345 ? 29.428 16.447 -26.771 1.00 90.25 345 ASN A C 1
ATOM 2958 O O . ASN A 1 345 ? 30.440 16.502 -26.073 1.00 90.25 345 ASN A O 1
ATOM 2962 N N . TYR A 1 346 ? 29.144 15.401 -27.552 1.00 91.69 346 TYR A N 1
ATOM 2963 C CA . TYR A 1 346 ? 30.051 14.279 -27.772 1.00 91.69 346 TYR A CA 1
ATOM 2964 C C . TYR A 1 346 ? 31.353 14.743 -28.435 1.00 91.69 346 TYR A C 1
ATOM 2966 O O . TYR A 1 346 ? 32.420 14.567 -27.850 1.00 91.69 346 TYR A O 1
ATOM 2974 N N . GLU A 1 347 ? 31.273 15.383 -29.610 1.00 91.44 347 GLU A N 1
ATOM 2975 C CA . GLU A 1 347 ? 32.468 15.798 -30.362 1.00 91.44 347 GLU A CA 1
ATOM 2976 C C . GLU A 1 347 ? 33.291 16.836 -29.591 1.00 91.44 347 GLU A C 1
ATOM 2978 O O . GLU A 1 347 ? 34.515 16.776 -29.617 1.00 91.44 347 GLU A O 1
ATOM 2983 N N . LEU A 1 348 ? 32.650 17.726 -28.822 1.00 90.75 348 LEU A N 1
ATOM 2984 C CA . LEU A 1 348 ? 33.370 18.667 -27.958 1.00 90.75 348 LEU A CA 1
ATOM 2985 C C . LEU A 1 348 ? 34.202 17.964 -26.875 1.00 90.75 348 LEU A C 1
ATOM 2987 O O . LEU A 1 348 ? 35.273 18.446 -26.511 1.00 90.75 348 LEU A O 1
ATOM 2991 N N . ARG A 1 349 ? 33.679 16.875 -26.301 1.00 88.31 349 ARG A N 1
ATOM 2992 C CA . ARG A 1 349 ? 34.302 16.192 -25.157 1.00 88.31 349 ARG A CA 1
ATOM 2993 C C . ARG A 1 349 ? 35.308 15.127 -25.573 1.00 88.31 349 ARG A C 1
ATOM 2995 O O . ARG A 1 349 ? 36.298 14.949 -24.872 1.00 88.31 349 ARG A O 1
ATOM 3002 N N . PHE A 1 350 ? 35.028 14.406 -26.655 1.00 86.06 350 PHE A N 1
ATOM 3003 C CA . PHE A 1 350 ? 35.741 13.178 -27.017 1.00 86.06 350 PHE A CA 1
ATOM 3004 C C . PHE A 1 350 ? 36.194 13.135 -28.479 1.00 86.06 350 PHE A C 1
ATOM 3006 O O . PHE A 1 350 ? 36.940 12.235 -28.852 1.00 86.06 350 PHE A O 1
ATOM 3013 N N . GLY A 1 351 ? 35.724 14.064 -29.310 1.00 85.69 351 GLY A N 1
ATOM 3014 C CA . GLY A 1 351 ? 35.925 14.031 -30.751 1.00 85.69 351 GLY A CA 1
ATOM 3015 C C . GLY A 1 351 ? 36.841 15.131 -31.274 1.00 85.69 351 GLY A C 1
ATOM 3016 O O . GLY A 1 351 ? 37.786 15.548 -30.605 1.00 85.69 351 GLY A O 1
ATOM 3017 N N . ASP A 1 352 ? 36.567 15.577 -32.502 1.00 87.38 352 ASP A N 1
ATOM 3018 C CA . ASP A 1 352 ? 37.360 16.612 -33.170 1.00 87.38 352 ASP A CA 1
ATOM 3019 C C . ASP A 1 352 ? 36.712 17.999 -33.062 1.00 87.38 352 ASP A C 1
ATOM 3021 O O . ASP A 1 352 ? 35.514 18.191 -33.291 1.00 87.38 352 ASP A O 1
ATOM 3025 N N . PHE A 1 353 ? 37.532 19.010 -32.770 1.00 89.50 353 PHE A N 1
ATOM 3026 C CA . PHE A 1 353 ? 37.045 20.372 -32.569 1.00 89.50 353 PHE A CA 1
ATOM 3027 C C . PHE A 1 353 ? 36.556 21.035 -33.865 1.00 89.50 353 PHE A C 1
ATOM 3029 O O . PHE A 1 353 ? 35.679 21.904 -33.813 1.00 89.50 353 PHE A O 1
ATOM 3036 N N . ASN A 1 354 ? 37.081 20.649 -35.034 1.00 90.44 354 ASN A N 1
ATOM 3037 C CA . ASN A 1 354 ? 36.547 21.159 -36.298 1.00 90.44 354 ASN A CA 1
ATOM 3038 C C . ASN A 1 354 ? 35.191 20.522 -36.600 1.00 90.44 354 ASN A C 1
ATOM 3040 O O . ASN A 1 354 ? 34.270 21.233 -37.002 1.00 90.44 354 ASN A O 1
ATOM 3044 N N . GLU A 1 355 ? 35.027 19.229 -36.317 1.00 88.50 355 GLU A N 1
ATOM 3045 C CA . GLU A 1 355 ? 33.730 18.564 -36.453 1.00 88.50 355 GLU A CA 1
ATOM 3046 C C . GLU A 1 355 ? 32.676 19.154 -35.507 1.00 88.50 355 GLU A C 1
ATOM 3048 O O . GLU A 1 355 ? 31.549 19.419 -35.923 1.00 88.50 355 GLU A O 1
ATOM 3053 N N . TYR A 1 356 ? 33.055 19.500 -34.275 1.00 90.25 356 TYR A N 1
ATOM 3054 C CA . TYR A 1 356 ? 32.197 20.264 -33.366 1.00 90.25 356 TYR A CA 1
ATOM 3055 C C . TYR A 1 356 ? 31.705 21.589 -33.985 1.00 90.25 356 TYR A C 1
ATOM 3057 O O . TYR A 1 356 ? 30.507 21.890 -33.948 1.00 90.25 356 TYR A O 1
ATOM 3065 N N . LYS A 1 357 ? 32.598 22.377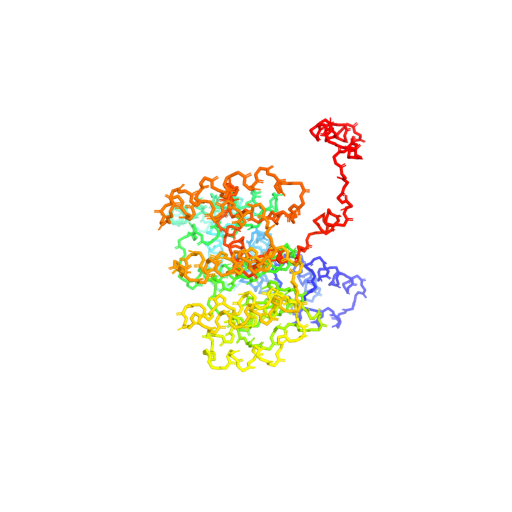 -34.602 1.00 88.62 357 LYS A N 1
ATOM 3066 C CA . LYS A 1 357 ? 32.224 23.636 -35.279 1.00 88.62 357 LYS A CA 1
ATOM 3067 C C . LYS A 1 357 ? 31.298 23.402 -36.473 1.00 88.62 357 LYS A C 1
ATOM 3069 O O . LYS A 1 357 ? 30.352 24.174 -36.673 1.00 88.62 357 LYS A O 1
ATOM 3074 N N . ASN A 1 358 ? 31.554 22.349 -37.248 1.00 89.31 358 ASN A N 1
ATOM 3075 C CA . ASN A 1 358 ? 30.719 21.964 -38.384 1.00 89.31 358 ASN A CA 1
ATOM 3076 C C . ASN A 1 358 ? 29.306 21.602 -37.914 1.00 89.31 358 ASN A C 1
ATOM 3078 O O . ASN A 1 358 ? 28.324 22.125 -38.443 1.00 89.31 358 ASN A O 1
ATOM 3082 N N . LEU A 1 359 ? 29.194 20.776 -36.870 1.00 89.75 359 LEU A N 1
ATOM 3083 C CA . LEU A 1 359 ? 27.913 20.393 -36.279 1.00 89.75 359 LEU A CA 1
ATOM 3084 C C . LEU A 1 359 ? 27.142 21.603 -35.746 1.00 89.75 359 LEU A C 1
ATOM 3086 O O . LEU A 1 359 ? 25.940 21.693 -35.982 1.00 89.75 359 LEU A O 1
ATOM 3090 N N . LEU A 1 360 ? 27.813 22.557 -35.093 1.00 85.81 360 LEU A N 1
ATOM 3091 C CA . LEU A 1 360 ? 27.171 23.772 -34.579 1.00 85.81 360 LEU A CA 1
ATOM 3092 C C . LEU A 1 360 ? 26.611 24.655 -35.707 1.00 85.81 360 LEU A C 1
ATOM 3094 O O . LEU A 1 360 ? 25.517 25.209 -35.589 1.00 85.81 360 LEU A O 1
ATOM 3098 N N . SER A 1 361 ? 27.340 24.754 -36.819 1.00 83.31 361 SER A N 1
ATOM 3099 C CA . SER A 1 361 ? 26.904 25.507 -38.001 1.00 83.31 361 SER A CA 1
ATOM 3100 C C . SER A 1 361 ? 25.700 24.840 -38.673 1.00 83.31 361 SER A C 1
ATOM 3102 O O . SER A 1 361 ? 24.700 25.502 -38.956 1.00 83.31 361 SER A O 1
ATOM 3104 N N . ASN A 1 362 ? 25.757 23.516 -38.846 1.00 83.75 362 ASN A N 1
ATOM 3105 C CA . ASN A 1 362 ? 24.686 22.715 -39.444 1.00 83.75 362 ASN A CA 1
ATOM 3106 C C . ASN A 1 362 ? 23.420 22.688 -38.576 1.00 83.75 362 ASN A C 1
ATOM 3108 O O . ASN A 1 362 ? 22.304 22.708 -39.093 1.00 83.75 362 ASN A O 1
ATOM 3112 N N . TYR A 1 363 ? 23.577 22.667 -37.254 1.00 82.44 363 TYR A N 1
ATOM 3113 C CA . TYR A 1 363 ? 22.464 22.673 -36.309 1.00 82.44 363 TYR A CA 1
ATOM 3114 C C . TYR A 1 363 ? 21.592 23.927 -36.446 1.00 82.44 363 TYR A C 1
ATOM 3116 O O . TYR A 1 363 ? 20.368 23.833 -36.533 1.00 82.44 363 TYR A O 1
ATOM 3124 N N . ASN A 1 364 ? 22.218 25.103 -36.552 1.00 70.25 364 ASN A N 1
ATOM 3125 C CA . ASN A 1 364 ? 21.497 26.368 -36.696 1.00 70.25 364 ASN A CA 1
ATOM 3126 C C . ASN A 1 364 ? 20.695 26.457 -38.005 1.00 70.25 364 ASN A C 1
ATOM 3128 O O . ASN A 1 364 ? 19.655 27.112 -38.036 1.00 70.25 364 ASN A O 1
ATOM 3132 N N . GLN A 1 365 ? 21.149 25.785 -39.067 1.00 68.38 365 GLN A N 1
ATOM 3133 C CA . GLN A 1 365 ? 20.447 25.731 -40.353 1.00 68.38 365 GLN A CA 1
ATOM 3134 C C . GLN A 1 365 ? 19.272 24.741 -40.331 1.00 68.38 365 GLN A C 1
ATOM 3136 O O . GLN A 1 365 ? 18.204 25.050 -40.855 1.00 68.38 365 GLN A O 1
ATOM 3141 N N . ASN A 1 366 ? 19.440 23.588 -39.675 1.00 63.69 366 ASN A N 1
ATOM 3142 C CA . ASN A 1 366 ? 18.462 22.495 -39.673 1.00 63.69 366 ASN A CA 1
ATOM 3143 C C . ASN A 1 366 ? 17.363 22.614 -38.602 1.00 63.69 366 ASN A C 1
ATOM 3145 O O . ASN A 1 366 ? 16.425 21.821 -38.618 1.00 63.69 366 ASN A O 1
ATOM 3149 N N . ASN A 1 367 ? 17.430 23.597 -37.694 1.00 60.59 367 ASN A N 1
ATOM 3150 C CA . ASN A 1 367 ? 16.460 23.779 -36.600 1.00 60.59 367 ASN A CA 1
ATOM 3151 C C . ASN A 1 367 ? 14.985 23.908 -37.043 1.00 60.59 367 ASN A C 1
ATOM 3153 O O . ASN A 1 367 ? 14.093 23.760 -36.212 1.00 60.59 367 ASN A O 1
ATOM 3157 N N . ARG A 1 368 ? 14.710 24.189 -38.324 1.00 55.75 368 ARG A N 1
ATOM 3158 C CA . ARG A 1 368 ? 13.346 24.363 -38.856 1.00 55.75 368 ARG A CA 1
ATOM 3159 C C . ARG A 1 368 ? 12.630 23.048 -39.205 1.00 55.75 368 ARG A C 1
ATOM 3161 O O . ARG A 1 368 ? 11.407 23.031 -39.132 1.00 55.75 368 ARG A O 1
ATOM 3168 N N . ASP A 1 369 ? 13.371 21.972 -39.490 1.00 56.78 369 ASP A N 1
ATOM 3169 C CA . ASP A 1 369 ? 12.835 20.674 -39.954 1.00 56.78 369 ASP A CA 1
ATOM 3170 C C . ASP A 1 369 ? 13.064 19.531 -38.942 1.00 56.78 369 ASP A C 1
ATOM 3172 O O . ASP A 1 369 ? 12.968 18.347 -39.274 1.00 56.78 369 ASP A O 1
ATOM 3176 N N . LEU A 1 370 ? 13.406 19.861 -37.692 1.00 60.53 370 LEU A N 1
ATOM 3177 C CA . LEU A 1 370 ? 13.649 18.858 -36.657 1.00 60.53 370 LEU A CA 1
ATOM 3178 C C . LEU A 1 370 ? 12.356 18.153 -36.256 1.00 60.53 370 LEU A C 1
ATOM 3180 O O . LEU A 1 370 ? 11.322 18.778 -36.014 1.00 60.53 370 LEU A O 1
ATOM 3184 N N . LEU A 1 371 ? 12.454 16.837 -36.070 1.00 59.91 371 LEU A N 1
ATOM 3185 C CA . LEU A 1 371 ? 11.425 16.092 -35.364 1.00 59.91 371 LEU A CA 1
ATOM 3186 C C . LEU A 1 371 ? 11.228 16.701 -33.969 1.00 59.91 371 LEU A C 1
ATOM 3188 O O . LEU A 1 371 ? 12.198 16.938 -33.239 1.00 59.91 371 LEU A O 1
ATOM 3192 N N . LYS A 1 372 ? 9.963 16.943 -33.601 1.00 65.50 372 LYS A N 1
ATOM 3193 C CA . LYS A 1 372 ? 9.604 17.490 -32.289 1.00 65.50 372 LYS A CA 1
ATOM 3194 C C . LYS A 1 372 ? 10.191 16.581 -31.207 1.00 65.50 372 LYS A C 1
ATOM 3196 O O . LYS A 1 372 ? 9.904 15.383 -31.186 1.00 65.50 372 LYS A O 1
ATOM 3201 N N . SER A 1 373 ? 11.023 17.162 -30.340 1.00 58.56 373 SER A N 1
ATOM 3202 C CA . SER A 1 373 ? 11.609 16.468 -29.191 1.00 58.56 373 SER A CA 1
ATOM 3203 C C . SER A 1 373 ? 10.496 15.875 -28.336 1.00 58.56 373 SER A C 1
ATOM 3205 O O . SER A 1 373 ? 9.510 16.552 -28.027 1.00 58.56 373 SER A O 1
ATOM 3207 N N . CYS A 1 374 ? 10.677 14.637 -27.893 1.00 55.34 374 CYS A N 1
ATOM 3208 C CA . CYS A 1 374 ? 9.803 14.068 -26.881 1.00 55.34 374 CYS A CA 1
ATOM 3209 C C . CYS A 1 374 ? 10.130 14.730 -25.534 1.00 55.34 374 CYS A C 1
ATOM 3211 O O . CYS A 1 374 ? 11.284 14.744 -25.089 1.00 55.34 374 CYS A O 1
ATOM 3213 N N . PHE A 1 375 ? 9.123 15.314 -24.882 1.00 51.25 375 PHE A N 1
ATOM 3214 C CA . PHE A 1 375 ? 9.240 15.783 -23.502 1.00 51.25 375 PHE A CA 1
ATOM 3215 C C . PHE A 1 375 ? 9.279 14.561 -22.582 1.00 51.25 375 PHE A C 1
ATOM 3217 O O . PHE A 1 375 ? 8.259 14.087 -22.095 1.00 51.25 375 PHE A O 1
ATOM 3224 N N . TYR A 1 376 ? 10.475 14.012 -22.402 1.00 48.69 376 TYR A N 1
ATOM 3225 C CA . TYR A 1 376 ? 10.784 13.088 -21.324 1.00 48.69 376 TYR A CA 1
ATOM 3226 C C . TYR A 1 376 ? 11.988 13.645 -20.587 1.00 48.69 376 TYR A C 1
ATOM 3228 O O . TYR A 1 376 ? 13.139 13.350 -20.920 1.00 48.69 376 TYR A O 1
ATOM 3236 N N . ASP A 1 377 ? 11.694 14.550 -19.664 1.00 42.75 377 ASP A N 1
ATOM 3237 C CA . ASP A 1 377 ? 12.666 15.054 -18.716 1.00 42.75 377 ASP A CA 1
ATOM 3238 C C . ASP A 1 377 ? 12.482 14.253 -17.426 1.00 42.75 377 ASP A C 1
ATOM 3240 O O . ASP A 1 377 ? 11.433 14.297 -16.787 1.00 42.75 377 ASP A O 1
ATOM 3244 N N . ASP A 1 378 ? 13.529 13.513 -17.051 1.00 43.47 378 ASP A N 1
ATOM 3245 C CA . ASP A 1 378 ? 13.716 12.882 -15.733 1.00 43.47 378 ASP A CA 1
ATOM 3246 C C . ASP A 1 378 ? 13.915 13.938 -14.623 1.00 43.47 378 ASP A C 1
ATOM 3248 O O . ASP A 1 378 ? 14.474 13.652 -13.558 1.00 43.47 378 ASP A O 1
ATOM 3252 N N . GLU A 1 379 ? 13.490 15.185 -14.852 1.00 41.25 379 GLU A N 1
ATOM 3253 C CA . GLU A 1 379 ? 13.497 16.209 -13.826 1.00 41.25 379 GLU A CA 1
ATOM 3254 C C . GLU A 1 379 ? 12.429 15.855 -12.800 1.00 41.25 379 GLU A C 1
ATOM 3256 O O . GLU A 1 379 ? 11.239 16.142 -12.920 1.00 41.25 379 GLU A O 1
ATOM 3261 N N . ASN A 1 380 ? 12.912 15.154 -11.776 1.00 42.84 380 ASN A N 1
ATOM 3262 C CA . ASN A 1 380 ? 12.299 15.028 -10.477 1.00 42.84 380 ASN A CA 1
ATOM 3263 C C . ASN A 1 380 ? 11.808 16.407 -10.029 1.00 42.84 380 ASN A C 1
ATOM 3265 O O . ASN A 1 380 ? 12.526 17.143 -9.350 1.00 42.84 380 ASN A O 1
ATOM 3269 N N . ASN A 1 381 ? 10.547 16.709 -10.328 1.00 40.59 381 ASN A N 1
ATOM 3270 C CA . ASN A 1 381 ? 9.752 17.574 -9.484 1.00 40.59 381 ASN A CA 1
ATOM 3271 C C . ASN A 1 381 ? 9.843 16.965 -8.084 1.00 40.59 381 ASN A C 1
ATOM 3273 O O . ASN A 1 381 ? 9.216 15.941 -7.789 1.00 40.59 381 ASN A O 1
ATOM 3277 N N . LYS A 1 382 ? 10.695 17.562 -7.243 1.00 46.84 382 LYS A N 1
ATOM 3278 C CA . LYS A 1 382 ? 10.678 17.391 -5.792 1.00 46.84 382 LYS A CA 1
ATOM 3279 C C . LYS A 1 382 ? 9.348 17.952 -5.306 1.00 46.84 382 LYS A C 1
ATOM 3281 O O . LYS A 1 382 ? 9.270 19.053 -4.782 1.00 46.84 382 LYS A O 1
ATOM 3286 N N . ILE A 1 383 ? 8.288 17.191 -5.528 1.00 49.50 383 ILE A N 1
ATOM 3287 C CA . ILE A 1 383 ? 7.103 17.289 -4.704 1.00 49.50 383 ILE A CA 1
ATOM 3288 C C . ILE A 1 383 ? 7.572 16.746 -3.359 1.00 49.50 383 ILE A C 1
ATOM 3290 O O . ILE A 1 383 ? 8.008 15.594 -3.274 1.00 49.50 383 ILE A O 1
ATOM 3294 N N . GLU A 1 384 ? 7.575 17.593 -2.335 1.00 50.59 384 GLU A N 1
ATOM 3295 C CA . GLU A 1 384 ? 7.687 17.145 -0.952 1.00 50.59 384 GLU A CA 1
ATOM 3296 C C . GLU A 1 384 ? 6.456 16.284 -0.658 1.00 50.59 384 GLU A C 1
ATOM 3298 O O . GLU A 1 384 ? 5.406 16.763 -0.249 1.00 50.59 384 GLU A O 1
ATOM 3303 N N . ILE A 1 385 ? 6.552 14.994 -0.980 1.00 57.00 385 ILE A N 1
ATOM 3304 C CA . ILE A 1 385 ? 5.564 14.005 -0.567 1.00 57.00 385 ILE A CA 1
ATOM 3305 C C . ILE A 1 385 ? 5.760 13.843 0.943 1.00 57.00 385 ILE A C 1
ATOM 3307 O O . ILE A 1 385 ? 6.771 13.280 1.369 1.00 57.00 385 ILE A O 1
ATOM 3311 N N . GLU A 1 386 ? 4.830 14.383 1.734 1.00 66.94 386 GLU A N 1
ATOM 3312 C CA . GLU A 1 386 ? 4.926 14.410 3.199 1.00 66.94 386 GLU A CA 1
ATOM 3313 C C . GLU A 1 386 ? 4.775 13.008 3.813 1.00 66.94 386 GLU A C 1
ATOM 3315 O O . GLU A 1 386 ? 5.501 12.657 4.747 1.00 66.94 386 GLU A O 1
ATOM 3320 N N . GLU A 1 387 ? 3.867 12.180 3.284 1.00 83.06 387 GLU A N 1
ATOM 3321 C CA . GLU A 1 387 ? 3.605 10.839 3.811 1.00 83.06 387 GLU A CA 1
ATOM 3322 C C . GLU A 1 387 ? 4.519 9.758 3.215 1.00 83.06 387 GLU A C 1
ATOM 3324 O O . GLU A 1 387 ? 4.687 9.609 1.998 1.00 83.06 387 GLU A O 1
ATOM 3329 N N . ASN A 1 388 ? 5.064 8.910 4.086 1.00 88.19 388 ASN A N 1
ATOM 3330 C CA . ASN A 1 388 ? 5.976 7.841 3.702 1.00 88.19 388 ASN A CA 1
ATOM 3331 C C . ASN A 1 388 ? 5.261 6.737 2.911 1.00 88.19 388 ASN A C 1
ATOM 3333 O O . ASN A 1 388 ? 5.791 6.278 1.898 1.00 88.19 388 ASN A O 1
ATOM 3337 N N . SER A 1 389 ? 4.056 6.337 3.325 1.00 88.62 389 SER A N 1
ATOM 3338 C CA . SER A 1 389 ? 3.246 5.346 2.601 1.00 88.62 389 SER A CA 1
ATOM 3339 C C . SER A 1 389 ? 2.892 5.814 1.183 1.00 88.62 389 SER A C 1
ATOM 3341 O O . SER A 1 389 ? 2.990 5.036 0.233 1.00 88.62 389 SER A O 1
ATOM 3343 N N . LEU A 1 390 ? 2.559 7.098 1.006 1.00 89.50 390 LEU A N 1
ATOM 3344 C CA . LEU A 1 390 ? 2.290 7.679 -0.314 1.00 89.50 390 LEU A CA 1
ATOM 3345 C C . LEU A 1 390 ? 3.555 7.690 -1.181 1.00 89.50 390 LEU A C 1
ATOM 3347 O O . LEU A 1 390 ? 3.507 7.350 -2.364 1.00 89.50 390 LEU A O 1
ATOM 3351 N N . ARG A 1 391 ? 4.710 8.014 -0.589 1.00 88.38 391 ARG A N 1
ATOM 3352 C CA . ARG A 1 391 ? 6.005 7.954 -1.278 1.00 88.38 391 ARG A CA 1
ATOM 3353 C C . ARG A 1 391 ? 6.344 6.539 -1.744 1.00 88.38 391 ARG A C 1
ATOM 3355 O O . ARG A 1 391 ? 6.812 6.377 -2.868 1.00 88.38 391 ARG A O 1
ATOM 3362 N N . ILE A 1 392 ? 6.089 5.525 -0.916 1.00 90.81 392 ILE A N 1
ATOM 3363 C CA . ILE A 1 392 ? 6.277 4.115 -1.287 1.00 90.81 392 ILE A CA 1
ATOM 3364 C C . ILE A 1 392 ? 5.416 3.776 -2.507 1.00 90.81 392 ILE A C 1
ATOM 3366 O O . ILE A 1 392 ? 5.948 3.291 -3.503 1.00 90.81 392 ILE A O 1
ATOM 3370 N N . ILE A 1 393 ? 4.121 4.100 -2.478 1.00 90.19 393 ILE A N 1
ATOM 3371 C CA . ILE A 1 393 ? 3.212 3.853 -3.607 1.00 90.19 393 ILE A CA 1
ATOM 3372 C C . ILE A 1 393 ? 3.644 4.609 -4.866 1.00 90.19 393 ILE A C 1
ATOM 3374 O O . ILE A 1 393 ? 3.665 4.028 -5.949 1.00 90.19 393 ILE A O 1
ATOM 3378 N N . SER A 1 394 ? 4.040 5.875 -4.738 1.00 88.81 394 SER A N 1
ATOM 3379 C CA . SER A 1 394 ? 4.545 6.678 -5.857 1.00 88.81 394 SER A CA 1
ATOM 3380 C C . SER A 1 394 ? 5.791 6.051 -6.487 1.00 88.81 394 SER A C 1
ATOM 3382 O O . SER A 1 394 ? 5.869 5.918 -7.708 1.00 88.81 394 SER A O 1
ATOM 3384 N N . ASN A 1 395 ? 6.733 5.578 -5.669 1.00 89.94 395 ASN A N 1
ATOM 3385 C CA . ASN A 1 395 ? 7.927 4.890 -6.154 1.00 89.94 395 ASN A CA 1
ATOM 3386 C C . ASN A 1 395 ? 7.587 3.565 -6.850 1.00 89.94 395 ASN A C 1
ATOM 3388 O O . ASN A 1 395 ? 8.159 3.271 -7.898 1.00 89.94 395 ASN A O 1
ATOM 3392 N N . ILE A 1 396 ? 6.642 2.787 -6.312 1.00 91.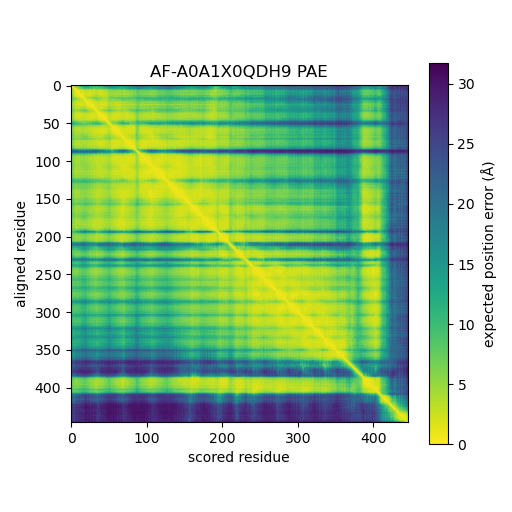56 396 ILE A N 1
ATOM 3393 C CA . ILE A 1 396 ? 6.175 1.541 -6.940 1.00 91.56 396 ILE A CA 1
ATOM 3394 C C . ILE A 1 396 ? 5.534 1.837 -8.298 1.00 91.56 396 ILE A C 1
ATOM 3396 O O . ILE A 1 396 ? 5.907 1.214 -9.289 1.00 91.56 396 ILE A O 1
ATOM 3400 N N . LYS A 1 397 ? 4.632 2.825 -8.369 1.00 90.62 397 LYS A N 1
ATOM 3401 C CA . LYS A 1 397 ? 4.016 3.265 -9.629 1.00 90.62 397 LYS A CA 1
ATOM 3402 C C . LYS A 1 397 ? 5.082 3.636 -10.654 1.00 90.62 397 LYS A C 1
ATOM 3404 O O . LYS A 1 397 ? 5.126 3.034 -11.721 1.00 90.62 397 LYS A O 1
ATOM 3409 N N . LYS A 1 398 ? 6.002 4.535 -10.290 1.00 89.19 398 LYS A N 1
ATOM 3410 C CA . LYS A 1 398 ? 7.121 4.953 -11.150 1.00 89.19 398 LYS A CA 1
ATOM 3411 C C . LYS A 1 398 ? 8.010 3.793 -11.603 1.00 89.19 398 LYS A C 1
ATOM 3413 O O . LYS A 1 398 ? 8.558 3.867 -12.692 1.00 89.19 398 LYS A O 1
ATOM 3418 N N . SER A 1 399 ? 8.161 2.746 -10.790 1.00 91.31 399 SER A N 1
ATOM 3419 C CA . SER A 1 399 ? 8.988 1.578 -11.135 1.00 91.31 399 SER A CA 1
ATOM 3420 C C . SER A 1 399 ? 8.334 0.663 -12.172 1.00 91.31 399 SER A C 1
ATOM 3422 O O . SER A 1 399 ? 9.043 -0.042 -12.884 1.00 91.31 399 SER A O 1
ATOM 3424 N N . PHE A 1 400 ? 6.999 0.648 -12.241 1.00 92.44 400 PHE A N 1
ATOM 3425 C CA . PHE A 1 400 ? 6.253 -0.096 -13.259 1.00 92.44 400 PHE A CA 1
ATOM 3426 C C . PHE A 1 400 ? 5.961 0.726 -14.512 1.00 92.44 400 PHE A C 1
ATOM 3428 O O . PHE A 1 400 ? 5.692 0.149 -15.563 1.00 92.44 400 PHE A O 1
ATOM 3435 N N . GLU A 1 401 ? 5.985 2.053 -14.407 1.00 92.12 401 GLU A N 1
ATOM 3436 C CA . GLU A 1 401 ? 5.993 2.952 -15.554 1.00 92.12 401 GLU A CA 1
ATOM 3437 C C . GLU A 1 401 ? 7.308 2.837 -16.326 1.00 92.12 401 GLU A C 1
ATOM 3439 O O . GLU A 1 401 ? 8.370 2.547 -15.780 1.00 92.12 401 GLU A O 1
ATOM 3444 N N . TYR A 1 402 ? 7.244 3.099 -17.620 1.00 92.62 402 TYR A N 1
ATOM 3445 C CA . TYR A 1 402 ? 8.399 3.046 -18.508 1.00 92.62 402 TYR A CA 1
ATOM 3446 C C . TYR A 1 402 ? 8.197 4.112 -19.567 1.00 92.62 402 TYR A C 1
ATOM 3448 O O . TYR A 1 402 ? 7.064 4.188 -20.009 1.00 92.62 402 TYR A O 1
ATOM 3456 N N . LEU A 1 403 ? 9.221 4.916 -19.918 1.00 89.69 403 LEU A N 1
ATOM 3457 C CA . LEU A 1 403 ? 9.223 5.936 -21.001 1.00 89.69 403 LEU A CA 1
ATOM 3458 C C . LEU A 1 403 ? 7.825 6.327 -21.505 1.00 89.69 403 LEU A C 1
ATOM 3460 O O . LEU A 1 403 ? 7.233 5.527 -22.172 1.00 89.69 403 LEU A O 1
ATOM 3464 N N . ASP A 1 404 ? 7.252 7.489 -21.309 1.00 87.06 404 ASP A N 1
ATOM 3465 C CA . ASP A 1 404 ? 5.909 7.884 -21.788 1.00 87.06 404 ASP A CA 1
ATOM 3466 C C . ASP A 1 404 ? 4.688 6.987 -21.434 1.00 87.06 404 ASP A C 1
ATOM 3468 O O . ASP A 1 404 ? 3.580 7.511 -21.339 1.00 87.06 404 ASP A O 1
ATOM 3472 N N . LEU A 1 405 ? 4.850 5.704 -21.095 1.00 88.81 405 LEU A N 1
ATOM 3473 C CA . LEU A 1 405 ? 3.808 4.796 -20.635 1.00 88.81 405 LEU A CA 1
ATOM 3474 C C . LEU A 1 405 ? 3.593 4.979 -19.137 1.00 88.81 405 LEU A C 1
ATOM 3476 O O . LEU A 1 405 ? 4.403 4.578 -18.292 1.00 88.81 405 LEU A O 1
ATOM 3480 N N . LYS A 1 406 ? 2.449 5.576 -18.821 1.00 87.94 406 LYS A N 1
ATOM 3481 C CA . LYS A 1 406 ? 1.974 5.786 -17.458 1.00 87.94 406 LYS A CA 1
ATOM 3482 C C . LYS A 1 406 ? 0.962 4.725 -17.064 1.00 87.94 406 LYS A C 1
ATOM 3484 O O . LYS A 1 406 ? 0.246 4.183 -17.909 1.00 87.94 406 LYS A O 1
ATOM 3489 N N . LEU A 1 407 ? 0.907 4.417 -15.771 1.00 85.56 407 LEU A N 1
ATOM 3490 C CA . LEU A 1 407 ? -0.164 3.575 -15.256 1.00 85.56 407 LEU A CA 1
ATOM 3491 C C . LEU A 1 407 ? -1.494 4.320 -15.440 1.00 85.56 407 LEU A C 1
ATOM 3493 O O . LEU A 1 407 ? -1.549 5.524 -15.179 1.00 85.56 407 LEU A O 1
ATOM 3497 N N . PRO A 1 408 ? -2.564 3.636 -15.885 1.00 74.88 408 PRO A N 1
ATOM 3498 C CA . PRO A 1 408 ? -3.868 4.265 -16.003 1.00 74.88 408 PRO A CA 1
ATOM 3499 C C . PRO A 1 408 ? -4.281 4.777 -14.627 1.00 74.88 408 PRO A C 1
ATOM 3501 O O . PRO A 1 408 ? -4.318 4.023 -13.652 1.00 74.88 408 PRO A O 1
ATOM 3504 N N . VAL A 1 409 ? -4.535 6.078 -14.538 1.00 63.44 409 VAL A N 1
ATOM 3505 C CA . VAL A 1 409 ? -4.888 6.703 -13.271 1.00 63.44 409 VAL A CA 1
ATOM 3506 C C . VAL A 1 409 ? -6.338 6.341 -12.962 1.00 63.44 409 VAL A C 1
ATOM 3508 O O . VAL A 1 409 ? -7.230 6.532 -13.784 1.00 63.44 409 VAL A O 1
ATOM 3511 N N . SER A 1 410 ? -6.575 5.779 -11.779 1.00 54.69 410 SER A N 1
ATOM 3512 C CA . SER A 1 410 ? -7.904 5.355 -11.319 1.00 54.69 410 SER A CA 1
ATOM 3513 C C . SER A 1 410 ? -8.833 6.523 -10.965 1.00 54.69 410 SER A C 1
ATOM 3515 O O . SER A 1 410 ? -10.005 6.304 -10.661 1.00 54.69 410 SER A O 1
ATOM 3517 N N . ASP A 1 411 ? -8.321 7.755 -10.995 1.00 55.00 411 ASP A N 1
ATOM 3518 C CA . ASP A 1 411 ? -9.038 8.945 -10.569 1.00 55.00 411 ASP A CA 1
ATOM 3519 C C . ASP A 1 411 ? -9.784 9.584 -11.749 1.00 55.00 411 ASP A C 1
ATOM 3521 O O . ASP A 1 411 ? -9.184 10.013 -12.740 1.00 55.00 411 ASP A O 1
ATOM 3525 N N . ILE A 1 412 ? -11.109 9.662 -11.629 1.00 51.00 412 ILE A N 1
ATOM 3526 C CA . ILE A 1 412 ? -12.041 10.145 -12.663 1.00 51.00 412 ILE A CA 1
ATOM 3527 C C . ILE A 1 412 ? -11.633 11.533 -13.178 1.00 51.00 412 ILE A C 1
ATOM 3529 O O . ILE A 1 412 ? -11.779 11.826 -14.362 1.00 51.00 412 ILE A O 1
ATOM 3533 N N . LEU A 1 413 ? -11.088 12.376 -12.297 1.00 47.69 413 LEU A N 1
ATOM 3534 C CA . LEU A 1 413 ? -10.601 13.718 -12.622 1.00 47.69 413 LEU A CA 1
ATOM 3535 C C . LEU A 1 413 ? -9.405 13.698 -13.571 1.00 47.69 413 LEU A C 1
ATOM 3537 O O . LEU A 1 413 ? -9.359 14.472 -14.519 1.00 47.69 413 LEU A O 1
ATOM 3541 N N . SER A 1 414 ? -8.447 12.808 -13.343 1.00 50.94 414 SER A N 1
ATOM 3542 C CA . SER A 1 414 ? -7.275 12.684 -14.209 1.00 50.94 414 SER A CA 1
ATOM 3543 C C . SER A 1 414 ? -7.606 12.026 -15.547 1.00 50.94 414 SER A C 1
ATOM 3545 O O . SER A 1 414 ? -7.086 12.458 -16.571 1.00 50.94 414 SER A O 1
ATOM 3547 N N . ASP A 1 415 ? -8.534 11.062 -15.565 1.00 46.97 415 ASP A N 1
ATOM 3548 C CA . ASP A 1 415 ? -9.067 10.480 -16.800 1.00 46.97 415 ASP A CA 1
ATOM 3549 C C . ASP A 1 415 ? -9.837 11.542 -17.608 1.00 46.97 415 ASP A C 1
ATOM 3551 O O . ASP A 1 415 ? -9.640 11.672 -18.815 1.00 46.97 415 ASP A O 1
ATOM 3555 N N . PHE A 1 416 ? -10.623 12.395 -16.940 1.00 53.41 416 PHE A N 1
ATOM 3556 C CA . PHE A 1 416 ? -11.254 13.568 -17.551 1.00 53.41 416 PHE A CA 1
ATOM 3557 C C . PHE A 1 416 ? -10.226 14.567 -18.103 1.00 53.41 416 PHE A C 1
ATOM 3559 O O . PHE A 1 416 ? -10.336 14.965 -19.260 1.00 53.41 416 PHE A O 1
ATOM 3566 N N . ILE A 1 417 ? -9.201 14.934 -17.322 1.00 57.41 417 ILE A N 1
ATOM 3567 C CA . ILE A 1 417 ? -8.137 15.853 -17.761 1.00 57.41 417 ILE A CA 1
ATOM 3568 C C . ILE A 1 417 ? -7.371 15.269 -18.952 1.00 57.41 417 ILE A C 1
ATOM 3570 O O . ILE A 1 417 ? -7.090 15.989 -19.903 1.00 57.41 417 ILE A O 1
ATOM 3574 N N . SER A 1 418 ? -7.086 13.965 -18.949 1.00 52.50 418 SER A N 1
ATOM 3575 C CA . SER A 1 418 ? -6.392 13.290 -20.054 1.00 52.50 418 SER A CA 1
ATOM 3576 C C . SER A 1 418 ? -7.206 13.246 -21.354 1.00 52.50 418 SER A C 1
ATOM 3578 O O . SER A 1 418 ? -6.638 13.085 -22.432 1.00 52.50 418 SER A O 1
ATOM 3580 N N . LYS A 1 419 ? -8.531 13.418 -21.257 1.00 58.28 419 LYS A N 1
ATOM 3581 C CA . LYS A 1 419 ? -9.460 13.517 -22.391 1.00 58.28 419 LYS A CA 1
ATOM 3582 C C . LYS A 1 419 ? -9.664 14.953 -22.873 1.00 58.28 419 LYS A C 1
ATOM 3584 O O . LYS A 1 419 ? -10.321 15.141 -23.898 1.00 58.28 419 LYS A O 1
ATOM 3589 N N . LEU A 1 420 ? -9.141 15.960 -22.166 1.00 59.91 420 LEU A N 1
ATOM 3590 C CA . LEU A 1 420 ? -9.201 17.337 -22.643 1.00 59.91 420 LEU A CA 1
ATOM 3591 C C . LEU A 1 420 ? -8.289 17.488 -23.870 1.00 59.91 420 LEU A C 1
ATOM 3593 O O . LEU A 1 420 ? -7.148 17.023 -23.851 1.00 59.91 420 LEU A O 1
ATOM 3597 N N . PRO A 1 421 ? -8.764 18.133 -24.949 1.00 59.19 421 PRO A N 1
ATOM 3598 C CA . PRO A 1 421 ? -7.921 18.403 -26.101 1.00 59.19 421 PRO A CA 1
ATOM 3599 C C . PRO A 1 421 ? -6.750 19.302 -25.688 1.00 59.19 421 PRO A C 1
ATOM 3601 O O . PRO A 1 421 ? -6.941 20.314 -25.012 1.00 59.19 421 PRO A O 1
ATOM 3604 N N . ASN A 1 422 ? -5.537 18.949 -26.118 1.00 56.78 422 ASN A N 1
ATOM 3605 C CA . ASN A 1 422 ? -4.380 19.835 -26.013 1.00 56.78 422 ASN A CA 1
ATOM 3606 C C . ASN A 1 422 ? -4.597 21.021 -26.960 1.00 56.78 422 ASN A C 1
ATOM 3608 O O . ASN A 1 422 ? -4.305 20.931 -28.153 1.00 56.78 422 ASN A O 1
ATOM 3612 N N . LEU A 1 423 ? -5.148 22.112 -26.432 1.00 60.12 423 LEU A N 1
ATOM 3613 C CA . LEU A 1 423 ? -5.336 23.345 -27.186 1.00 60.12 423 LEU A CA 1
ATOM 3614 C C . LEU A 1 423 ? -3.970 24.019 -27.396 1.00 60.12 423 LEU A C 1
ATOM 3616 O O . LEU A 1 423 ? -3.208 24.155 -26.431 1.00 60.12 423 LEU A O 1
ATOM 3620 N N . PRO A 1 424 ? -3.628 24.438 -28.627 1.00 62.12 424 PRO A N 1
ATOM 3621 C CA . PRO A 1 424 ? -2.435 25.241 -28.857 1.00 62.12 424 PRO A CA 1
ATOM 3622 C C . PRO A 1 424 ? -2.549 26.565 -28.077 1.00 62.12 424 PRO A C 1
ATOM 3624 O O . PRO A 1 424 ? -3.648 27.037 -27.789 1.00 62.12 424 PRO A O 1
ATOM 3627 N N . GLU A 1 425 ? -1.419 27.150 -27.659 1.00 56.00 425 GLU A N 1
ATOM 3628 C CA . GLU A 1 425 ? -1.406 28.256 -26.678 1.00 56.00 425 GLU A CA 1
ATOM 3629 C C . GLU A 1 425 ? -2.261 29.473 -27.069 1.00 56.00 425 GLU A C 1
ATOM 3631 O O . GLU A 1 425 ? -2.714 30.210 -26.199 1.00 56.00 425 GLU A O 1
ATOM 3636 N N . ASN A 1 426 ? -2.470 29.678 -28.365 1.00 60.75 426 ASN A N 1
ATOM 3637 C CA . ASN A 1 426 ? -3.287 30.730 -28.962 1.00 60.75 426 ASN A CA 1
ATOM 3638 C C . ASN A 1 426 ? -4.805 30.468 -28.890 1.00 60.75 426 ASN A C 1
ATOM 3640 O O . ASN A 1 426 ? -5.580 31.399 -29.088 1.00 60.75 426 ASN A O 1
ATOM 3644 N N . GLU A 1 427 ? -5.232 29.236 -28.607 1.00 57.47 427 GLU A N 1
ATOM 3645 C CA . GLU A 1 427 ? -6.643 28.835 -28.475 1.00 57.47 427 GLU A CA 1
ATOM 3646 C C . GLU A 1 427 ? -7.028 28.496 -27.025 1.00 57.47 427 GLU A C 1
ATOM 3648 O O . GLU A 1 427 ? -8.206 28.318 -26.707 1.00 57.47 427 GLU A O 1
ATOM 3653 N N . ASN A 1 428 ? -6.049 28.432 -26.117 1.00 63.03 428 ASN A N 1
ATOM 3654 C CA . ASN A 1 428 ? -6.292 28.168 -24.706 1.00 63.03 428 ASN A CA 1
ATOM 3655 C C . ASN A 1 428 ? -6.775 29.434 -23.975 1.00 63.03 428 ASN A C 1
ATOM 3657 O O . ASN A 1 428 ? -6.001 30.146 -23.337 1.00 63.03 428 ASN A O 1
ATOM 3661 N N . ILE A 1 429 ? -8.088 29.667 -24.016 1.00 63.44 429 ILE A N 1
ATOM 3662 C CA . ILE A 1 429 ? -8.783 30.748 -23.292 1.00 63.44 429 ILE A CA 1
ATOM 3663 C C . ILE A 1 429 ? -8.583 30.725 -21.765 1.00 63.44 429 ILE A C 1
ATOM 3665 O O . ILE A 1 429 ? -8.914 31.700 -21.096 1.00 63.44 429 ILE A O 1
ATOM 3669 N N . LEU A 1 430 ? -8.058 29.632 -21.198 1.00 58.53 430 LEU A N 1
ATOM 3670 C CA . LEU A 1 430 ? -7.796 29.492 -19.763 1.00 58.53 430 LEU A CA 1
ATOM 3671 C C . LEU A 1 430 ? -6.360 29.874 -19.372 1.00 58.53 430 LEU A C 1
ATOM 3673 O O . LEU A 1 430 ? -6.058 29.899 -18.181 1.00 58.53 430 LEU A O 1
ATOM 3677 N N . LYS A 1 431 ? -5.480 30.183 -20.339 1.00 64.00 431 LYS A N 1
ATOM 3678 C CA . LYS A 1 431 ? -4.053 30.475 -20.097 1.00 64.00 431 LYS A CA 1
ATOM 3679 C C . LYS A 1 431 ? -3.841 31.668 -19.157 1.00 64.00 431 LYS A C 1
ATOM 3681 O O . LYS A 1 431 ? -2.969 31.610 -18.297 1.00 64.00 431 LYS A O 1
ATOM 3686 N N . ASP A 1 432 ? -4.680 32.693 -19.283 1.00 60.97 432 ASP A N 1
ATOM 3687 C CA . ASP A 1 432 ? -4.594 33.927 -18.491 1.00 60.97 432 ASP A CA 1
ATOM 3688 C C . ASP A 1 432 ? -5.585 33.960 -17.320 1.00 60.97 432 ASP A C 1
ATOM 3690 O O . ASP A 1 432 ? -5.792 34.999 -16.686 1.00 60.97 432 ASP A O 1
ATOM 3694 N N . VAL A 1 433 ? -6.231 32.830 -17.018 1.00 63.47 433 VAL A N 1
ATOM 3695 C CA . VAL A 1 433 ? -7.218 32.778 -15.946 1.00 63.47 433 VAL A CA 1
ATOM 3696 C C . VAL A 1 433 ? -6.562 32.312 -14.654 1.00 63.47 433 VAL A C 1
ATOM 3698 O O . VAL A 1 433 ? -6.163 31.159 -14.499 1.00 63.47 433 VAL A O 1
ATOM 3701 N N . GLU A 1 434 ? -6.487 33.216 -13.680 1.00 68.38 434 GLU A N 1
ATOM 3702 C CA . GLU A 1 434 ? -6.025 32.883 -12.336 1.00 68.38 434 GLU A CA 1
ATOM 3703 C C . GLU A 1 434 ? -6.990 31.895 -11.668 1.00 68.38 434 GLU A C 1
ATOM 3705 O O . GLU A 1 434 ? -8.072 32.257 -11.198 1.00 68.38 434 GLU A O 1
ATOM 3710 N N . VAL A 1 435 ? -6.560 30.635 -11.574 1.00 62.78 435 VAL A N 1
ATOM 3711 C CA . VAL A 1 435 ? -7.313 29.529 -10.959 1.00 62.78 435 VAL A CA 1
ATOM 3712 C C . VAL A 1 435 ? -7.802 29.888 -9.549 1.00 62.78 435 VAL A C 1
ATOM 3714 O O . VAL A 1 435 ? -8.930 29.565 -9.181 1.00 62.78 435 VAL A O 1
ATOM 3717 N N . ASN A 1 436 ? -7.004 30.640 -8.783 1.00 62.75 436 ASN A N 1
ATOM 3718 C CA . ASN A 1 436 ? -7.371 31.099 -7.442 1.00 62.75 436 ASN A CA 1
ATOM 3719 C C . ASN A 1 436 ? -8.601 32.027 -7.439 1.00 62.75 436 ASN A C 1
ATOM 3721 O O . ASN A 1 436 ? -9.440 31.899 -6.550 1.00 62.75 436 ASN A O 1
ATOM 3725 N N . LYS A 1 437 ? -8.763 32.893 -8.451 1.00 64.94 437 LYS A N 1
ATOM 3726 C CA . LYS A 1 437 ? -9.947 33.760 -8.598 1.00 64.94 437 LYS A CA 1
ATOM 3727 C C . LYS A 1 437 ? -11.188 32.978 -9.024 1.00 64.94 437 LYS A C 1
ATOM 3729 O O . LYS A 1 437 ? -12.278 33.291 -8.552 1.00 64.94 437 LYS A O 1
ATOM 3734 N N . ILE A 1 438 ? -11.042 31.940 -9.857 1.00 66.50 438 ILE A N 1
ATOM 3735 C CA . ILE A 1 438 ? -12.155 31.027 -10.182 1.00 66.50 438 ILE A CA 1
ATOM 3736 C C . ILE A 1 438 ? -12.628 30.305 -8.917 1.00 66.50 438 ILE A C 1
ATOM 3738 O O . ILE A 1 438 ? -13.825 30.266 -8.643 1.00 66.50 438 ILE A O 1
ATOM 3742 N N . ILE A 1 439 ? -11.701 29.748 -8.133 1.00 62.84 439 ILE A N 1
ATOM 3743 C CA . ILE A 1 439 ? -12.034 29.044 -6.888 1.00 62.84 439 ILE A CA 1
ATOM 3744 C C . ILE A 1 439 ? -12.737 29.993 -5.908 1.00 62.84 439 ILE A C 1
ATOM 3746 O O . ILE A 1 439 ? -13.697 29.592 -5.254 1.00 62.84 439 ILE A O 1
ATOM 3750 N N . GLU A 1 440 ? -12.297 31.250 -5.818 1.00 70.94 440 GLU A N 1
ATOM 3751 C CA . GLU A 1 440 ? -12.937 32.267 -4.979 1.00 70.94 440 GLU A CA 1
ATOM 3752 C C . GLU A 1 440 ? -14.350 32.635 -5.467 1.00 70.94 440 GLU A C 1
ATOM 3754 O O . GLU A 1 440 ? -15.254 32.780 -4.649 1.00 70.94 440 GLU A O 1
ATOM 3759 N N . LEU A 1 441 ? 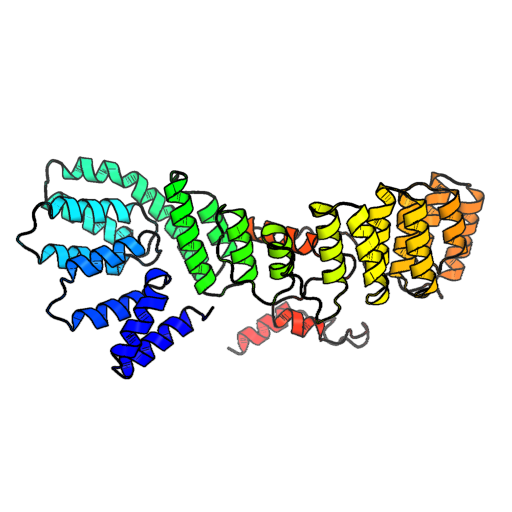-14.569 32.727 -6.784 1.00 69.69 441 LEU A N 1
ATOM 3760 C CA . LEU A 1 441 ? -15.888 32.948 -7.390 1.00 69.69 441 LEU A CA 1
ATOM 3761 C C . LEU A 1 441 ? -16.847 31.783 -7.132 1.00 69.69 441 LEU A C 1
ATOM 3763 O O . LEU A 1 441 ? -17.987 32.014 -6.742 1.00 69.69 441 LEU A O 1
ATOM 3767 N N . ILE A 1 442 ? -16.388 30.542 -7.304 1.00 71.12 442 ILE A N 1
ATOM 3768 C CA . ILE A 1 442 ? -17.207 29.344 -7.069 1.00 71.12 442 ILE A CA 1
ATOM 3769 C C . ILE A 1 442 ? -17.583 29.232 -5.587 1.00 71.12 442 ILE A C 1
ATOM 3771 O O . ILE A 1 442 ? -18.731 28.944 -5.270 1.00 71.12 442 ILE A O 1
ATOM 3775 N N . LYS A 1 443 ? -16.658 29.551 -4.673 1.00 68.50 443 LYS A N 1
ATOM 3776 C CA . LYS A 1 443 ? -16.929 29.603 -3.225 1.00 68.50 443 LYS A CA 1
ATOM 3777 C C . LYS A 1 443 ? -17.911 30.702 -2.803 1.00 68.50 443 LYS A C 1
ATOM 3779 O O . LYS A 1 443 ? -18.369 30.668 -1.671 1.00 68.50 443 LYS A O 1
ATOM 3784 N N . ARG A 1 444 ? -18.198 31.685 -3.666 1.00 62.72 444 ARG A N 1
ATOM 3785 C CA . ARG A 1 444 ? -19.218 32.725 -3.433 1.00 62.72 444 ARG A CA 1
ATOM 3786 C C . ARG A 1 444 ? -20.595 32.359 -4.004 1.00 62.72 444 ARG A C 1
ATOM 3788 O O . ARG A 1 444 ? -21.517 33.157 -3.870 1.00 62.72 444 ARG A O 1
ATOM 3795 N N . ILE A 1 445 ? -20.707 31.226 -4.703 1.00 61.72 445 ILE A N 1
ATOM 3796 C CA . ILE A 1 445 ? -21.959 30.719 -5.293 1.00 61.72 445 ILE A CA 1
ATOM 3797 C C . ILE A 1 445 ? -22.618 29.654 -4.386 1.00 61.72 445 ILE A C 1
ATOM 3799 O O . ILE A 1 445 ? -23.781 29.313 -4.597 1.00 61.72 445 ILE A O 1
ATOM 3803 N N . GLU A 1 446 ? -21.918 29.184 -3.349 1.00 41.22 446 GLU A N 1
ATOM 3804 C CA . GLU A 1 446 ? -22.530 28.602 -2.139 1.00 41.22 446 GLU A CA 1
ATOM 3805 C C . GLU A 1 446 ? -22.927 29.711 -1.158 1.00 41.22 446 GLU A C 1
ATOM 3807 O O . GLU A 1 446 ? -23.973 29.544 -0.489 1.00 41.22 446 GLU A O 1
#

Organism: NCBI:txid1081669